Protein AF-A0A2D3UX60-F1 (afdb_monomer)

Secondary structure (DSSP, 8-state):
---HHHHHHHHHHHIIIIIHHHHHHTSTTT-TTTTT-TTS-SS---HHHHHHHHHHHHHHTTS------TTS-----TT-HHHHHHHHHHHHHHHHHHGGGGGG-GGGTTTSS-HHHHHHHHHHHHHHHHHHHHTS-SHHHHHHHHHHHTSPPBTT--HHHHHSS--HHHHHHHHHHHHHHHHHTTT----BTTB--GGGSS----SPPPHHHHHHHHHHHHHHHHHHHHHHHHH-PPPSSS-STTGGGSHHHHHHHHHHHHHHHHHHHHHHHT----HHHHHHHHHHHHHHHHHHHHHHHHHHHHHHTT--HHHHHHHHHHHHHHHHHHIIIIIHHHHHHHHTGGGS-HHHHHHHHHHHHHHHHHHHHHHHHHHHH-GGGSGGGHHHHHHHHHHHHHHHHHHHH-EEEEEESSSS---TT------EEEEEEGGGG-S-HHHHHHHHHHHHHHHHHHHHTTSS-HHHHHHHHHHHHHHHHHS-TTBHHHHHHHHHHHHHTS--

pLDDT: mean 85.51, std 15.4, range [36.62, 98.06]

Structure (mmCIF, N/CA/C/O backbone):
data_AF-A0A2D3UX60-F1
#
_entry.id   AF-A0A2D3UX60-F1
#
loop_
_atom_site.group_PDB
_atom_site.id
_atom_site.type_symbol
_atom_site.label_atom_id
_atom_site.label_alt_id
_atom_site.label_comp_id
_atom_site.label_asym_id
_atom_site.label_entity_id
_atom_site.label_seq_id
_atom_site.pdbx_PDB_ins_code
_atom_site.Cartn_x
_atom_site.Cartn_y
_atom_site.Cartn_z
_atom_site.occupancy
_atom_site.B_iso_or_equiv
_atom_site.auth_seq_id
_atom_site.auth_comp_id
_atom_site.auth_asym_id
_atom_site.auth_atom_id
_atom_site.pdbx_PDB_model_num
ATOM 1 N N . MET A 1 1 ? 5.850 -11.997 -27.609 1.00 66.81 1 MET A N 1
ATOM 2 C CA . MET A 1 1 ? 6.401 -11.022 -26.655 1.00 66.81 1 MET A CA 1
ATOM 3 C C . MET A 1 1 ? 5.581 -9.761 -26.814 1.00 66.81 1 MET A C 1
ATOM 5 O O . MET A 1 1 ? 5.092 -9.578 -27.929 1.00 66.81 1 MET A O 1
ATOM 9 N N . PRO A 1 2 ? 5.374 -8.954 -25.761 1.00 77.69 2 PRO A N 1
ATOM 10 C CA . PRO A 1 2 ? 4.812 -7.622 -25.954 1.00 77.69 2 PRO A CA 1
ATOM 11 C C . PRO A 1 2 ? 5.646 -6.841 -26.978 1.00 77.69 2 PRO A C 1
ATOM 13 O O . PRO A 1 2 ? 6.850 -7.080 -27.123 1.00 77.69 2 PRO A O 1
ATOM 16 N N . THR A 1 3 ? 5.002 -5.950 -27.726 1.00 83.44 3 THR A N 1
ATOM 17 C CA . THR A 1 3 ? 5.705 -5.051 -28.647 1.00 83.44 3 THR A CA 1
ATOM 18 C C . THR A 1 3 ? 6.556 -4.054 -27.858 1.00 83.44 3 THR A C 1
ATOM 20 O O . THR A 1 3 ? 6.342 -3.826 -26.666 1.00 83.44 3 THR A O 1
ATOM 23 N N . LYS A 1 4 ? 7.535 -3.420 -28.513 1.00 84.38 4 LYS A N 1
ATOM 24 C CA . LYS A 1 4 ? 8.361 -2.383 -27.873 1.00 84.38 4 LYS A CA 1
ATOM 25 C C . LYS A 1 4 ? 7.509 -1.222 -27.336 1.00 84.38 4 LYS A C 1
ATOM 27 O O . LYS A 1 4 ? 7.803 -0.695 -26.266 1.00 84.38 4 LYS A O 1
ATOM 32 N N . GLU A 1 5 ? 6.448 -0.866 -28.054 1.00 83.69 5 GLU A N 1
ATOM 33 C CA . GLU A 1 5 ? 5.461 0.140 -27.644 1.00 83.69 5 GLU A CA 1
ATOM 34 C C . GLU A 1 5 ? 4.711 -0.288 -26.379 1.00 83.69 5 GLU A C 1
ATOM 36 O O . GLU A 1 5 ? 4.630 0.488 -25.429 1.00 83.69 5 GLU A O 1
ATOM 41 N N . GLN A 1 6 ? 4.262 -1.546 -26.310 1.00 86.94 6 GLN A N 1
ATOM 42 C CA . GLN A 1 6 ? 3.623 -2.099 -25.113 1.00 86.94 6 GLN A CA 1
ATOM 43 C C . GLN A 1 6 ? 4.582 -2.106 -23.914 1.00 86.94 6 GLN A C 1
ATOM 45 O O . GLN A 1 6 ? 4.200 -1.690 -22.825 1.00 86.94 6 GLN A O 1
ATOM 50 N N . CYS A 1 7 ? 5.846 -2.503 -24.096 1.00 89.75 7 CYS A N 1
ATOM 51 C CA . CYS A 1 7 ? 6.863 -2.421 -23.039 1.00 89.75 7 CYS A CA 1
ATOM 52 C C . CYS A 1 7 ? 7.075 -0.983 -22.537 1.00 89.75 7 CYS A C 1
ATOM 54 O O . CYS A 1 7 ? 7.228 -0.766 -21.334 1.00 89.75 7 CYS A O 1
ATOM 56 N N . SER A 1 8 ? 7.077 -0.003 -23.447 1.00 90.19 8 SER A N 1
ATOM 57 C CA . SER A 1 8 ? 7.195 1.416 -23.101 1.00 90.19 8 SER A CA 1
ATOM 58 C C . SER A 1 8 ? 5.981 1.904 -22.306 1.00 90.19 8 SER A C 1
ATOM 60 O O . SER A 1 8 ? 6.151 2.531 -21.260 1.00 90.19 8 SER A O 1
ATOM 62 N N . LEU A 1 9 ? 4.766 1.557 -22.746 1.00 91.31 9 LEU A N 1
ATOM 63 C CA . LEU A 1 9 ? 3.526 1.866 -22.032 1.00 91.31 9 LEU A CA 1
ATOM 64 C C . LEU A 1 9 ? 3.526 1.264 -20.623 1.00 91.31 9 LEU A C 1
ATOM 66 O O . LEU A 1 9 ? 3.291 1.978 -19.657 1.00 91.31 9 LEU A O 1
ATOM 70 N N . LEU A 1 10 ? 3.849 -0.023 -20.475 1.00 94.25 10 LEU A N 1
ATOM 71 C CA . LEU A 1 10 ? 3.888 -0.688 -19.168 1.00 94.25 10 LEU A CA 1
ATOM 72 C C . LEU A 1 10 ? 4.867 -0.008 -18.201 1.00 94.25 10 LEU A C 1
ATOM 74 O O . LEU A 1 10 ? 4.572 0.133 -17.015 1.00 94.25 10 LEU A O 1
ATOM 78 N N . HIS A 1 11 ? 6.009 0.460 -18.707 1.00 93.94 11 HIS A N 1
ATOM 79 C CA . HIS A 1 11 ? 6.961 1.221 -17.905 1.00 93.94 11 HIS A CA 1
ATOM 80 C C . HIS A 1 11 ? 6.405 2.599 -17.505 1.00 93.94 11 HIS A C 1
ATOM 82 O O . HIS A 1 11 ? 6.517 2.990 -16.346 1.00 93.94 11 HIS A O 1
ATOM 88 N N . GLN A 1 12 ? 5.752 3.322 -18.421 1.00 92.81 12 GLN A N 1
ATOM 89 C CA . GLN A 1 12 ? 5.082 4.593 -18.108 1.00 92.81 12 GLN A CA 1
ATOM 90 C C . GLN A 1 12 ? 3.968 4.414 -17.064 1.00 92.81 12 GLN A C 1
ATOM 92 O O . GLN A 1 12 ? 3.874 5.199 -16.119 1.00 92.81 12 GLN A O 1
ATOM 97 N N . LEU A 1 13 ? 3.163 3.355 -17.189 1.00 94.19 13 LEU A N 1
ATOM 98 C CA . LEU A 1 13 ? 2.117 3.014 -16.225 1.00 94.19 13 LEU A CA 1
ATOM 99 C C . LEU A 1 13 ? 2.712 2.761 -14.844 1.00 94.19 13 LEU A C 1
ATOM 101 O O . LEU A 1 13 ? 2.272 3.381 -13.883 1.00 94.19 13 LEU A O 1
ATOM 105 N N . TYR A 1 14 ? 3.768 1.953 -14.749 1.00 95.25 14 TYR A N 1
ATOM 106 C CA . TYR A 1 14 ? 4.497 1.729 -13.499 1.00 95.25 14 TYR A CA 1
ATOM 107 C C . TYR A 1 14 ? 4.992 3.031 -12.844 1.00 95.25 14 TYR A C 1
ATOM 109 O O . TYR A 1 14 ? 4.815 3.220 -11.639 1.00 95.25 14 TYR A O 1
ATOM 117 N N . LEU A 1 15 ? 5.567 3.948 -13.632 1.00 93.38 15 LEU A N 1
ATOM 118 C CA . LEU A 1 15 ? 6.066 5.231 -13.127 1.00 93.38 15 LEU A CA 1
ATOM 119 C C . LEU A 1 15 ? 4.933 6.150 -12.628 1.00 93.38 15 LEU A C 1
ATOM 121 O O . LEU A 1 15 ? 5.019 6.728 -11.543 1.00 93.38 15 LEU A O 1
ATOM 125 N N . SER A 1 16 ? 3.860 6.269 -13.413 1.00 91.88 16 SER A N 1
ATOM 126 C CA . SER A 1 16 ? 2.715 7.152 -13.123 1.00 91.88 16 SER A CA 1
ATOM 127 C C . SER A 1 16 ? 1.810 6.662 -11.987 1.00 91.88 16 SER A C 1
ATOM 129 O O . SER A 1 16 ? 1.058 7.445 -11.419 1.00 91.88 16 SER A O 1
ATOM 131 N N . THR A 1 17 ? 1.901 5.384 -11.616 1.00 93.38 17 THR A N 1
ATOM 132 C CA . THR A 1 17 ? 1.059 4.777 -10.576 1.00 93.38 17 THR A CA 1
ATOM 133 C C . THR A 1 17 ? 1.899 4.382 -9.360 1.00 93.38 17 THR A C 1
ATOM 135 O O . THR A 1 17 ? 1.990 5.132 -8.386 1.00 93.38 17 THR A O 1
ATOM 138 N N . TRP A 1 18 ? 2.579 3.237 -9.416 1.00 94.69 18 TRP A N 1
ATOM 139 C CA . TRP A 1 18 ? 3.276 2.651 -8.278 1.00 94.69 18 TRP A CA 1
ATOM 140 C C . TRP A 1 18 ? 4.451 3.503 -7.789 1.00 94.69 18 TRP A C 1
ATOM 142 O O . TRP A 1 18 ? 4.498 3.806 -6.600 1.00 94.69 18 TRP A O 1
ATOM 152 N N . GLU A 1 19 ? 5.363 3.958 -8.661 1.00 92.75 19 GLU A N 1
ATOM 153 C CA . GLU A 1 19 ? 6.477 4.838 -8.232 1.00 92.75 19 GLU A CA 1
ATOM 154 C C . GLU A 1 19 ? 5.965 6.204 -7.743 1.00 92.75 19 GLU A C 1
ATOM 156 O O . GLU A 1 19 ? 6.559 6.805 -6.851 1.00 92.75 19 GLU A O 1
ATOM 161 N N . THR A 1 20 ? 4.830 6.688 -8.262 1.00 92.56 20 THR A N 1
ATOM 162 C CA . THR A 1 20 ? 4.220 7.949 -7.807 1.00 92.56 20 THR A CA 1
ATOM 163 C C . THR A 1 20 ? 3.800 7.886 -6.338 1.00 92.56 20 THR A C 1
ATOM 165 O O . THR A 1 20 ? 4.027 8.852 -5.598 1.00 92.56 20 THR A O 1
ATOM 168 N N . VAL A 1 21 ? 3.219 6.762 -5.907 1.00 94.50 21 VAL A N 1
ATOM 169 C CA . VAL A 1 21 ? 2.823 6.519 -4.510 1.00 94.50 21 VAL A CA 1
ATOM 170 C C . VAL A 1 21 ? 4.032 6.097 -3.677 1.00 94.50 21 VAL A C 1
ATOM 172 O O . VAL A 1 21 ? 4.382 6.761 -2.702 1.00 94.50 21 VAL A O 1
ATOM 175 N N . PHE A 1 22 ? 4.720 5.032 -4.089 1.00 94.75 22 PHE A N 1
ATOM 176 C CA . PHE A 1 22 ? 5.814 4.440 -3.325 1.00 94.75 22 PHE A CA 1
ATOM 177 C C . PHE A 1 22 ? 7.002 5.394 -3.175 1.00 94.75 22 PHE A C 1
ATOM 179 O O . PHE A 1 22 ? 7.577 5.517 -2.094 1.00 94.75 22 PHE A O 1
ATOM 186 N N . GLY A 1 23 ? 7.334 6.146 -4.224 1.00 93.75 23 GLY A N 1
ATOM 187 C CA . GLY A 1 23 ? 8.403 7.134 -4.179 1.00 93.75 23 GLY A CA 1
ATOM 188 C C . GLY A 1 23 ? 8.123 8.281 -3.209 1.00 93.75 23 GLY A C 1
ATOM 189 O O . GLY A 1 23 ? 9.063 8.829 -2.634 1.00 93.75 23 GLY A O 1
ATOM 190 N N . ASN A 1 24 ? 6.853 8.626 -2.964 1.00 94.25 24 ASN A N 1
ATOM 191 C CA . ASN A 1 24 ? 6.479 9.609 -1.944 1.00 94.25 24 ASN A CA 1
ATOM 192 C C . ASN A 1 24 ? 6.671 9.075 -0.522 1.00 94.25 24 ASN A C 1
ATOM 194 O O . ASN A 1 24 ? 7.121 9.820 0.344 1.00 94.25 24 ASN A O 1
ATOM 198 N N . TRP A 1 25 ? 6.430 7.783 -0.286 1.00 94.81 25 TRP A N 1
ATOM 199 C CA . TRP A 1 25 ? 6.742 7.150 1.001 1.00 94.81 25 TRP A CA 1
ATOM 200 C C . TRP A 1 25 ? 8.248 7.150 1.294 1.00 94.81 25 TRP A C 1
ATOM 202 O O . TRP A 1 25 ? 8.657 7.088 2.448 1.00 94.81 25 TRP A O 1
ATOM 212 N N . MET A 1 26 ? 9.075 7.215 0.250 1.00 94.62 26 MET A N 1
ATOM 213 C CA . MET A 1 26 ? 10.537 7.263 0.338 1.00 94.62 26 MET A CA 1
ATOM 214 C C . MET A 1 26 ? 11.105 8.691 0.301 1.00 94.62 26 MET A C 1
ATOM 216 O O . MET A 1 26 ? 12.324 8.862 0.307 1.00 94.62 26 MET A O 1
ATOM 220 N N . SER A 1 27 ? 10.246 9.713 0.246 1.00 92.56 27 SER A N 1
ATOM 221 C CA . SER A 1 27 ? 10.652 11.119 0.180 1.00 92.56 27 SER A CA 1
ATOM 222 C C . SER A 1 27 ? 11.232 11.624 1.504 1.00 92.56 27 SER A C 1
ATOM 224 O O . SER A 1 27 ? 11.194 10.934 2.527 1.00 92.56 27 SER A O 1
ATOM 226 N N . ARG A 1 28 ? 11.719 12.871 1.507 1.00 91.56 28 ARG A N 1
ATOM 227 C CA . ARG A 1 28 ? 12.225 13.560 2.705 1.00 91.56 28 ARG A CA 1
ATOM 228 C C . ARG A 1 28 ? 11.269 13.484 3.901 1.00 91.56 28 ARG A C 1
ATOM 230 O O . ARG A 1 28 ? 11.723 13.302 5.023 1.00 91.56 28 ARG A O 1
ATOM 237 N N . TYR A 1 29 ? 9.963 13.617 3.670 1.00 92.88 29 TYR A N 1
ATOM 238 C CA . TYR A 1 29 ? 8.957 13.573 4.737 1.00 92.88 29 TYR A CA 1
ATOM 239 C C . TYR A 1 29 ? 8.391 12.167 4.976 1.00 92.88 29 TYR A C 1
ATOM 241 O O . TYR A 1 29 ? 7.852 11.916 6.049 1.00 92.88 29 TYR A O 1
ATOM 249 N N . GLY A 1 30 ? 8.517 11.251 4.008 1.00 94.19 30 GLY A N 1
ATOM 250 C CA . GLY A 1 30 ? 8.030 9.872 4.123 1.00 94.19 30 GLY A CA 1
ATOM 251 C C . GLY A 1 30 ? 9.029 8.898 4.754 1.00 94.19 30 GLY A C 1
ATOM 252 O O . GLY A 1 30 ? 8.628 7.889 5.332 1.00 94.19 30 GLY A O 1
ATOM 253 N N . CYS A 1 31 ? 10.328 9.200 4.679 1.00 95.19 31 CYS A N 1
ATOM 254 C CA . CYS A 1 31 ? 11.393 8.389 5.256 1.00 95.19 31 CYS A CA 1
ATOM 255 C C . CYS A 1 31 ? 11.922 9.027 6.556 1.00 95.19 31 CYS A C 1
ATOM 257 O O . CYS A 1 31 ? 12.569 10.076 6.495 1.00 95.19 31 CYS A O 1
ATOM 259 N N . PRO A 1 32 ? 11.743 8.396 7.734 1.00 94.50 32 PRO A N 1
ATOM 260 C CA . PRO A 1 32 ? 12.143 8.979 9.019 1.00 94.50 32 PRO A CA 1
ATOM 261 C C . PRO A 1 32 ? 13.663 9.160 9.156 1.00 94.50 32 PRO A C 1
ATOM 263 O O . PRO A 1 32 ? 14.119 9.990 9.934 1.00 94.50 32 PRO A O 1
ATOM 266 N N . PHE A 1 33 ? 14.465 8.425 8.379 1.00 92.38 33 PHE A N 1
ATOM 267 C CA . PHE A 1 33 ? 15.921 8.603 8.342 1.00 92.38 33 PHE A CA 1
ATOM 268 C C . PHE A 1 33 ? 16.357 9.879 7.616 1.00 92.38 33 PHE A C 1
ATOM 270 O O . PHE A 1 33 ? 17.493 10.313 7.795 1.00 92.38 33 PHE A O 1
ATOM 277 N N . MET A 1 34 ? 15.478 10.444 6.784 1.00 90.19 34 MET A N 1
ATOM 278 C CA . MET A 1 34 ? 15.765 11.603 5.939 1.00 90.19 34 MET A CA 1
ATOM 279 C C . MET A 1 34 ? 14.982 12.851 6.335 1.00 90.19 34 MET A C 1
ATOM 281 O O . MET A 1 34 ? 15.126 13.891 5.689 1.00 90.19 34 MET A O 1
ATOM 285 N N . PHE A 1 35 ? 14.175 12.767 7.393 1.00 84.75 35 PHE A N 1
ATOM 286 C CA . PHE A 1 35 ? 13.361 13.880 7.848 1.00 84.75 35 PHE A CA 1
ATOM 287 C C . PHE A 1 35 ? 14.246 15.090 8.161 1.00 84.75 35 PHE A C 1
ATOM 289 O O . PHE A 1 35 ? 15.138 15.032 9.005 1.00 84.75 35 PHE A O 1
ATOM 296 N N . GLY A 1 36 ? 14.018 16.190 7.444 1.00 71.25 36 GLY A N 1
ATOM 297 C CA . GLY A 1 36 ? 14.807 17.412 7.590 1.00 71.25 36 GLY A CA 1
ATOM 298 C C . GLY A 1 36 ? 16.120 17.467 6.794 1.00 71.25 36 GLY A C 1
ATOM 299 O O . GLY A 1 36 ? 16.724 18.534 6.773 1.00 71.25 36 GLY A O 1
ATOM 300 N N . ASP A 1 37 ? 16.535 16.439 6.041 1.00 80.56 37 ASP A N 1
ATOM 301 C CA . ASP A 1 37 ? 17.731 16.537 5.175 1.00 80.56 37 ASP A CA 1
ATOM 302 C C . ASP A 1 37 ? 17.396 17.234 3.843 1.00 80.56 37 ASP A C 1
ATOM 304 O O . ASP A 1 37 ? 16.634 16.713 3.029 1.00 80.56 37 ASP A O 1
ATOM 308 N N . GLU A 1 38 ? 17.951 18.428 3.616 1.00 78.38 38 GLU A N 1
ATOM 309 C CA . GLU A 1 38 ? 17.745 19.223 2.390 1.00 78.38 38 GLU A CA 1
ATOM 310 C C . GLU A 1 38 ? 18.345 18.575 1.136 1.00 78.38 38 GLU A C 1
ATOM 312 O O . GLU A 1 38 ? 17.996 18.944 0.017 1.00 78.38 38 GLU A O 1
ATOM 317 N N . ASN A 1 39 ? 19.213 17.575 1.305 1.00 73.38 39 ASN A N 1
ATOM 318 C CA . ASN A 1 39 ? 19.801 16.818 0.207 1.00 73.38 39 ASN A CA 1
ATOM 319 C C . ASN A 1 39 ? 18.914 15.655 -0.256 1.00 73.38 39 ASN A C 1
ATOM 321 O O . ASN A 1 39 ? 19.394 14.789 -0.975 1.00 73.38 39 ASN A O 1
ATOM 325 N N . VAL A 1 40 ? 17.655 15.552 0.166 1.00 74.56 40 VAL A N 1
ATOM 326 C CA . VAL A 1 40 ? 16.739 14.516 -0.332 1.00 74.56 40 VAL A CA 1
ATOM 327 C C . VAL A 1 40 ? 15.556 15.182 -1.021 1.00 74.56 40 VAL A C 1
ATOM 329 O O . VAL A 1 40 ? 15.008 16.142 -0.473 1.00 74.56 40 VAL A O 1
ATOM 332 N N . PRO A 1 41 ? 15.134 14.689 -2.205 1.00 76.06 41 PRO A N 1
ATOM 333 C CA . PRO A 1 41 ? 13.959 15.211 -2.883 1.00 76.06 41 PRO A CA 1
ATOM 334 C C . PRO A 1 41 ? 12.744 15.263 -1.958 1.00 76.06 41 PRO A C 1
ATOM 336 O O . PRO A 1 41 ? 12.403 14.297 -1.270 1.00 76.06 41 PRO A O 1
ATOM 339 N N . GLU A 1 42 ? 12.074 16.408 -1.978 1.00 75.25 42 GLU A N 1
ATOM 340 C CA . GLU A 1 42 ? 10.960 16.686 -1.082 1.00 75.25 42 GLU A CA 1
ATOM 341 C C . GLU A 1 42 ? 9.722 15.838 -1.400 1.00 75.25 42 GLU A C 1
ATOM 343 O O . GLU A 1 42 ? 9.039 15.364 -0.497 1.00 75.25 42 GLU A O 1
ATOM 348 N N . LEU A 1 43 ? 9.452 15.621 -2.692 1.00 77.12 43 LEU A N 1
ATOM 349 C CA . LEU A 1 43 ? 8.175 15.081 -3.165 1.00 77.12 43 LEU A CA 1
ATOM 350 C C . LEU A 1 43 ? 8.201 13.571 -3.430 1.00 77.12 43 LEU A C 1
ATOM 352 O O . LEU A 1 43 ? 7.227 12.882 -3.116 1.00 77.12 43 LEU A O 1
ATOM 356 N N . SER A 1 44 ? 9.279 13.051 -4.024 1.00 85.31 44 SER A N 1
ATOM 357 C CA . SER A 1 44 ? 9.383 11.633 -4.393 1.00 85.31 44 SER A CA 1
ATOM 358 C C . SER A 1 44 ? 10.813 11.192 -4.702 1.00 85.31 44 SER A C 1
ATOM 360 O O . SER A 1 44 ? 11.577 11.945 -5.307 1.00 85.31 44 SER A O 1
ATOM 362 N N . VAL A 1 45 ? 11.133 9.939 -4.380 1.00 88.19 45 VAL A N 1
ATOM 363 C CA . VAL A 1 45 ? 12.384 9.255 -4.742 1.00 88.19 45 VAL A CA 1
ATOM 364 C C . VAL A 1 45 ? 12.071 8.077 -5.665 1.00 88.19 45 VAL A C 1
ATOM 366 O O . VAL A 1 45 ? 11.230 7.256 -5.323 1.00 88.19 45 VAL A O 1
ATOM 369 N N . SER A 1 46 ? 12.764 7.958 -6.803 1.00 91.25 46 SER A N 1
ATOM 370 C CA . SER A 1 46 ? 12.647 6.766 -7.658 1.00 91.25 46 SER A CA 1
ATOM 371 C C . SER A 1 46 ? 13.440 5.610 -7.056 1.00 91.25 46 SER A C 1
ATOM 373 O O . SER A 1 46 ? 14.676 5.636 -7.038 1.00 91.25 46 SER A O 1
ATOM 375 N N . ILE A 1 47 ? 12.740 4.584 -6.568 1.00 91.75 47 ILE A N 1
ATOM 376 C CA . ILE A 1 47 ? 13.396 3.438 -5.924 1.00 91.75 47 ILE A CA 1
ATOM 377 C C . ILE A 1 47 ? 14.158 2.587 -6.944 1.00 91.75 47 ILE A C 1
ATOM 379 O O . ILE A 1 47 ? 15.227 2.055 -6.635 1.00 91.75 47 ILE A O 1
ATOM 383 N N . SER A 1 48 ? 13.652 2.498 -8.177 1.00 90.88 48 SER A N 1
ATOM 384 C CA . SER A 1 48 ? 14.316 1.793 -9.275 1.00 90.88 48 SER A CA 1
ATOM 385 C C . SER A 1 48 ? 15.662 2.435 -9.628 1.00 90.88 48 SER A C 1
ATOM 387 O O . SER A 1 48 ? 16.681 1.738 -9.668 1.00 90.88 48 SER A O 1
ATOM 389 N N . ALA A 1 49 ? 15.705 3.763 -9.781 1.00 90.94 49 ALA A N 1
ATOM 390 C CA . ALA A 1 49 ? 16.946 4.503 -10.007 1.00 90.94 49 ALA A CA 1
ATOM 391 C C . ALA A 1 49 ? 17.915 4.388 -8.816 1.00 90.94 49 ALA A C 1
ATOM 393 O O . ALA A 1 49 ? 19.118 4.193 -9.014 1.00 90.94 49 ALA A O 1
ATOM 394 N N . LEU A 1 50 ? 17.395 4.436 -7.585 1.00 91.69 50 LEU A N 1
ATOM 395 C CA . LEU A 1 50 ? 18.197 4.292 -6.370 1.00 91.69 50 LEU A CA 1
ATOM 396 C C . LEU A 1 50 ? 18.869 2.914 -6.282 1.00 91.69 50 LEU A C 1
ATOM 398 O O . LEU A 1 50 ? 20.049 2.816 -5.947 1.00 91.69 50 LEU A O 1
ATOM 402 N N . CYS A 1 51 ? 18.150 1.845 -6.635 1.00 93.50 51 CYS A N 1
ATOM 403 C CA . CYS A 1 51 ? 18.696 0.488 -6.654 1.00 93.50 51 CYS A CA 1
ATOM 404 C C . CYS A 1 51 ? 19.813 0.328 -7.698 1.00 93.50 51 CYS A C 1
ATOM 406 O O . CYS A 1 51 ? 20.834 -0.294 -7.405 1.00 93.50 51 CYS A O 1
ATOM 408 N N . VAL A 1 52 ? 19.654 0.914 -8.894 1.00 91.12 52 VAL A N 1
ATOM 409 C CA . VAL A 1 52 ? 20.714 0.957 -9.924 1.00 91.12 52 VAL A CA 1
ATOM 410 C C . VAL A 1 52 ? 21.958 1.653 -9.373 1.00 91.12 52 VAL A C 1
ATOM 412 O O . VAL A 1 52 ? 23.077 1.162 -9.533 1.00 91.12 52 VAL A O 1
ATOM 415 N N . GLN A 1 53 ? 21.769 2.789 -8.703 1.00 89.06 53 GLN A N 1
ATOM 416 C CA . GLN A 1 53 ? 22.866 3.575 -8.161 1.00 89.06 53 GLN A CA 1
ATOM 417 C C . GLN A 1 53 ? 23.609 2.848 -7.039 1.00 89.06 53 GLN A C 1
ATOM 419 O O . GLN A 1 53 ? 24.837 2.788 -7.074 1.00 89.06 53 GLN A O 1
ATOM 424 N N . LEU A 1 54 ? 22.892 2.250 -6.087 1.00 89.44 54 LEU A N 1
ATOM 425 C CA . LEU A 1 54 ? 23.495 1.465 -5.011 1.00 89.44 54 LEU A CA 1
ATOM 426 C C . LEU A 1 54 ? 24.285 0.268 -5.549 1.00 89.44 54 LEU A C 1
ATOM 428 O O . LEU A 1 54 ? 25.412 0.032 -5.112 1.00 89.44 54 LEU A O 1
ATOM 432 N N . ASP A 1 55 ? 23.737 -0.447 -6.535 1.00 88.88 55 ASP A N 1
ATOM 433 C CA . ASP A 1 55 ? 24.459 -1.526 -7.212 1.00 88.88 55 ASP A CA 1
ATOM 434 C C . ASP A 1 55 ? 25.731 -1.002 -7.892 1.00 88.88 55 ASP A C 1
ATOM 436 O O . ASP A 1 55 ? 26.791 -1.617 -7.765 1.00 88.88 55 ASP A O 1
ATOM 440 N N . SER A 1 56 ? 25.662 0.165 -8.541 1.00 85.75 56 SER A N 1
ATOM 441 C CA . SER A 1 56 ? 26.832 0.799 -9.154 1.00 85.75 56 SER A CA 1
ATOM 442 C C . SER A 1 56 ? 27.895 1.184 -8.123 1.00 85.75 56 SER A C 1
ATOM 444 O O . SER A 1 56 ? 29.070 0.909 -8.344 1.00 85.75 56 SER A O 1
ATOM 446 N N . TRP A 1 57 ? 27.505 1.732 -6.966 1.00 84.31 57 TRP A N 1
ATOM 447 C CA . TRP A 1 57 ? 28.439 2.082 -5.897 1.00 84.31 57 TRP A CA 1
ATOM 448 C C . TRP A 1 57 ? 29.104 0.853 -5.287 1.00 84.31 57 TRP A C 1
ATOM 450 O O . TRP A 1 57 ? 30.295 0.897 -4.997 1.00 84.31 57 TRP A O 1
ATOM 460 N N . MET A 1 58 ? 28.383 -0.261 -5.151 1.00 79.88 58 MET A N 1
ATOM 461 C CA . MET A 1 58 ? 28.974 -1.523 -4.694 1.00 79.88 58 MET A CA 1
ATOM 462 C C . MET A 1 58 ? 29.985 -2.115 -5.690 1.00 79.88 58 MET A C 1
ATOM 464 O O . MET A 1 58 ? 30.845 -2.897 -5.284 1.00 79.88 58 MET A O 1
ATOM 468 N N . ILE A 1 59 ? 29.890 -1.764 -6.978 1.00 78.06 59 ILE A N 1
ATOM 469 C CA . ILE A 1 59 ? 30.867 -2.133 -8.013 1.00 78.06 59 ILE A CA 1
ATOM 470 C C . ILE A 1 59 ? 32.030 -1.129 -8.035 1.00 78.06 59 ILE A C 1
ATOM 472 O O . ILE A 1 59 ? 33.187 -1.524 -8.096 1.00 78.06 59 ILE A O 1
ATOM 476 N N . THR A 1 60 ? 31.768 0.175 -7.935 1.00 66.19 60 THR A N 1
ATOM 477 C CA . THR A 1 60 ? 32.834 1.188 -7.984 1.00 66.19 60 THR A CA 1
ATOM 478 C C . THR A 1 60 ? 33.602 1.315 -6.677 1.00 66.19 60 THR A C 1
ATOM 480 O O . THR A 1 60 ? 34.745 1.725 -6.706 1.00 66.19 60 THR A O 1
ATOM 483 N N . ALA A 1 61 ? 33.047 0.949 -5.521 1.00 55.94 61 ALA A N 1
ATOM 484 C CA . ALA A 1 61 ? 33.805 0.919 -4.266 1.00 55.94 61 ALA A CA 1
ATOM 485 C C . ALA A 1 61 ? 34.932 -0.134 -4.274 1.00 55.94 61 ALA A C 1
ATOM 487 O O . ALA A 1 61 ? 35.821 -0.085 -3.428 1.00 55.94 61 ALA A O 1
ATOM 488 N N . THR A 1 62 ? 34.923 -1.059 -5.243 1.00 50.12 62 THR A N 1
ATOM 489 C CA . THR A 1 62 ? 36.067 -1.935 -5.537 1.00 50.12 62 THR A CA 1
ATOM 490 C C . THR A 1 62 ? 37.119 -1.310 -6.461 1.00 50.12 62 THR A C 1
ATOM 492 O O . THR A 1 62 ? 38.202 -1.871 -6.596 1.00 50.12 62 THR A O 1
ATOM 495 N N . GLU A 1 63 ? 36.853 -0.138 -7.043 1.00 46.62 63 GLU A N 1
ATOM 496 C CA . GLU A 1 63 ? 37.750 0.597 -7.938 1.00 46.62 63 GLU A CA 1
ATOM 497 C C . GLU A 1 63 ? 37.994 2.010 -7.387 1.00 46.62 63 GLU A C 1
ATOM 499 O O . GLU A 1 63 ? 37.112 2.866 -7.414 1.00 46.62 63 GLU A O 1
ATOM 504 N N . THR A 1 64 ? 39.204 2.271 -6.883 1.00 42.81 64 THR A N 1
ATOM 505 C CA . THR A 1 64 ? 39.669 3.580 -6.382 1.00 42.81 64 THR A CA 1
ATOM 506 C C . THR A 1 64 ? 39.237 4.738 -7.288 1.00 42.81 64 THR A C 1
ATOM 508 O O . THR A 1 64 ? 39.905 5.060 -8.269 1.00 42.81 64 THR A O 1
ATOM 511 N N . SER A 1 65 ? 38.114 5.379 -6.969 1.00 45.94 65 SER A N 1
ATOM 512 C CA . SER A 1 65 ? 37.611 6.546 -7.687 1.00 45.94 65 SER A CA 1
ATOM 513 C C . SER A 1 65 ? 36.830 7.466 -6.751 1.00 45.94 65 SER A C 1
ATOM 515 O O . SER A 1 65 ? 36.290 7.046 -5.728 1.00 45.94 65 SER A O 1
ATOM 517 N N . SER A 1 66 ? 36.866 8.757 -7.080 1.00 46.03 66 SER A N 1
ATOM 518 C CA . SER A 1 66 ? 36.375 9.875 -6.274 1.00 46.03 66 SER A CA 1
ATOM 519 C C . SER A 1 66 ? 34.866 9.809 -5.965 1.00 46.03 66 SER A C 1
ATOM 521 O O . SER A 1 66 ? 34.105 9.220 -6.740 1.00 46.03 66 SER A O 1
ATOM 523 N N . PRO A 1 67 ? 34.411 10.440 -4.857 1.00 46.28 67 PRO A N 1
ATOM 524 C CA . PRO A 1 67 ? 33.005 10.434 -4.457 1.00 46.28 67 PRO A CA 1
ATOM 525 C C . PRO A 1 67 ? 32.106 11.032 -5.548 1.00 46.28 67 PRO A C 1
ATOM 527 O O . PRO A 1 67 ? 32.409 12.089 -6.108 1.00 46.28 67 PRO A O 1
ATOM 530 N N . LYS A 1 68 ? 30.993 10.354 -5.857 1.00 51.72 68 LYS A N 1
ATOM 531 C CA . LYS A 1 68 ? 30.010 10.778 -6.869 1.00 51.72 68 LYS A CA 1
ATOM 532 C C . LYS A 1 68 ? 28.682 11.139 -6.185 1.00 51.72 68 LYS A C 1
ATOM 534 O O . LYS A 1 68 ? 28.221 10.359 -5.358 1.00 51.72 68 LYS A O 1
ATOM 539 N N . PRO A 1 69 ? 28.035 12.261 -6.553 1.00 48.66 69 PRO A N 1
ATOM 540 C CA . PRO A 1 69 ? 26.789 12.712 -5.929 1.00 48.66 69 PRO A CA 1
ATOM 541 C C . PRO A 1 69 ? 25.603 11.769 -6.197 1.00 48.66 69 PRO A C 1
ATOM 543 O O . PRO A 1 69 ? 25.504 11.175 -7.276 1.00 48.66 69 PRO A O 1
ATOM 546 N N . TYR A 1 70 ? 24.670 11.692 -5.237 1.00 47.38 70 TYR A N 1
ATOM 547 C CA . TYR A 1 70 ? 23.484 10.819 -5.276 1.00 47.38 70 TYR A CA 1
ATOM 548 C C . TYR A 1 70 ? 22.479 11.158 -6.401 1.00 47.38 70 TYR A C 1
ATOM 550 O O . TYR A 1 70 ? 21.689 10.312 -6.795 1.00 47.38 70 TYR A O 1
ATOM 558 N N . THR A 1 71 ? 22.513 12.357 -6.985 1.00 43.28 71 THR A N 1
ATOM 559 C CA . THR A 1 71 ? 21.558 12.786 -8.030 1.00 43.28 71 THR A CA 1
ATOM 560 C C . THR A 1 71 ? 21.929 12.368 -9.454 1.00 43.28 71 THR A C 1
ATOM 562 O O . THR A 1 71 ? 21.155 12.587 -10.386 1.00 43.28 71 THR A O 1
ATOM 565 N N . ARG A 1 72 ? 23.123 11.806 -9.681 1.00 45.66 72 ARG A N 1
ATOM 566 C CA . ARG A 1 72 ? 23.627 11.574 -11.041 1.00 45.66 72 ARG A CA 1
ATOM 567 C C . ARG A 1 72 ? 23.207 10.207 -11.582 1.00 45.66 72 ARG A C 1
ATOM 569 O O . ARG A 1 72 ? 23.542 9.178 -11.006 1.00 45.66 72 ARG A O 1
ATOM 576 N N . VAL A 1 73 ? 22.588 10.203 -12.765 1.00 46.25 73 VAL A N 1
ATOM 577 C CA . VAL A 1 73 ? 22.345 8.992 -13.566 1.00 46.25 73 VAL A CA 1
ATOM 578 C C . VAL A 1 73 ? 23.689 8.351 -13.925 1.00 46.25 73 VAL A C 1
ATOM 580 O O . VAL A 1 73 ? 24.470 8.902 -14.707 1.00 46.25 73 VAL A O 1
ATOM 583 N N . VAL A 1 74 ? 23.983 7.194 -13.333 1.00 48.44 74 VAL A N 1
ATOM 584 C CA . VAL A 1 74 ? 25.178 6.409 -13.657 1.00 48.44 74 VAL A CA 1
ATOM 585 C C . VAL A 1 74 ? 24.877 5.567 -14.896 1.00 48.44 74 VAL A C 1
ATOM 587 O O . VAL A 1 74 ? 24.013 4.695 -14.865 1.00 48.44 74 VAL A O 1
ATOM 590 N N . LYS A 1 75 ? 25.592 5.813 -16.001 1.00 44.72 75 LYS A N 1
ATOM 591 C CA . LYS A 1 75 ? 25.631 4.869 -17.127 1.00 44.72 75 LYS A CA 1
ATOM 592 C C . LYS A 1 75 ? 26.541 3.708 -16.731 1.00 44.72 75 LYS A C 1
ATOM 594 O O . LYS A 1 75 ? 27.755 3.884 -16.663 1.00 44.72 75 LYS A O 1
ATOM 599 N N . LEU A 1 76 ? 25.948 2.556 -16.433 1.00 51.97 76 LEU A N 1
ATOM 600 C CA . LEU A 1 76 ? 26.679 1.297 -16.288 1.00 51.97 76 LEU A CA 1
ATOM 601 C C . LEU A 1 76 ? 27.250 0.897 -17.659 1.00 51.97 76 LEU A C 1
ATOM 603 O O . LEU A 1 76 ? 26.619 1.154 -18.688 1.00 51.97 76 LEU A O 1
ATOM 607 N N . ALA A 1 77 ? 28.462 0.335 -17.684 1.00 49.47 77 ALA A N 1
ATOM 608 C CA . ALA A 1 77 ? 29.075 -0.149 -18.919 1.00 49.47 77 ALA A CA 1
ATOM 609 C C . ALA A 1 77 ? 28.180 -1.240 -19.532 1.00 49.47 77 ALA A C 1
ATOM 611 O O . ALA A 1 77 ? 27.816 -2.198 -18.855 1.00 49.47 77 ALA A O 1
ATOM 612 N N . SER A 1 78 ? 27.793 -1.067 -20.796 1.00 47.41 78 SER A N 1
ATOM 613 C CA . SER A 1 78 ? 26.779 -1.880 -21.482 1.00 47.41 78 SER A CA 1
ATOM 614 C C . SER A 1 78 ? 27.204 -3.315 -21.812 1.00 47.41 78 SER A C 1
ATOM 616 O O . SER A 1 78 ? 26.371 -4.074 -22.295 1.00 47.41 78 SER A O 1
ATOM 618 N N . ASP A 1 79 ? 28.463 -3.683 -21.559 1.00 51.25 79 ASP A N 1
ATOM 619 C CA . ASP A 1 79 ? 29.067 -4.936 -22.040 1.00 51.25 79 ASP A CA 1
ATOM 620 C C . ASP A 1 79 ? 29.128 -6.065 -20.993 1.00 51.25 79 ASP A C 1
ATOM 622 O O . ASP A 1 79 ? 29.630 -7.146 -21.295 1.00 51.25 79 ASP A O 1
ATOM 626 N N . ASP A 1 80 ? 28.604 -5.876 -19.774 1.00 73.69 80 ASP A N 1
ATOM 627 C CA . ASP A 1 80 ? 28.510 -6.976 -18.803 1.00 73.69 80 ASP A CA 1
ATOM 628 C C . ASP A 1 80 ? 27.205 -7.774 -18.998 1.00 73.69 80 ASP A C 1
ATOM 630 O O . ASP A 1 80 ? 26.096 -7.311 -18.717 1.00 73.69 80 ASP A O 1
ATOM 634 N N . GLU A 1 81 ? 27.328 -9.024 -19.450 1.00 80.19 81 GLU A N 1
ATOM 635 C CA . GLU A 1 81 ? 26.214 -9.970 -19.602 1.00 80.19 81 GLU A CA 1
ATOM 636 C C . GLU A 1 81 ? 25.410 -10.133 -18.294 1.00 80.19 81 GLU A C 1
ATOM 638 O O . GLU A 1 81 ? 24.191 -10.345 -18.310 1.00 80.19 81 GLU A O 1
ATOM 643 N N . ARG A 1 82 ? 26.068 -10.013 -17.132 1.00 81.00 82 ARG A N 1
ATOM 644 C CA . ARG A 1 82 ? 25.406 -10.070 -15.823 1.00 81.00 82 ARG A CA 1
ATOM 645 C C . ARG A 1 82 ? 24.499 -8.865 -15.601 1.00 81.00 82 ARG A C 1
ATOM 647 O O . ARG A 1 82 ? 23.373 -9.045 -15.132 1.00 81.00 82 ARG A O 1
ATOM 654 N N . GLU A 1 83 ? 24.990 -7.677 -15.926 1.00 85.19 83 GLU A N 1
ATOM 655 C CA . GLU A 1 83 ? 24.272 -6.408 -15.822 1.00 85.19 83 GLU A CA 1
ATOM 656 C C . GLU A 1 83 ? 23.027 -6.416 -16.717 1.00 85.19 83 GLU A C 1
ATOM 658 O O . GLU A 1 83 ? 21.919 -6.147 -16.245 1.00 85.19 83 GLU A O 1
ATOM 663 N N . SER A 1 84 ? 23.182 -6.858 -17.971 1.00 87.19 84 SER A N 1
ATOM 664 C CA . SER A 1 84 ? 22.063 -7.018 -18.906 1.00 87.19 84 SER A CA 1
ATOM 665 C C . SER A 1 84 ? 20.986 -7.963 -18.362 1.00 87.19 84 SER A C 1
ATOM 667 O O . SER A 1 84 ? 19.798 -7.663 -18.463 1.00 87.19 84 SER A O 1
ATOM 669 N N . LYS A 1 85 ? 21.378 -9.091 -17.752 1.00 90.69 85 LYS A N 1
ATOM 670 C CA . LYS A 1 85 ? 20.427 -10.057 -17.174 1.00 90.69 85 LYS A CA 1
ATOM 671 C C . LYS A 1 85 ? 19.684 -9.499 -15.955 1.00 90.69 85 LYS A C 1
ATOM 673 O O . LYS A 1 85 ? 18.491 -9.743 -15.828 1.00 90.69 85 LYS A O 1
ATOM 678 N N . ILE A 1 86 ? 20.359 -8.764 -15.064 1.00 92.38 86 ILE A N 1
ATOM 679 C CA . ILE A 1 86 ? 19.711 -8.135 -13.892 1.00 92.38 86 ILE A CA 1
ATOM 680 C C . ILE A 1 86 ? 18.677 -7.108 -14.351 1.00 92.38 86 ILE A C 1
ATOM 682 O O . ILE A 1 86 ? 17.551 -7.101 -13.856 1.00 92.38 86 ILE A O 1
ATOM 686 N N . ARG A 1 87 ? 19.049 -6.268 -15.322 1.00 93.38 87 ARG A N 1
ATOM 687 C CA . ARG A 1 87 ? 18.139 -5.287 -15.909 1.00 93.38 87 ARG A CA 1
ATOM 688 C C . ARG A 1 87 ? 16.928 -5.958 -16.554 1.00 93.38 87 ARG A C 1
ATOM 690 O O . ARG A 1 87 ? 15.808 -5.562 -16.266 1.00 93.38 87 ARG A O 1
ATOM 697 N N . GLN A 1 88 ? 17.149 -6.994 -17.361 1.00 94.75 88 GLN A N 1
ATOM 698 C CA . GLN A 1 88 ? 16.072 -7.727 -18.025 1.00 94.75 88 GLN A CA 1
ATOM 699 C C . GLN A 1 88 ? 15.077 -8.335 -17.026 1.00 94.75 88 GLN A C 1
ATOM 701 O O . GLN A 1 88 ? 13.872 -8.213 -17.229 1.00 94.75 88 GLN A O 1
ATOM 706 N N . SER A 1 89 ? 15.556 -8.960 -15.943 1.00 96.81 89 SER A N 1
ATOM 707 C CA . SER A 1 89 ? 14.666 -9.521 -14.919 1.00 96.81 89 SER A CA 1
ATOM 708 C C . SER A 1 89 ? 13.855 -8.429 -14.201 1.00 96.81 89 SER A C 1
ATOM 710 O O . SER A 1 89 ? 12.672 -8.641 -13.938 1.00 96.81 89 SER A O 1
ATOM 712 N N . LEU A 1 90 ? 14.448 -7.256 -13.926 1.00 97.00 90 LEU A N 1
ATOM 713 C CA . LEU A 1 90 ? 13.725 -6.117 -13.344 1.00 97.00 90 LEU A CA 1
ATOM 714 C C . LEU A 1 90 ? 12.668 -5.558 -14.307 1.00 97.00 90 LEU A C 1
ATOM 716 O O . LEU A 1 90 ? 11.530 -5.345 -13.896 1.00 97.00 90 LEU A O 1
ATOM 720 N N . ASP A 1 91 ? 13.021 -5.368 -15.580 1.00 96.25 91 ASP A N 1
ATOM 721 C CA . ASP A 1 91 ? 12.099 -4.889 -16.614 1.00 96.25 91 ASP A CA 1
ATOM 722 C C . ASP A 1 91 ? 10.904 -5.849 -16.769 1.00 96.25 91 ASP A C 1
ATOM 724 O O . ASP A 1 91 ? 9.756 -5.409 -16.765 1.00 96.25 91 ASP A O 1
ATOM 728 N N . LEU A 1 92 ? 11.146 -7.168 -16.795 1.00 96.62 92 LEU A N 1
ATOM 729 C CA . LEU A 1 92 ? 10.086 -8.184 -16.826 1.00 96.62 92 LEU A CA 1
ATOM 730 C C . LEU A 1 92 ? 9.174 -8.125 -15.594 1.00 96.62 92 LEU A C 1
ATOM 732 O O . LEU A 1 92 ? 7.956 -8.235 -15.739 1.00 96.62 92 LEU A O 1
ATOM 736 N N . ALA A 1 93 ? 9.727 -7.936 -14.392 1.00 97.62 93 ALA A N 1
ATOM 737 C CA . ALA A 1 93 ? 8.926 -7.797 -13.176 1.00 97.62 93 ALA A CA 1
ATOM 738 C C . ALA A 1 93 ? 8.073 -6.519 -13.193 1.00 97.62 93 ALA A C 1
ATOM 740 O O . ALA A 1 93 ? 6.897 -6.575 -12.837 1.00 97.62 93 ALA A O 1
ATOM 741 N N . ILE A 1 94 ? 8.625 -5.395 -13.667 1.00 97.25 94 ILE A N 1
ATOM 742 C CA . ILE A 1 94 ? 7.887 -4.137 -13.857 1.00 97.25 94 ILE A CA 1
ATOM 743 C C . ILE A 1 94 ? 6.741 -4.332 -14.855 1.00 97.25 94 ILE A C 1
ATOM 745 O O . ILE A 1 94 ? 5.602 -3.971 -14.562 1.00 97.25 94 ILE A O 1
ATOM 749 N N . TRP A 1 95 ? 7.016 -4.930 -16.017 1.00 96.69 95 TRP A N 1
ATOM 750 C CA . TRP A 1 95 ? 6.003 -5.165 -17.046 1.00 96.69 95 TRP A CA 1
ATOM 751 C C . TRP A 1 95 ? 4.907 -6.109 -16.566 1.00 96.69 95 TRP A C 1
ATOM 753 O O . TRP A 1 95 ? 3.730 -5.818 -16.753 1.00 96.69 95 TRP A O 1
ATOM 763 N N . SER A 1 96 ? 5.284 -7.210 -15.915 1.00 96.44 96 SER A N 1
ATOM 764 C CA . SER A 1 96 ? 4.349 -8.164 -15.317 1.00 96.44 96 SER A CA 1
ATOM 765 C C . SER A 1 96 ? 3.449 -7.492 -14.280 1.00 96.44 96 SER A C 1
ATOM 767 O O . SER A 1 96 ? 2.226 -7.624 -14.332 1.00 96.44 96 SER A O 1
ATOM 769 N N . TYR A 1 97 ? 4.037 -6.689 -13.389 1.00 96.12 97 TYR A N 1
ATOM 770 C CA . TYR A 1 97 ? 3.299 -5.943 -12.379 1.00 96.12 97 TYR A CA 1
ATOM 771 C C . TYR A 1 97 ? 2.313 -4.948 -13.014 1.00 96.12 97 TYR A C 1
ATOM 773 O O . TYR A 1 97 ? 1.143 -4.926 -12.624 1.00 96.12 97 TYR A O 1
ATOM 781 N N . ALA A 1 98 ? 2.758 -4.165 -14.002 1.00 95.81 98 ALA A N 1
ATOM 782 C CA . ALA A 1 98 ? 1.967 -3.116 -14.648 1.00 95.81 98 ALA A CA 1
ATOM 783 C C . ALA A 1 98 ? 0.929 -3.635 -15.660 1.00 95.81 98 ALA A C 1
ATOM 785 O O . ALA A 1 98 ? -0.003 -2.907 -16.003 1.00 95.81 98 ALA A O 1
ATOM 786 N N . ALA A 1 99 ? 1.040 -4.890 -16.117 1.00 94.62 99 ALA A N 1
ATOM 787 C CA . ALA A 1 99 ? 0.145 -5.474 -17.123 1.00 94.62 99 ALA A CA 1
ATOM 788 C C . ALA A 1 99 ? -1.337 -5.449 -16.722 1.00 94.62 99 ALA A C 1
ATOM 790 O O . ALA A 1 99 ? -2.206 -5.451 -17.591 1.00 94.62 99 ALA A O 1
ATOM 791 N N . ARG A 1 100 ? -1.632 -5.349 -15.420 1.00 92.19 100 ARG A N 1
ATOM 792 C CA . ARG A 1 100 ? -2.996 -5.208 -14.888 1.00 92.19 100 ARG A CA 1
ATOM 793 C C . ARG A 1 100 ? -3.745 -3.972 -15.396 1.00 92.19 100 ARG A C 1
ATOM 795 O O . ARG A 1 100 ? -4.969 -3.973 -15.407 1.00 92.19 100 ARG A O 1
ATOM 802 N N . TRP A 1 101 ? -3.019 -2.933 -15.810 1.00 93.19 101 TRP A N 1
ATOM 803 C CA . TRP A 1 101 ? -3.586 -1.677 -16.308 1.00 93.19 101 TRP A CA 1
ATOM 804 C C . TRP A 1 101 ? -3.620 -1.597 -17.834 1.00 93.19 101 TRP A C 1
ATOM 806 O O . TRP A 1 101 ? -4.161 -0.643 -18.383 1.00 93.19 101 TRP A O 1
ATOM 816 N N . LEU A 1 102 ? -3.088 -2.602 -18.536 1.00 91.06 102 LEU A N 1
ATOM 817 C CA . LEU A 1 102 ? -3.139 -2.659 -19.995 1.00 91.06 102 LEU A CA 1
ATOM 818 C C . LEU A 1 102 ? -4.574 -2.635 -20.565 1.00 91.06 102 LEU A C 1
ATOM 820 O O . LEU A 1 102 ? -4.766 -1.964 -21.577 1.00 91.06 102 LEU A O 1
ATOM 824 N N . PRO A 1 103 ? -5.597 -3.265 -19.938 1.00 90.38 103 PRO A N 1
ATOM 825 C CA . PRO A 1 103 ? -6.982 -3.165 -20.410 1.00 90.38 103 PRO A CA 1
ATOM 826 C C . PRO A 1 103 ? -7.541 -1.736 -20.466 1.00 90.38 103 PRO A C 1
ATOM 828 O O . PRO A 1 103 ? -8.515 -1.503 -21.175 1.00 90.38 103 PRO A O 1
ATOM 831 N N . LEU A 1 104 ? -6.934 -0.777 -19.752 1.00 90.38 104 LEU A N 1
ATOM 832 C CA . LEU A 1 104 ? -7.335 0.632 -19.806 1.00 90.38 104 LEU A CA 1
ATOM 833 C C . LEU A 1 104 ? -7.000 1.289 -21.155 1.00 90.38 104 LEU A C 1
ATOM 835 O O . LEU A 1 104 ? -7.536 2.352 -21.445 1.00 90.38 104 LEU A O 1
ATOM 839 N N . PHE A 1 105 ? -6.153 0.658 -21.978 1.00 88.94 105 PHE A N 1
ATOM 840 C CA . PHE A 1 105 ? -5.731 1.132 -23.299 1.00 88.94 105 PHE A CA 1
ATOM 841 C C . PHE A 1 105 ? -6.104 0.109 -24.381 1.00 88.94 105 PHE A C 1
ATOM 843 O O . PHE A 1 105 ? -5.244 -0.649 -24.840 1.00 88.94 105 PHE A O 1
ATOM 850 N N . PRO A 1 106 ? -7.375 0.059 -24.822 1.00 79.62 106 PRO A N 1
ATOM 851 C CA . PRO A 1 106 ? -7.810 -0.882 -25.854 1.00 79.62 106 PRO A CA 1
ATOM 852 C C . PRO A 1 106 ? -7.052 -0.712 -27.176 1.00 79.62 106 PRO A C 1
ATOM 854 O O . PRO A 1 106 ? -6.854 -1.683 -27.904 1.00 79.62 106 PRO A O 1
ATOM 857 N N . SER A 1 107 ? -6.583 0.504 -27.486 1.00 77.50 107 SER A N 1
ATOM 858 C CA . SER A 1 107 ? -5.789 0.763 -28.693 1.00 77.50 107 SER A CA 1
ATOM 859 C C . SER A 1 107 ? -4.461 -0.013 -28.689 1.00 77.50 107 SER A C 1
ATOM 861 O O . SER A 1 107 ? -4.054 -0.555 -29.718 1.00 77.50 107 SER A O 1
ATOM 863 N N . ALA A 1 108 ? -3.841 -0.173 -27.512 1.00 72.19 108 ALA A N 1
ATOM 864 C CA . ALA A 1 108 ? -2.570 -0.869 -27.334 1.00 72.19 108 ALA A CA 1
ATOM 865 C C . ALA A 1 108 ? -2.682 -2.391 -27.537 1.00 72.19 108 ALA A C 1
ATOM 867 O O . ALA A 1 108 ? -1.664 -3.078 -27.677 1.00 72.19 108 ALA A O 1
ATOM 868 N N . THR A 1 109 ? -3.904 -2.933 -27.556 1.00 69.25 109 THR A N 1
ATOM 869 C CA . THR A 1 109 ? -4.195 -4.356 -27.787 1.00 69.25 109 THR A CA 1
ATOM 870 C C . THR A 1 109 ? -5.032 -4.614 -29.043 1.00 69.25 109 THR A C 1
ATOM 872 O O . THR A 1 109 ? -5.190 -5.772 -29.420 1.00 69.25 109 THR A O 1
ATOM 875 N N . ALA A 1 110 ? -5.482 -3.571 -29.753 1.00 68.62 110 ALA A N 1
ATOM 876 C CA . ALA A 1 110 ? -6.404 -3.667 -30.892 1.00 68.62 110 ALA A CA 1
ATOM 877 C C . ALA A 1 110 ? -5.925 -4.585 -32.034 1.00 68.62 110 ALA A C 1
ATOM 879 O O . ALA A 1 110 ? -6.734 -5.260 -32.664 1.00 68.62 110 ALA A O 1
ATOM 880 N N . ASN A 1 111 ? -4.611 -4.642 -32.277 1.00 63.75 111 ASN A N 1
ATOM 881 C CA . ASN A 1 111 ? -3.991 -5.470 -33.323 1.00 63.75 111 ASN A CA 1
ATOM 882 C C . ASN A 1 111 ? -3.150 -6.632 -32.755 1.00 63.75 111 ASN A C 1
ATOM 884 O O . ASN A 1 111 ? -2.354 -7.236 -33.476 1.00 63.75 111 ASN A O 1
ATOM 888 N N . GLY A 1 112 ? -3.263 -6.912 -31.454 1.00 63.31 112 GLY A N 1
ATOM 889 C CA . GLY A 1 112 ? -2.378 -7.816 -30.721 1.00 63.31 112 GLY A CA 1
ATOM 890 C C . GLY A 1 112 ? -3.116 -8.861 -29.881 1.00 63.31 112 GLY A C 1
ATOM 891 O O . GLY A 1 112 ? -4.338 -8.972 -29.936 1.00 63.31 112 GLY A O 1
ATOM 892 N N . PRO A 1 113 ? -2.374 -9.675 -29.107 1.00 67.50 113 PRO A N 1
ATOM 893 C CA . PRO A 1 113 ? -2.983 -10.562 -28.126 1.00 67.50 113 PRO A CA 1
ATOM 894 C C . PRO A 1 113 ? -3.756 -9.754 -27.077 1.00 67.50 113 PRO A C 1
ATOM 896 O O . PRO A 1 113 ? -3.325 -8.673 -26.676 1.00 67.50 113 PRO A O 1
ATOM 899 N N . ASP A 1 114 ? -4.867 -10.325 -26.611 1.00 85.50 114 ASP A N 1
ATOM 900 C CA . ASP A 1 114 ? -5.685 -9.775 -25.529 1.00 85.50 114 ASP A CA 1
ATOM 901 C C . ASP A 1 114 ? -4.829 -9.401 -24.299 1.00 85.50 114 ASP A C 1
ATOM 903 O O . ASP A 1 114 ? -3.850 -10.083 -23.969 1.00 85.50 114 ASP A O 1
ATOM 907 N N . ALA A 1 115 ? -5.209 -8.331 -23.595 1.00 87.00 115 ALA A N 1
ATOM 908 C CA . ALA A 1 115 ? -4.492 -7.817 -22.431 1.00 87.00 115 ALA A CA 1
ATOM 909 C C . ALA A 1 115 ? -4.287 -8.902 -21.358 1.00 87.00 115 ALA A C 1
ATOM 911 O O . ALA A 1 115 ? -3.207 -8.997 -20.770 1.00 87.00 115 ALA A O 1
ATOM 912 N N . GLN A 1 116 ? -5.273 -9.788 -21.166 1.00 88.31 116 GLN A N 1
ATOM 913 C CA . GLN A 1 116 ? -5.167 -10.916 -20.233 1.00 88.31 116 GLN A CA 1
ATOM 914 C C . GLN A 1 116 ? -4.161 -11.976 -20.693 1.00 88.31 116 GLN A C 1
ATOM 916 O O . GLN A 1 116 ? -3.472 -12.603 -19.883 1.00 88.31 116 GLN A O 1
ATOM 921 N N . ALA A 1 117 ? -4.042 -12.201 -22.003 1.00 90.69 117 ALA A N 1
ATOM 922 C CA . ALA A 1 117 ? -3.028 -13.095 -22.552 1.00 90.69 117 ALA A CA 1
ATOM 923 C C . ALA A 1 117 ? -1.616 -12.515 -22.365 1.00 90.69 117 ALA A C 1
ATOM 925 O O . ALA A 1 117 ? -0.691 -13.257 -22.020 1.00 90.69 117 ALA A O 1
ATOM 926 N N . ILE A 1 118 ? -1.456 -11.197 -22.529 1.00 91.81 118 ILE A N 1
ATOM 927 C CA . ILE A 1 118 ? -0.194 -10.490 -22.268 1.00 91.81 118 ILE A CA 1
ATOM 928 C C . ILE A 1 118 ? 0.174 -10.574 -20.782 1.00 91.81 118 ILE A C 1
ATOM 930 O O . ILE A 1 118 ? 1.299 -10.964 -20.469 1.00 91.81 118 ILE A O 1
ATOM 934 N N . ALA A 1 119 ? -0.768 -10.291 -19.877 1.00 93.31 119 ALA A N 1
ATOM 935 C CA . ALA A 1 119 ? -0.548 -10.362 -18.432 1.00 93.31 119 ALA A CA 1
ATOM 936 C C . ALA A 1 119 ? -0.105 -11.765 -17.982 1.00 93.31 119 ALA A C 1
ATOM 938 O O . ALA A 1 119 ? 0.931 -11.905 -17.331 1.00 93.31 119 ALA A O 1
ATOM 939 N N . ARG A 1 120 ? -0.814 -12.823 -18.409 1.00 94.50 120 ARG A N 1
ATOM 940 C CA . ARG A 1 120 ? -0.428 -14.222 -18.133 1.00 94.50 120 ARG A CA 1
ATOM 941 C C . ARG A 1 120 ? 0.966 -14.558 -18.647 1.00 94.50 120 ARG A C 1
ATOM 943 O O . ARG A 1 120 ? 1.743 -15.216 -17.959 1.00 94.50 120 ARG A O 1
ATOM 950 N N . LYS A 1 121 ? 1.291 -14.121 -19.865 1.00 94.62 121 LYS A N 1
ATOM 951 C CA . LYS A 1 121 ? 2.597 -14.383 -20.472 1.00 94.62 121 LYS A CA 1
ATOM 952 C C . LYS A 1 121 ? 3.731 -13.699 -19.707 1.00 94.62 121 LYS A C 1
ATOM 954 O O . LYS A 1 121 ? 4.701 -14.367 -19.365 1.00 94.62 121 LYS A O 1
ATOM 959 N N . LEU A 1 122 ? 3.592 -12.406 -19.416 1.00 95.69 122 LEU A N 1
ATOM 960 C CA . LEU A 1 122 ? 4.585 -11.641 -18.659 1.00 95.69 122 LEU A CA 1
ATOM 961 C C . LEU A 1 122 ? 4.788 -12.205 -17.252 1.00 95.69 122 LEU A C 1
ATOM 963 O O . LEU A 1 122 ? 5.926 -12.321 -16.802 1.00 95.69 122 LEU A O 1
ATOM 967 N N . TRP A 1 123 ? 3.706 -12.624 -16.591 1.00 96.12 123 TRP A N 1
ATOM 968 C CA . TRP A 1 123 ? 3.783 -13.268 -15.283 1.00 96.12 123 TRP A CA 1
ATOM 969 C C . TRP A 1 123 ? 4.593 -14.565 -15.322 1.00 96.12 123 TRP A C 1
ATOM 971 O O . TRP A 1 123 ? 5.510 -14.733 -14.518 1.00 96.12 123 TRP A O 1
ATOM 981 N N . ARG A 1 124 ? 4.330 -15.448 -16.297 1.00 95.56 124 ARG A N 1
ATOM 982 C CA . ARG A 1 124 ? 5.094 -16.694 -16.492 1.00 95.56 124 ARG A CA 1
ATOM 983 C C . ARG A 1 124 ? 6.573 -16.423 -16.748 1.00 95.56 124 ARG A C 1
ATOM 985 O O . ARG A 1 124 ? 7.430 -17.048 -16.130 1.00 95.56 124 ARG A O 1
ATOM 992 N N . GLU A 1 125 ? 6.875 -15.481 -17.638 1.00 95.06 125 GLU A N 1
ATOM 993 C CA . GLU A 1 125 ? 8.254 -15.134 -17.995 1.00 95.06 125 GLU A CA 1
ATOM 994 C C . GLU A 1 125 ? 9.023 -14.541 -16.812 1.00 95.06 125 GLU A C 1
ATOM 996 O O . GLU A 1 125 ? 10.136 -14.982 -16.525 1.00 95.06 125 GLU A O 1
ATOM 1001 N N . ALA A 1 126 ? 8.416 -13.611 -16.070 1.00 96.06 126 ALA A N 1
ATOM 1002 C CA . ALA A 1 126 ? 9.011 -13.080 -14.850 1.00 96.06 126 ALA A CA 1
ATOM 1003 C C . ALA A 1 126 ? 9.234 -14.196 -13.813 1.00 96.06 126 ALA A C 1
ATOM 1005 O O . ALA A 1 126 ? 10.306 -14.285 -13.215 1.00 96.06 126 ALA A O 1
ATOM 1006 N N . ARG A 1 127 ? 8.266 -15.104 -13.636 1.00 95.81 127 ARG A N 1
ATOM 1007 C CA . ARG A 1 127 ? 8.351 -16.193 -12.653 1.00 95.81 127 ARG A CA 1
ATOM 1008 C C . ARG A 1 127 ? 9.521 -17.143 -12.909 1.00 95.81 127 ARG A C 1
ATOM 1010 O O . ARG A 1 127 ? 10.217 -17.517 -11.964 1.00 95.81 127 ARG A O 1
ATOM 1017 N N . VAL A 1 128 ? 9.776 -17.490 -14.171 1.00 94.44 128 VAL A N 1
ATOM 1018 C CA . VAL A 1 128 ? 10.895 -18.361 -14.586 1.00 94.44 128 VAL A CA 1
ATOM 1019 C C . VAL A 1 128 ? 12.261 -17.783 -14.181 1.00 94.44 128 VAL A C 1
ATOM 1021 O O . VAL A 1 128 ? 13.218 -18.527 -13.936 1.00 94.44 128 VAL A O 1
ATOM 1024 N N . ASP A 1 129 ? 12.365 -16.461 -14.058 1.00 94.75 129 ASP A N 1
ATOM 1025 C CA . ASP A 1 129 ? 13.590 -15.777 -13.653 1.00 94.75 129 ASP A CA 1
ATOM 1026 C C . ASP A 1 129 ? 13.810 -15.754 -12.131 1.00 94.75 129 ASP A C 1
ATOM 1028 O O . ASP A 1 129 ? 14.956 -15.633 -11.689 1.00 94.75 129 ASP A O 1
ATOM 1032 N N . MET A 1 130 ? 12.765 -15.918 -11.309 1.00 96.50 130 MET A N 1
ATOM 1033 C CA . MET A 1 130 ? 12.829 -15.632 -9.867 1.00 96.50 130 MET A CA 1
ATOM 1034 C C . MET A 1 130 ? 13.882 -16.454 -9.123 1.00 96.50 130 MET A C 1
ATOM 1036 O O . MET A 1 130 ? 14.618 -15.906 -8.304 1.00 96.50 130 MET A O 1
ATOM 1040 N N . LEU A 1 131 ? 14.056 -17.738 -9.451 1.00 93.94 131 LEU A N 1
ATOM 1041 C CA . LEU A 1 131 ? 15.109 -18.553 -8.832 1.00 93.94 131 LEU A CA 1
ATOM 1042 C C . LEU A 1 131 ? 16.517 -18.021 -9.157 1.00 93.94 131 LEU A C 1
ATOM 1044 O O . LEU A 1 131 ? 17.414 -18.045 -8.309 1.00 93.94 131 LEU A O 1
ATOM 1048 N N . ARG A 1 132 ? 16.729 -17.504 -10.372 1.00 93.50 132 ARG A N 1
ATOM 1049 C CA . ARG A 1 132 ? 18.002 -16.877 -10.760 1.00 93.50 132 ARG A CA 1
ATOM 1050 C C . ARG A 1 132 ? 18.210 -15.554 -10.026 1.00 93.50 132 ARG A C 1
ATOM 1052 O O . ARG A 1 132 ? 19.331 -15.293 -9.592 1.00 93.50 132 ARG A O 1
ATOM 1059 N N . VAL A 1 133 ? 17.152 -14.764 -9.846 1.00 95.94 133 VAL A N 1
ATOM 1060 C CA . VAL A 1 133 ? 17.183 -13.493 -9.104 1.00 95.94 133 VAL A CA 1
ATOM 1061 C C . VAL A 1 133 ? 17.493 -13.719 -7.617 1.00 95.94 133 VAL A C 1
ATOM 1063 O O . VAL A 1 133 ? 18.365 -13.044 -7.065 1.00 95.94 133 VAL A O 1
ATOM 1066 N N . ILE A 1 134 ? 16.884 -14.729 -6.979 1.00 94.25 134 ILE A N 1
ATOM 1067 C CA . ILE A 1 134 ? 17.181 -15.135 -5.588 1.00 94.25 134 ILE A CA 1
ATOM 1068 C C . ILE A 1 134 ? 18.677 -15.423 -5.410 1.00 94.25 134 ILE A C 1
ATOM 1070 O O . ILE A 1 134 ? 19.297 -14.980 -4.441 1.00 94.25 134 ILE A O 1
ATOM 1074 N N . ASN A 1 135 ? 19.277 -16.118 -6.378 1.00 89.88 135 ASN A N 1
ATOM 1075 C CA . ASN A 1 135 ? 20.686 -16.506 -6.354 1.00 89.88 135 ASN A CA 1
ATOM 1076 C C . ASN A 1 135 ? 21.665 -15.382 -6.749 1.00 89.88 135 ASN A C 1
ATOM 1078 O O . ASN A 1 135 ? 22.878 -15.607 -6.745 1.00 89.88 135 ASN A O 1
ATOM 1082 N N . ARG A 1 136 ? 21.186 -14.169 -7.060 1.00 89.12 136 ARG A N 1
ATOM 1083 C CA . ARG A 1 136 ? 22.021 -13.011 -7.426 1.00 89.12 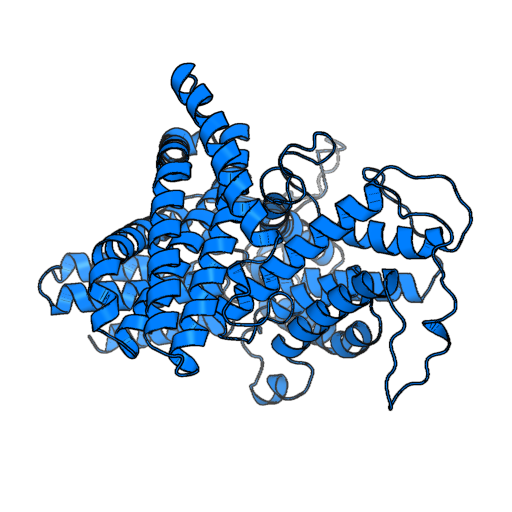136 ARG A CA 1
ATOM 1084 C C . ARG A 1 136 ? 21.732 -11.797 -6.532 1.00 89.12 136 ARG A C 1
ATOM 1086 O O . ARG A 1 136 ? 21.175 -10.821 -7.025 1.00 89.12 136 ARG A O 1
ATOM 1093 N N . PRO A 1 137 ? 22.134 -11.803 -5.248 1.00 89.88 137 PRO A N 1
ATOM 1094 C CA . PRO A 1 137 ? 21.842 -10.696 -4.339 1.00 89.88 137 PRO A CA 1
ATOM 1095 C C . PRO A 1 137 ? 22.433 -9.362 -4.811 1.00 89.88 137 PRO A C 1
ATOM 1097 O O . PRO A 1 137 ? 23.656 -9.227 -4.912 1.00 89.88 137 PRO A O 1
ATOM 1100 N N . CYS A 1 138 ? 21.558 -8.395 -5.077 1.00 91.25 138 CYS A N 1
ATOM 1101 C CA . CYS A 1 138 ? 21.844 -6.981 -5.327 1.00 91.25 138 CYS A CA 1
ATOM 1102 C C . CYS A 1 138 ? 20.551 -6.174 -5.094 1.00 91.25 138 CYS A C 1
ATOM 1104 O O . CYS A 1 138 ? 19.479 -6.768 -4.946 1.00 91.25 138 CYS A O 1
ATOM 1106 N N . TYR A 1 139 ? 20.613 -4.845 -5.038 1.00 94.62 139 TYR A N 1
ATOM 1107 C CA . TYR A 1 139 ? 19.432 -4.033 -4.735 1.00 94.62 139 TYR A CA 1
ATOM 1108 C C . TYR A 1 139 ? 18.368 -4.132 -5.834 1.00 94.62 139 TYR A C 1
ATOM 1110 O O . TYR A 1 139 ? 17.179 -4.207 -5.532 1.00 94.62 139 TYR A O 1
ATOM 1118 N N . ARG A 1 140 ? 18.768 -4.243 -7.107 1.00 95.56 140 ARG A N 1
ATOM 1119 C CA . ARG A 1 140 ? 17.810 -4.495 -8.197 1.00 95.56 140 ARG A CA 1
ATOM 1120 C C . ARG A 1 140 ? 17.181 -5.880 -8.145 1.00 95.56 140 ARG A C 1
ATOM 1122 O O . ARG A 1 140 ? 15.998 -5.998 -8.449 1.00 95.56 140 ARG A O 1
ATOM 1129 N N . SER A 1 141 ? 17.919 -6.910 -7.729 1.00 96.69 141 SER A N 1
ATOM 1130 C CA . SER A 1 141 ? 17.345 -8.241 -7.498 1.00 96.69 141 SER A CA 1
ATOM 1131 C C . SER A 1 141 ? 16.320 -8.214 -6.370 1.00 96.69 141 SER A C 1
ATOM 1133 O O . SER A 1 141 ? 15.252 -8.799 -6.515 1.00 96.69 141 SER A O 1
ATOM 1135 N N . MET A 1 142 ? 16.590 -7.473 -5.290 1.00 95.94 142 MET A N 1
ATOM 1136 C CA . MET A 1 142 ? 15.601 -7.249 -4.236 1.00 95.94 142 MET A CA 1
ATOM 1137 C C . MET A 1 142 ? 14.334 -6.585 -4.789 1.00 95.94 142 MET A C 1
ATOM 1139 O O . MET A 1 142 ? 13.242 -7.113 -4.582 1.00 95.94 142 MET A O 1
ATOM 1143 N N . LEU A 1 143 ? 14.464 -5.477 -5.527 1.00 96.56 143 LEU A N 1
ATOM 1144 C CA . LEU A 1 143 ? 13.304 -4.772 -6.080 1.00 96.56 143 LEU A CA 1
ATOM 1145 C C . LEU A 1 143 ? 12.515 -5.665 -7.047 1.00 96.56 143 LEU A C 1
ATOM 1147 O O . LEU A 1 143 ? 11.290 -5.704 -6.991 1.00 96.56 143 LEU A O 1
ATOM 1151 N N . THR A 1 144 ? 13.220 -6.434 -7.878 1.00 98.06 144 THR A N 1
ATOM 1152 C CA . THR A 1 144 ? 12.631 -7.413 -8.803 1.00 98.06 144 THR A CA 1
ATOM 1153 C C . THR A 1 144 ? 11.773 -8.437 -8.053 1.00 98.06 144 THR A C 1
ATOM 1155 O O . THR A 1 144 ? 10.630 -8.683 -8.434 1.00 98.06 144 THR A O 1
ATOM 1158 N N . LEU A 1 145 ? 12.300 -9.009 -6.964 1.00 97.50 145 LEU A N 1
ATOM 1159 C CA . LEU A 1 145 ? 11.589 -9.995 -6.149 1.00 97.50 145 LEU A CA 1
ATOM 1160 C C . LEU A 1 145 ? 10.361 -9.395 -5.454 1.00 97.50 145 LEU A C 1
ATOM 1162 O O . LEU A 1 145 ? 9.323 -10.051 -5.409 1.00 97.50 145 LEU A O 1
ATOM 1166 N N . TYR A 1 146 ? 10.447 -8.160 -4.950 1.00 94.06 146 TYR A N 1
ATOM 1167 C CA . TYR A 1 146 ? 9.289 -7.482 -4.358 1.00 94.06 146 TYR A CA 1
ATOM 1168 C C . TYR A 1 146 ? 8.205 -7.171 -5.381 1.00 94.06 146 TYR A C 1
ATOM 1170 O O . TYR A 1 146 ? 7.044 -7.486 -5.140 1.00 94.06 146 TYR A O 1
ATOM 1178 N N . LEU A 1 147 ? 8.564 -6.588 -6.528 1.00 95.69 147 LEU A N 1
ATOM 1179 C CA . LEU A 1 147 ? 7.594 -6.263 -7.574 1.00 95.69 147 LEU A CA 1
ATOM 1180 C C . LEU A 1 147 ? 6.882 -7.518 -8.079 1.00 95.69 147 LEU A C 1
ATOM 1182 O O . LEU A 1 147 ? 5.658 -7.517 -8.212 1.00 95.69 147 LEU A O 1
ATOM 1186 N N . PHE A 1 148 ? 7.619 -8.614 -8.280 1.00 96.44 148 PHE A N 1
ATOM 1187 C CA . PHE A 1 148 ? 7.001 -9.895 -8.607 1.00 96.44 148 PHE A CA 1
ATOM 1188 C C . PHE A 1 148 ? 6.108 -10.404 -7.465 1.00 96.44 148 PHE A C 1
ATOM 1190 O O . PHE A 1 148 ? 4.975 -10.804 -7.715 1.00 96.44 148 PHE A O 1
ATOM 1197 N N . GLY A 1 149 ? 6.562 -10.318 -6.211 1.00 93.56 149 GLY A N 1
ATOM 1198 C CA . GLY A 1 149 ? 5.771 -10.688 -5.033 1.00 93.56 149 GLY A CA 1
ATOM 1199 C C . GLY A 1 149 ? 4.459 -9.905 -4.882 1.00 93.56 149 GLY A C 1
ATOM 1200 O O . GLY A 1 149 ? 3.478 -10.453 -4.390 1.00 93.56 149 GLY A O 1
ATOM 1201 N N . PHE A 1 150 ? 4.408 -8.655 -5.351 1.00 90.81 150 PHE A N 1
ATOM 1202 C CA . PHE A 1 150 ? 3.192 -7.830 -5.388 1.00 90.81 150 PHE A CA 1
ATOM 1203 C C . PHE A 1 150 ? 2.408 -7.924 -6.694 1.00 90.81 150 PHE A C 1
ATOM 1205 O O . PHE A 1 150 ? 1.405 -7.224 -6.857 1.00 90.81 150 PHE A O 1
ATOM 1212 N N . THR A 1 151 ? 2.855 -8.735 -7.649 1.00 94.25 151 THR A N 1
ATOM 1213 C CA . THR A 1 151 ? 2.113 -8.955 -8.886 1.00 94.25 151 THR A CA 1
ATOM 1214 C C . THR A 1 151 ? 0.984 -9.949 -8.609 1.00 94.25 151 THR A C 1
ATOM 1216 O O . THR A 1 151 ? 1.274 -11.100 -8.278 1.00 94.25 151 THR A O 1
ATOM 1219 N N . PRO A 1 152 ? -0.299 -9.549 -8.730 1.00 90.00 152 PRO A N 1
ATOM 1220 C CA . PRO A 1 152 ? -1.409 -10.471 -8.601 1.00 90.00 152 PRO A CA 1
ATOM 1221 C C . PRO A 1 152 ? -1.277 -11.591 -9.618 1.00 90.00 152 PRO A C 1
ATOM 1223 O O . PRO A 1 152 ? -0.873 -11.360 -10.759 1.00 90.00 152 PRO A O 1
ATOM 1226 N N . ILE A 1 153 ? -1.660 -12.791 -9.204 1.00 93.12 153 ILE A N 1
ATOM 1227 C CA . ILE A 1 153 ? -1.730 -13.923 -10.116 1.00 93.12 153 ILE A CA 1
ATOM 1228 C C . ILE A 1 153 ? -2.818 -13.615 -11.153 1.00 93.12 153 ILE A C 1
ATOM 1230 O O . ILE A 1 153 ? -3.948 -13.294 -10.756 1.00 93.12 153 ILE A O 1
ATOM 1234 N N . PRO A 1 154 ? -2.494 -13.663 -12.457 1.00 93.00 154 PRO A N 1
ATOM 1235 C CA . PRO A 1 154 ? -3.477 -13.394 -13.489 1.00 93.00 154 PRO A CA 1
ATOM 1236 C C . PRO A 1 154 ? -4.638 -14.397 -13.467 1.00 93.00 154 PRO A C 1
ATOM 1238 O O . PRO A 1 154 ? -4.435 -15.578 -13.179 1.00 93.00 154 PRO A O 1
ATOM 1241 N N . ASP A 1 155 ? -5.844 -13.957 -13.821 1.00 89.25 155 ASP A N 1
ATOM 1242 C CA . ASP A 1 155 ? -6.970 -14.871 -14.016 1.00 89.25 155 ASP A CA 1
ATOM 1243 C C . ASP A 1 155 ? -6.667 -15.897 -15.125 1.00 89.25 155 ASP A C 1
ATOM 1245 O O . ASP A 1 155 ? -5.997 -15.611 -16.123 1.00 89.25 155 ASP A O 1
ATOM 1249 N N . GLY A 1 156 ? -7.132 -17.131 -14.932 1.00 89.38 156 GLY A N 1
ATOM 1250 C CA . GLY A 1 156 ? -6.852 -18.251 -15.833 1.00 89.38 156 GLY A CA 1
ATOM 1251 C C . GLY A 1 156 ? -5.483 -18.922 -15.652 1.00 89.38 156 GLY A C 1
ATOM 1252 O O . GLY A 1 156 ? -5.098 -19.708 -16.521 1.00 89.38 156 GLY A O 1
ATOM 1253 N N . ILE A 1 157 ? -4.751 -18.629 -14.571 1.00 92.56 157 ILE A N 1
ATOM 1254 C CA . ILE A 1 157 ? -3.678 -19.494 -14.055 1.00 92.56 157 ILE A CA 1
ATOM 1255 C C . ILE A 1 157 ? -4.305 -20.568 -13.148 1.00 92.56 157 ILE A C 1
ATOM 1257 O O . ILE A 1 157 ? -5.113 -20.263 -12.263 1.00 92.56 157 ILE A O 1
ATOM 1261 N N . THR A 1 158 ? -3.965 -21.831 -13.410 1.00 91.75 158 THR A N 1
ATOM 1262 C CA . THR A 1 158 ? -4.474 -22.995 -12.656 1.00 91.75 158 THR A CA 1
ATOM 1263 C C . THR A 1 158 ? -3.757 -23.151 -11.319 1.00 91.75 158 THR A C 1
ATOM 1265 O O . THR A 1 158 ? -2.606 -22.736 -11.192 1.00 91.75 158 THR A O 1
ATOM 1268 N N . ASP A 1 159 ? -4.407 -23.769 -10.334 1.00 90.12 159 ASP A N 1
ATOM 1269 C CA . ASP A 1 159 ? -3.803 -23.990 -9.015 1.00 90.12 159 ASP A CA 1
ATOM 1270 C C . ASP A 1 159 ? -2.563 -24.901 -9.117 1.00 90.12 159 ASP A C 1
ATOM 1272 O O . ASP A 1 159 ? -1.566 -24.672 -8.436 1.00 90.12 159 ASP A O 1
ATOM 1276 N N . GLU A 1 160 ? -2.561 -25.878 -10.030 1.00 91.69 160 GLU A N 1
ATOM 1277 C CA . GLU A 1 160 ? -1.397 -26.725 -10.312 1.00 91.69 160 GLU A CA 1
ATOM 1278 C C . GLU A 1 160 ? -0.218 -25.918 -10.869 1.00 91.69 160 GLU A C 1
ATOM 1280 O O . GLU A 1 160 ? 0.921 -26.110 -10.444 1.00 91.69 160 GLU A O 1
ATOM 1285 N N . GLU A 1 161 ? -0.484 -24.987 -11.791 1.00 92.56 161 GLU A N 1
ATOM 1286 C CA . GLU A 1 161 ? 0.543 -24.081 -12.307 1.00 92.56 161 GLU A CA 1
ATOM 1287 C C . GLU A 1 161 ? 1.091 -23.188 -11.184 1.00 92.56 161 GLU A C 1
ATOM 1289 O O . GLU A 1 161 ? 2.298 -22.971 -11.110 1.00 92.56 161 GLU A O 1
ATOM 1294 N N . GLU A 1 162 ? 0.247 -22.703 -10.269 1.00 88.81 162 GLU A N 1
ATOM 1295 C CA . GLU A 1 162 ? 0.693 -21.923 -9.106 1.00 88.81 162 GLU A CA 1
ATOM 1296 C C . GLU A 1 162 ? 1.593 -22.726 -8.162 1.00 88.81 162 GLU A C 1
ATOM 1298 O O . GLU A 1 162 ? 2.556 -22.173 -7.626 1.00 88.81 162 GLU A O 1
ATOM 1303 N N . LEU A 1 163 ? 1.338 -24.023 -7.993 1.00 87.81 163 LEU A N 1
ATOM 1304 C CA . LEU A 1 163 ? 2.187 -24.910 -7.193 1.00 87.81 163 LEU A CA 1
ATOM 1305 C C . LEU A 1 163 ? 3.539 -25.202 -7.870 1.00 87.81 163 LEU A C 1
ATOM 1307 O O . LEU A 1 163 ? 4.533 -25.424 -7.176 1.00 87.81 163 LEU A O 1
ATOM 1311 N N . ASP A 1 164 ? 3.608 -25.148 -9.203 1.00 86.94 164 ASP A N 1
ATOM 1312 C CA . ASP A 1 164 ? 4.828 -25.398 -9.979 1.00 86.94 164 ASP A CA 1
ATOM 1313 C C . ASP A 1 164 ? 5.689 -24.132 -10.150 1.00 86.94 164 ASP A C 1
ATOM 1315 O O . ASP A 1 164 ? 5.634 -23.422 -11.157 1.00 86.94 164 ASP A O 1
ATOM 1319 N N . GLY A 1 165 ? 6.481 -23.800 -9.124 1.00 85.81 165 GLY A N 1
ATOM 1320 C CA . GLY A 1 165 ? 7.500 -22.747 -9.190 1.00 85.81 165 GLY A CA 1
ATOM 1321 C C . GLY A 1 165 ? 7.661 -21.934 -7.906 1.00 85.81 165 GLY A C 1
ATOM 1322 O O . GLY A 1 165 ? 7.191 -22.298 -6.833 1.00 85.81 165 GLY A O 1
ATOM 1323 N N . VAL A 1 166 ? 8.349 -20.793 -8.004 1.00 90.75 166 VAL A N 1
ATOM 1324 C CA . VAL A 1 166 ? 8.570 -19.905 -6.849 1.00 90.75 166 VAL A CA 1
ATOM 1325 C C . VAL A 1 166 ? 7.287 -19.131 -6.538 1.00 90.75 166 VAL A C 1
ATOM 1327 O O . VAL A 1 166 ? 6.672 -18.563 -7.445 1.00 90.75 166 VAL A O 1
ATOM 1330 N N . THR A 1 167 ? 6.884 -19.111 -5.265 1.00 90.75 167 THR A N 1
ATOM 1331 C CA . THR A 1 167 ? 5.708 -18.365 -4.792 1.00 90.75 167 THR A CA 1
ATOM 1332 C C . THR A 1 167 ? 6.056 -16.909 -4.478 1.00 90.75 167 THR A C 1
ATOM 1334 O O . THR A 1 167 ? 7.198 -16.580 -4.145 1.00 90.75 167 THR A O 1
ATOM 1337 N N . ALA A 1 168 ? 5.051 -16.030 -4.516 1.00 89.88 168 ALA A N 1
ATOM 1338 C CA . ALA A 1 168 ? 5.203 -14.619 -4.156 1.00 89.88 168 ALA A CA 1
ATOM 1339 C C . ALA A 1 168 ? 5.793 -14.428 -2.744 1.00 89.88 168 ALA A C 1
ATOM 1341 O O . ALA A 1 168 ? 6.681 -13.599 -2.548 1.00 89.88 168 ALA A O 1
ATOM 1342 N N . GLN A 1 169 ? 5.362 -15.240 -1.772 1.00 89.12 169 GLN A N 1
ATOM 1343 C CA . GLN A 1 169 ? 5.863 -15.174 -0.397 1.00 89.12 169 GLN A CA 1
ATOM 1344 C C . GLN A 1 169 ? 7.357 -15.513 -0.309 1.00 89.12 169 GLN A C 1
ATOM 1346 O O . GLN A 1 169 ? 8.100 -14.818 0.384 1.00 89.12 169 GLN A O 1
ATOM 1351 N N . VAL A 1 170 ? 7.821 -16.528 -1.047 1.00 91.62 170 VAL A N 1
ATOM 1352 C CA . VAL A 1 170 ? 9.251 -16.875 -1.109 1.00 91.62 170 VAL A CA 1
ATOM 1353 C C . VAL A 1 170 ? 10.056 -15.741 -1.743 1.00 91.62 170 VAL A C 1
ATOM 1355 O O . VAL A 1 170 ? 11.134 -15.416 -1.247 1.00 91.62 170 VAL A O 1
ATOM 1358 N N . CYS A 1 171 ? 9.535 -15.094 -2.791 1.00 94.69 171 CYS A N 1
ATOM 1359 C CA . CYS A 1 171 ? 10.171 -13.916 -3.383 1.00 94.69 171 CYS A CA 1
ATOM 1360 C C . CYS A 1 171 ? 10.320 -12.777 -2.364 1.00 94.69 171 CYS A C 1
ATOM 1362 O O . CYS A 1 171 ? 11.423 -12.259 -2.203 1.00 94.69 171 CYS A O 1
ATOM 1364 N N . ILE A 1 172 ? 9.257 -12.440 -1.626 1.00 92.38 172 ILE A N 1
ATOM 1365 C CA . ILE A 1 172 ? 9.275 -11.399 -0.582 1.00 92.38 172 ILE A CA 1
ATOM 1366 C C . ILE A 1 172 ? 10.305 -11.733 0.509 1.00 92.38 172 ILE A C 1
ATOM 1368 O O . ILE A 1 172 ? 11.133 -10.891 0.857 1.00 92.38 172 ILE A O 1
ATOM 1372 N N . GLN A 1 173 ? 10.316 -12.968 1.015 1.00 91.38 173 GLN A N 1
ATOM 1373 C CA . GLN A 1 173 ? 11.273 -13.401 2.042 1.00 91.38 173 GLN A CA 1
ATOM 1374 C C . GLN A 1 173 ? 12.721 -13.377 1.542 1.00 91.38 173 GLN A C 1
ATOM 1376 O O . GLN A 1 173 ? 13.625 -12.928 2.251 1.00 91.38 173 GLN A O 1
ATOM 1381 N N . ALA A 1 174 ? 12.959 -13.822 0.308 1.00 93.62 174 ALA A N 1
ATOM 1382 C CA . ALA A 1 174 ? 14.279 -13.754 -0.302 1.00 93.62 174 ALA A CA 1
ATOM 1383 C C . ALA A 1 174 ? 14.734 -12.300 -0.496 1.00 93.62 174 ALA A C 1
ATOM 1385 O O . ALA A 1 174 ? 15.895 -11.994 -0.234 1.00 93.62 174 ALA A O 1
ATOM 1386 N N . ALA A 1 175 ? 13.834 -11.395 -0.888 1.00 94.25 175 ALA A N 1
ATOM 1387 C CA . ALA A 1 175 ? 14.112 -9.969 -1.027 1.00 94.25 175 ALA A CA 1
ATOM 1388 C C . ALA A 1 175 ? 14.526 -9.330 0.314 1.00 94.25 175 ALA A C 1
ATOM 1390 O O . ALA A 1 175 ? 15.560 -8.657 0.387 1.00 94.25 175 ALA A O 1
ATOM 1391 N N . LEU A 1 176 ? 13.781 -9.631 1.389 1.00 92.19 176 LEU A N 1
ATOM 1392 C CA . LEU A 1 176 ? 14.085 -9.219 2.767 1.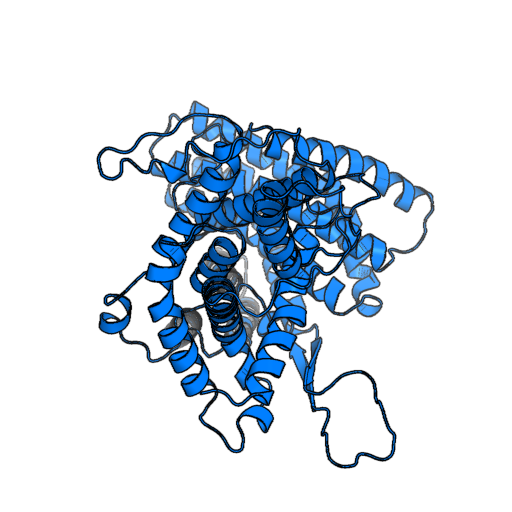00 92.19 176 LEU A CA 1
ATOM 1393 C C . LEU A 1 176 ? 15.484 -9.691 3.192 1.00 92.19 176 LEU A C 1
ATOM 1395 O O . LEU A 1 176 ? 16.305 -8.905 3.675 1.00 92.19 176 LEU A O 1
ATOM 1399 N N . GLN A 1 177 ? 15.786 -10.970 2.951 1.00 89.94 177 GLN A N 1
ATOM 1400 C CA . GLN A 1 177 ? 17.089 -11.564 3.255 1.00 89.94 177 GLN A CA 1
ATOM 1401 C C . GLN A 1 177 ? 18.228 -10.968 2.429 1.00 89.94 177 GLN A C 1
ATOM 1403 O O . GLN A 1 177 ? 19.335 -10.794 2.948 1.00 89.94 177 GLN A O 1
ATOM 1408 N N . GLN A 1 178 ? 17.986 -10.630 1.159 1.00 90.62 178 GLN A N 1
ATOM 1409 C CA . GLN A 1 178 ? 18.984 -9.973 0.319 1.00 90.62 178 GLN A CA 1
ATOM 1410 C C . GLN A 1 178 ? 19.355 -8.602 0.885 1.00 90.62 178 GLN A C 1
ATOM 1412 O O . GLN A 1 178 ? 20.545 -8.341 1.040 1.00 90.62 178 GLN A O 1
ATOM 1417 N N . VAL A 1 179 ? 18.389 -7.759 1.269 1.00 89.50 179 VAL A N 1
ATOM 1418 C CA . VAL A 1 179 ? 18.691 -6.449 1.880 1.00 89.50 179 VAL A CA 1
ATOM 1419 C C . VAL A 1 179 ? 19.410 -6.613 3.205 1.00 89.50 179 VAL A C 1
ATOM 1421 O O . VAL A 1 179 ? 20.442 -5.976 3.406 1.00 89.50 179 VAL A O 1
ATOM 1424 N N . TYR A 1 180 ? 18.925 -7.494 4.082 1.00 85.44 180 TYR A N 1
ATOM 1425 C CA . TYR A 1 180 ? 19.608 -7.775 5.342 1.00 85.44 180 TYR A CA 1
ATOM 1426 C C . TYR A 1 180 ? 21.075 -8.164 5.100 1.00 85.44 180 TYR A C 1
ATOM 1428 O O . TYR A 1 180 ? 21.987 -7.567 5.669 1.00 85.44 180 TYR A O 1
ATOM 1436 N N . SER A 1 181 ? 21.318 -9.091 4.170 1.00 84.00 181 SER A N 1
ATOM 1437 C CA . SER A 1 181 ? 22.665 -9.543 3.809 1.00 84.00 181 SER A CA 1
ATOM 1438 C C . SER A 1 181 ? 23.523 -8.430 3.205 1.00 84.00 181 SER A C 1
ATOM 1440 O O . SER A 1 181 ? 24.695 -8.311 3.555 1.00 84.00 181 SER A O 1
ATOM 1442 N N . LEU A 1 182 ? 22.970 -7.607 2.308 1.00 85.38 182 LEU A N 1
ATOM 1443 C CA . LEU A 1 182 ? 23.683 -6.489 1.678 1.00 85.38 182 LEU A CA 1
ATOM 1444 C C . LEU A 1 182 ? 24.140 -5.457 2.717 1.00 85.38 182 LEU A C 1
ATOM 1446 O O . LEU A 1 182 ? 25.268 -4.980 2.630 1.00 85.38 182 LEU A O 1
ATOM 1450 N N . ARG A 1 183 ? 23.322 -5.200 3.744 1.00 81.94 183 ARG A N 1
ATOM 1451 C CA . ARG A 1 183 ? 23.651 -4.268 4.833 1.00 81.94 183 ARG A CA 1
ATOM 1452 C C . ARG A 1 183 ? 24.612 -4.859 5.865 1.00 81.94 183 ARG A C 1
ATOM 1454 O O . ARG A 1 183 ? 25.545 -4.188 6.300 1.00 81.94 183 ARG A O 1
ATOM 1461 N N . VAL A 1 184 ? 24.428 -6.123 6.263 1.00 72.12 184 VAL A N 1
ATOM 1462 C CA . VAL A 1 184 ? 25.296 -6.779 7.266 1.00 72.12 184 VAL A CA 1
ATOM 1463 C C . VAL A 1 184 ? 26.696 -7.061 6.727 1.00 72.12 184 VAL A C 1
ATOM 1465 O O . VAL A 1 184 ? 27.649 -7.044 7.503 1.00 72.12 184 VAL A O 1
ATOM 1468 N N . ARG A 1 185 ? 26.863 -7.234 5.408 1.00 60.31 185 ARG A N 1
ATOM 1469 C CA . ARG A 1 185 ? 28.186 -7.352 4.759 1.00 60.31 185 ARG A CA 1
ATOM 1470 C C . ARG A 1 185 ? 29.144 -6.200 5.082 1.00 60.31 185 ARG A C 1
ATOM 1472 O O . ARG A 1 185 ? 30.344 -6.364 4.910 1.00 60.31 185 ARG A O 1
ATOM 1479 N N . GLN A 1 186 ? 28.649 -5.072 5.586 1.00 54.88 186 GLN A N 1
ATOM 1480 C CA . GLN A 1 186 ? 29.487 -3.974 6.066 1.00 54.88 186 GLN A CA 1
ATOM 1481 C C . GLN A 1 186 ? 30.035 -4.169 7.493 1.00 54.88 186 GLN A C 1
ATOM 1483 O O . GLN A 1 186 ? 30.822 -3.338 7.938 1.00 54.88 186 GLN A O 1
ATOM 1488 N N . LYS A 1 187 ? 29.602 -5.192 8.252 1.00 53.16 187 LYS A N 1
ATOM 1489 C CA . LYS A 1 187 ? 29.746 -5.204 9.723 1.00 53.16 187 LYS A CA 1
ATOM 1490 C C . LYS A 1 187 ? 30.269 -6.499 10.369 1.00 53.16 187 LYS A C 1
ATOM 1492 O O . LYS A 1 187 ? 30.727 -6.405 11.504 1.00 53.16 187 LYS A O 1
ATOM 1497 N N . SER A 1 188 ? 30.247 -7.681 9.731 1.00 51.56 188 SER A N 1
ATOM 1498 C CA . SER A 1 188 ? 30.771 -8.919 10.363 1.00 51.56 188 SER A CA 1
ATOM 1499 C C . SER A 1 188 ? 31.028 -10.108 9.413 1.00 51.56 188 SER A C 1
ATOM 1501 O O . SER A 1 188 ? 30.524 -10.156 8.292 1.00 51.56 188 SER A O 1
ATOM 1503 N N . ILE A 1 189 ? 31.815 -11.093 9.880 1.00 54.34 189 ILE A N 1
ATOM 1504 C CA . ILE A 1 189 ? 32.074 -12.380 9.200 1.00 54.34 189 ILE A CA 1
ATOM 1505 C C . ILE A 1 189 ? 30.826 -13.274 9.292 1.00 54.34 189 ILE A C 1
ATOM 1507 O O . ILE A 1 189 ? 30.281 -13.466 10.377 1.00 54.34 189 ILE A O 1
ATOM 1511 N N . GLN A 1 190 ? 30.400 -13.860 8.168 1.00 57.22 190 GLN A N 1
ATOM 1512 C CA . GLN A 1 190 ? 29.272 -14.798 8.086 1.00 57.22 190 GLN A CA 1
ATOM 1513 C C . GLN A 1 190 ? 29.744 -16.182 7.613 1.00 57.22 190 GLN A C 1
ATOM 1515 O O . GLN A 1 190 ? 30.589 -16.276 6.724 1.00 57.22 190 GLN A O 1
ATOM 1520 N N . PHE A 1 191 ? 29.177 -17.257 8.171 1.00 52.88 191 PHE A N 1
ATOM 1521 C CA . PHE A 1 191 ? 29.509 -18.647 7.834 1.00 52.88 191 PHE A CA 1
ATOM 1522 C C . PHE A 1 191 ? 28.246 -19.461 7.513 1.00 52.88 191 PHE A C 1
ATOM 1524 O O . PHE A 1 191 ? 27.214 -19.280 8.155 1.00 52.88 191 PHE A O 1
ATOM 1531 N N . SER A 1 192 ? 28.321 -20.376 6.540 1.00 53.66 192 SER A N 1
ATOM 1532 C CA . SER A 1 192 ? 27.244 -21.321 6.213 1.00 53.66 192 SER A CA 1
ATOM 1533 C C . SER A 1 192 ? 27.810 -22.715 5.946 1.00 53.66 192 SER A C 1
ATOM 1535 O O . SER A 1 192 ? 28.749 -22.863 5.167 1.00 53.66 192 SER A O 1
ATOM 1537 N N . GLY A 1 193 ? 27.197 -23.752 6.528 1.00 53.25 193 GLY A N 1
ATOM 1538 C CA . GLY A 1 193 ? 27.631 -25.147 6.364 1.00 53.25 193 GLY A CA 1
ATOM 1539 C C . GLY A 1 193 ? 27.487 -25.712 4.942 1.00 53.25 193 GLY A C 1
ATOM 1540 O O . GLY A 1 193 ? 28.116 -26.713 4.625 1.00 53.25 193 GLY A O 1
ATOM 1541 N N . SER A 1 194 ? 26.698 -25.068 4.072 1.00 56.56 194 SER A N 1
ATOM 1542 C CA . SER A 1 194 ? 26.491 -25.493 2.673 1.00 56.56 194 SER A CA 1
ATOM 1543 C C . SER A 1 194 ? 27.359 -24.738 1.660 1.00 56.56 194 SER A C 1
ATOM 1545 O O . SER A 1 194 ? 27.423 -25.119 0.491 1.00 56.56 194 SER A O 1
ATOM 1547 N N . LYS A 1 195 ? 28.020 -23.654 2.087 1.00 47.16 195 LYS A N 1
ATOM 1548 C CA . LYS A 1 195 ? 28.862 -22.799 1.244 1.00 47.16 195 LYS A CA 1
ATOM 1549 C C . LYS A 1 195 ? 30.010 -22.223 2.077 1.00 47.16 195 LYS A C 1
ATOM 1551 O O . LYS A 1 195 ? 29.826 -21.231 2.778 1.00 47.16 195 LYS A O 1
ATOM 1556 N N . PHE A 1 196 ? 31.221 -22.752 1.904 1.00 42.09 196 PHE A N 1
ATOM 1557 C CA . PHE A 1 196 ? 32.418 -21.920 2.039 1.00 42.09 196 PHE A CA 1
ATOM 1558 C C . PHE A 1 196 ? 32.441 -21.027 0.799 1.00 42.09 196 PHE A C 1
ATOM 1560 O O . PHE A 1 196 ? 32.775 -21.492 -0.286 1.00 42.09 196 PHE A O 1
ATOM 1567 N N . SER A 1 197 ? 32.013 -19.772 0.915 1.00 36.81 197 SER A N 1
ATOM 1568 C CA . SER A 1 197 ? 32.246 -18.792 -0.145 1.00 36.81 197 SER A CA 1
ATOM 1569 C C . SER A 1 197 ? 33.437 -17.932 0.267 1.00 36.81 197 SER A C 1
ATOM 1571 O O . SER A 1 197 ? 33.264 -17.025 1.085 1.00 36.81 197 SER A O 1
ATOM 1573 N N . PRO A 1 198 ? 34.643 -18.158 -0.294 1.00 36.62 198 PRO A N 1
ATOM 1574 C CA . PRO A 1 198 ? 35.775 -17.258 -0.091 1.00 36.62 198 PRO A CA 1
ATOM 1575 C C . PRO A 1 198 ? 35.482 -15.846 -0.626 1.00 36.62 198 PRO A C 1
ATOM 1577 O O . PRO A 1 198 ? 36.210 -14.908 -0.330 1.00 36.62 198 PRO A O 1
ATOM 1580 N N . THR A 1 199 ? 34.398 -15.662 -1.389 1.00 38.25 199 THR A N 1
ATOM 1581 C CA . THR A 1 199 ? 34.034 -14.387 -2.017 1.00 38.25 199 THR A CA 1
ATOM 1582 C C . THR A 1 199 ? 33.395 -13.382 -1.052 1.00 38.25 199 THR A C 1
ATOM 1584 O O . THR A 1 199 ? 33.248 -12.217 -1.410 1.00 38.25 199 THR A O 1
ATOM 1587 N N . VAL A 1 200 ? 33.033 -13.784 0.174 1.00 42.34 200 VAL A N 1
ATOM 1588 C CA . VAL A 1 200 ? 32.584 -12.836 1.218 1.00 42.34 200 VAL A CA 1
ATOM 1589 C C . VAL A 1 200 ? 33.776 -12.237 1.988 1.00 42.34 200 VAL A C 1
ATOM 1591 O O . VAL A 1 200 ? 33.620 -11.213 2.642 1.00 42.34 200 VAL A O 1
ATOM 1594 N N . MET A 1 201 ? 34.989 -12.792 1.850 1.00 37.38 201 MET A N 1
ATOM 1595 C CA . MET A 1 201 ? 36.195 -12.317 2.553 1.00 37.38 201 MET A CA 1
ATOM 1596 C C . MET A 1 201 ? 37.157 -11.455 1.713 1.00 37.38 201 MET A C 1
ATOM 1598 O O . MET A 1 201 ? 38.281 -11.226 2.142 1.00 37.38 201 MET A O 1
ATOM 1602 N N . THR A 1 202 ? 36.771 -10.925 0.546 1.00 39.09 202 THR A N 1
ATOM 1603 C CA . THR A 1 202 ? 37.710 -10.117 -0.278 1.00 39.09 202 THR A CA 1
ATOM 1604 C C . THR A 1 202 ? 37.125 -8.829 -0.852 1.00 39.09 202 THR A C 1
ATOM 1606 O O . THR A 1 202 ? 37.514 -8.382 -1.925 1.00 39.09 202 THR A O 1
ATOM 1609 N N . ARG A 1 203 ? 36.181 -8.200 -0.148 1.00 44.19 203 ARG A N 1
ATOM 1610 C CA . ARG A 1 203 ? 35.781 -6.812 -0.431 1.00 44.19 203 ARG A CA 1
ATOM 1611 C C . ARG A 1 203 ? 35.681 -6.033 0.870 1.00 44.19 203 ARG A C 1
ATOM 1613 O O . ARG A 1 203 ? 34.613 -5.581 1.264 1.00 44.19 203 ARG A O 1
ATOM 1620 N N . THR A 1 204 ? 36.803 -5.929 1.574 1.00 42.25 204 THR A N 1
ATOM 1621 C CA . THR A 1 204 ? 36.980 -4.900 2.595 1.00 42.25 204 THR A CA 1
ATOM 1622 C C . THR A 1 204 ? 36.771 -3.552 1.910 1.00 42.25 204 THR A C 1
ATOM 1624 O O . THR A 1 204 ? 37.583 -3.150 1.082 1.00 42.25 204 THR A O 1
ATOM 1627 N N . PHE A 1 205 ? 35.664 -2.871 2.213 1.00 47.06 205 PHE A N 1
ATOM 1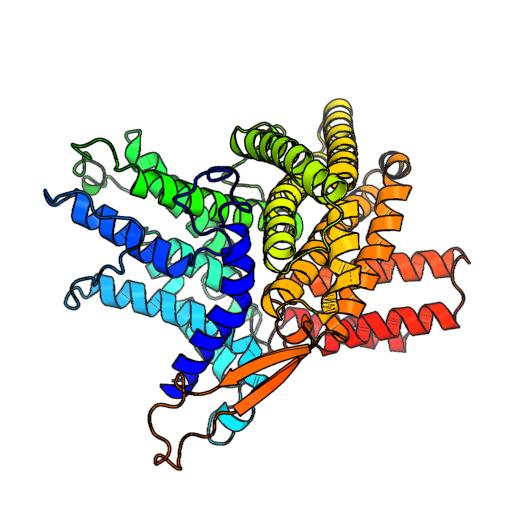628 C CA . PHE A 1 205 ? 35.540 -1.444 1.931 1.00 47.06 205 PHE A CA 1
ATOM 1629 C C . PHE A 1 205 ? 36.674 -0.762 2.705 1.00 47.06 205 PHE A C 1
ATOM 1631 O O . PHE A 1 205 ? 36.639 -0.683 3.929 1.00 47.06 205 PHE A O 1
ATOM 1638 N N . THR A 1 206 ? 37.744 -0.380 2.009 1.00 45.94 206 THR A N 1
ATOM 1639 C CA . THR A 1 206 ? 38.933 0.238 2.616 1.00 45.94 206 THR A CA 1
ATOM 1640 C C . THR A 1 206 ? 38.699 1.706 2.980 1.00 45.94 206 THR A C 1
ATOM 1642 O O . THR A 1 206 ? 39.515 2.299 3.682 1.00 45.94 206 THR A O 1
ATOM 1645 N N . SER A 1 207 ? 37.571 2.283 2.559 1.00 52.31 207 SER A N 1
ATOM 1646 C CA . SER A 1 207 ? 37.108 3.619 2.919 1.00 52.31 207 SER A CA 1
ATOM 1647 C C . SER A 1 207 ? 35.769 3.557 3.656 1.00 52.31 207 SER A C 1
ATOM 1649 O O . SER A 1 207 ? 34.918 2.712 3.374 1.00 52.31 207 SER A O 1
ATOM 1651 N N . SER A 1 208 ? 35.571 4.476 4.606 1.00 57.97 208 SER A N 1
ATOM 1652 C CA . SER A 1 208 ? 34.253 4.730 5.192 1.00 57.97 208 SER A CA 1
ATOM 1653 C C . SER A 1 208 ? 33.236 4.988 4.070 1.00 57.97 208 SER A C 1
ATOM 1655 O O . SER A 1 208 ? 33.554 5.775 3.171 1.00 57.97 208 SER A O 1
ATOM 1657 N N . PRO A 1 209 ? 32.044 4.364 4.096 1.00 63.97 209 PRO A N 1
ATOM 1658 C CA . PRO A 1 209 ? 31.048 4.554 3.048 1.00 63.97 209 PRO A CA 1
ATOM 1659 C C . PRO A 1 209 ? 30.690 6.039 2.902 1.00 63.97 209 PRO A C 1
ATOM 1661 O O . PRO A 1 209 ? 30.550 6.750 3.898 1.00 63.97 209 PRO A O 1
ATOM 1664 N N . ASP A 1 210 ? 30.560 6.506 1.656 1.00 76.44 210 ASP 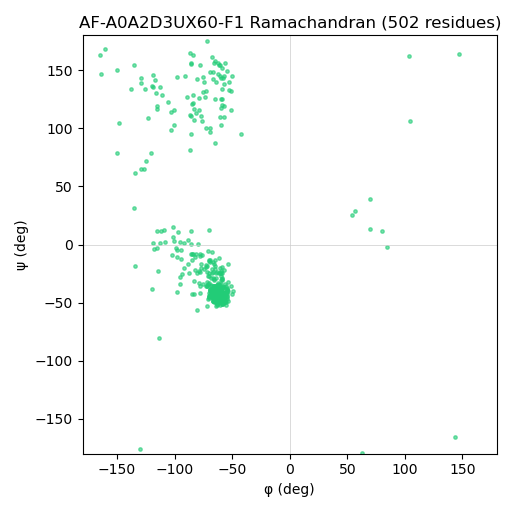A N 1
ATOM 1665 C CA . ASP A 1 210 ? 30.144 7.879 1.351 1.00 76.44 210 ASP A CA 1
ATOM 1666 C C . ASP A 1 210 ? 28.779 8.182 1.998 1.00 76.44 210 ASP A C 1
ATOM 1668 O O . ASP A 1 210 ? 27.895 7.321 2.049 1.00 76.44 210 ASP A O 1
ATOM 1672 N N . ARG A 1 211 ? 28.570 9.421 2.458 1.00 81.31 211 ARG A N 1
ATOM 1673 C CA . ARG A 1 211 ? 27.295 9.871 3.040 1.00 81.31 211 ARG A CA 1
ATOM 1674 C C . ARG A 1 211 ? 26.131 9.615 2.079 1.00 81.31 211 ARG A C 1
ATOM 1676 O O . ARG A 1 211 ? 25.071 9.176 2.517 1.00 81.31 211 ARG A O 1
ATOM 1683 N N . SER A 1 212 ? 26.350 9.826 0.780 1.00 82.50 212 SER A N 1
ATOM 1684 C CA . SER A 1 212 ? 25.376 9.547 -0.285 1.00 82.50 212 SER A CA 1
ATOM 1685 C C . SER A 1 212 ? 24.925 8.084 -0.295 1.00 82.50 212 SER A C 1
ATOM 1687 O O . SER A 1 212 ? 23.736 7.796 -0.430 1.00 82.50 212 SER A O 1
ATOM 1689 N N . PHE A 1 213 ? 25.873 7.160 -0.107 1.00 85.38 213 PHE A N 1
ATOM 1690 C CA . PHE A 1 213 ? 25.597 5.729 -0.051 1.00 85.38 213 PHE A CA 1
ATOM 1691 C C . PHE A 1 213 ? 24.759 5.381 1.182 1.00 85.38 213 PHE A C 1
ATOM 1693 O O . PHE A 1 213 ? 23.767 4.667 1.066 1.00 85.38 213 PHE A O 1
ATOM 1700 N N . ILE A 1 214 ? 25.120 5.916 2.353 1.00 85.94 214 ILE A N 1
ATOM 1701 C CA . ILE A 1 214 ? 24.402 5.655 3.611 1.00 85.94 214 ILE A CA 1
ATOM 1702 C C . ILE A 1 214 ? 22.954 6.153 3.529 1.00 85.94 214 ILE A C 1
ATOM 1704 O O . ILE A 1 214 ? 22.037 5.443 3.935 1.00 85.94 214 ILE A O 1
ATOM 1708 N N . ILE A 1 215 ? 22.740 7.349 2.971 1.00 87.81 215 ILE A N 1
ATOM 1709 C CA . ILE A 1 215 ? 21.401 7.914 2.749 1.00 87.81 215 ILE A CA 1
ATOM 1710 C C . ILE A 1 215 ? 20.569 6.987 1.858 1.00 87.81 215 ILE A C 1
ATOM 1712 O O . ILE A 1 215 ? 19.467 6.588 2.234 1.00 87.81 215 ILE A O 1
ATOM 1716 N N . ALA A 1 216 ? 21.111 6.590 0.707 1.00 89.31 216 ALA A N 1
ATOM 1717 C CA . ALA A 1 216 ? 20.427 5.695 -0.219 1.00 89.31 216 ALA A CA 1
ATOM 1718 C C . ALA A 1 216 ? 20.121 4.325 0.405 1.00 89.31 216 ALA A C 1
ATOM 1720 O O . ALA A 1 216 ? 19.022 3.795 0.244 1.00 89.31 216 ALA A O 1
ATOM 1721 N N . GLU A 1 217 ? 21.065 3.761 1.160 1.00 90.31 217 GLU A N 1
ATOM 1722 C CA . GLU A 1 217 ? 20.870 2.485 1.844 1.00 90.31 217 GLU A CA 1
ATOM 1723 C C . GLU A 1 217 ? 19.801 2.586 2.943 1.00 90.31 217 GLU A C 1
ATOM 1725 O O . GLU A 1 217 ? 19.003 1.663 3.108 1.00 90.31 217 GLU A O 1
ATOM 1730 N N . ASN A 1 218 ? 19.730 3.708 3.666 1.00 91.75 218 ASN A N 1
ATOM 1731 C CA . ASN A 1 218 ? 18.681 3.956 4.656 1.00 91.75 218 ASN A CA 1
ATOM 1732 C C . ASN A 1 218 ? 17.297 4.096 4.009 1.00 91.75 218 ASN A C 1
ATOM 1734 O O . ASN A 1 218 ? 16.330 3.552 4.542 1.00 91.75 218 ASN A O 1
ATOM 1738 N N . ILE A 1 219 ? 17.193 4.750 2.847 1.00 93.56 219 ILE A N 1
ATOM 1739 C CA . ILE A 1 219 ? 15.941 4.810 2.077 1.00 93.56 219 ILE A CA 1
ATOM 1740 C C . ILE A 1 219 ? 15.518 3.400 1.648 1.00 93.56 219 ILE A C 1
ATOM 1742 O O . ILE A 1 219 ? 14.375 3.005 1.870 1.00 93.56 219 ILE A O 1
ATOM 1746 N N . VAL A 1 220 ? 16.440 2.595 1.110 1.00 93.50 220 VAL A N 1
ATOM 1747 C CA . VAL A 1 220 ? 16.135 1.198 0.764 1.00 93.50 220 VAL A CA 1
ATOM 1748 C C . VAL A 1 220 ? 15.754 0.384 1.998 1.00 93.50 220 VAL A C 1
ATOM 1750 O O . VAL A 1 220 ? 14.834 -0.428 1.940 1.00 93.50 220 VAL A O 1
ATOM 1753 N N . HIS A 1 221 ? 16.411 0.591 3.135 1.00 92.62 221 HIS A N 1
ATOM 1754 C CA . HIS A 1 221 ? 16.020 -0.074 4.370 1.00 92.62 221 HIS A CA 1
ATOM 1755 C C . HIS A 1 221 ? 14.592 0.274 4.786 1.00 92.62 221 HIS A C 1
ATOM 1757 O O . HIS A 1 221 ? 13.842 -0.628 5.156 1.00 92.62 221 HIS A O 1
ATOM 1763 N N . TRP A 1 222 ? 14.208 1.547 4.691 1.00 95.31 222 TRP A N 1
ATOM 1764 C CA . TRP A 1 222 ? 12.849 1.994 4.972 1.00 95.31 222 TRP A CA 1
ATOM 1765 C C . TRP A 1 222 ? 11.822 1.395 4.003 1.00 95.31 222 TRP A C 1
ATOM 1767 O O . TRP A 1 222 ? 10.794 0.876 4.444 1.00 95.31 222 TRP A O 1
ATOM 1777 N N . ALA A 1 223 ? 12.136 1.346 2.704 1.00 94.62 223 ALA A N 1
ATOM 1778 C CA . ALA A 1 223 ? 11.344 0.622 1.705 1.00 94.62 223 ALA A CA 1
ATOM 1779 C C . ALA A 1 223 ? 11.145 -0.847 2.111 1.00 94.62 223 ALA A C 1
ATOM 1781 O O . ALA A 1 223 ? 10.041 -1.384 2.085 1.00 94.62 223 ALA A O 1
ATOM 1782 N N . THR A 1 224 ? 12.217 -1.483 2.572 1.00 93.31 224 THR A N 1
ATOM 1783 C CA . THR A 1 224 ? 12.212 -2.892 2.965 1.00 93.31 224 THR A CA 1
ATOM 1784 C C . THR A 1 224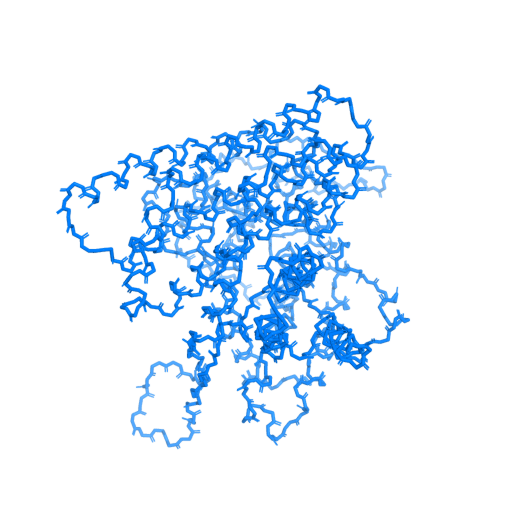 ? 11.389 -3.129 4.244 1.00 93.31 224 THR A C 1
ATOM 1786 O O . THR A 1 224 ? 10.621 -4.087 4.307 1.00 93.31 224 THR A O 1
ATOM 1789 N N . LEU A 1 225 ? 11.474 -2.233 5.238 1.00 94.50 225 LEU A N 1
ATOM 1790 C CA . LEU A 1 225 ? 10.607 -2.241 6.427 1.00 94.50 225 LEU A CA 1
ATOM 1791 C C . LEU A 1 225 ? 9.133 -2.028 6.067 1.00 94.50 225 LEU A C 1
ATOM 1793 O O . LEU A 1 225 ? 8.259 -2.629 6.695 1.00 94.50 225 LEU A O 1
ATOM 1797 N N . THR A 1 226 ? 8.862 -1.211 5.045 1.00 94.50 226 THR A N 1
ATOM 1798 C CA . THR A 1 226 ? 7.509 -0.990 4.522 1.00 94.50 226 THR A CA 1
ATOM 1799 C C . THR A 1 226 ? 6.908 -2.295 4.012 1.00 94.50 226 THR A C 1
ATOM 1801 O O . THR A 1 226 ? 5.800 -2.662 4.403 1.00 94.50 226 THR A O 1
ATOM 1804 N N . PHE A 1 227 ? 7.667 -3.042 3.209 1.00 91.00 227 PHE A N 1
ATOM 1805 C CA . PHE A 1 227 ? 7.225 -4.330 2.681 1.00 91.00 227 PHE A CA 1
ATOM 1806 C C . PHE A 1 227 ? 7.082 -5.407 3.765 1.00 91.00 227 PHE A C 1
ATOM 1808 O O . PHE A 1 227 ? 6.069 -6.104 3.790 1.00 91.00 227 PHE A O 1
ATOM 1815 N N . ASP A 1 228 ? 8.050 -5.519 4.684 1.00 92.50 228 ASP A N 1
ATOM 1816 C CA . ASP A 1 228 ? 8.010 -6.482 5.799 1.00 92.50 228 ASP A CA 1
ATOM 1817 C C . ASP A 1 228 ? 6.773 -6.266 6.684 1.00 92.50 228 ASP A C 1
ATOM 1819 O O . ASP A 1 228 ? 6.039 -7.197 7.020 1.00 92.50 228 ASP A O 1
ATOM 1823 N N . THR A 1 229 ? 6.497 -5.002 7.013 1.00 94.31 229 THR A N 1
ATOM 1824 C CA . THR A 1 229 ? 5.361 -4.612 7.854 1.00 94.31 229 THR A CA 1
ATOM 1825 C C . THR A 1 229 ? 4.031 -4.817 7.135 1.00 94.31 229 THR A C 1
ATOM 1827 O O . THR A 1 229 ? 3.093 -5.332 7.741 1.00 94.31 229 THR A O 1
ATOM 1830 N N . SER A 1 230 ? 3.948 -4.468 5.846 1.00 91.50 230 SER A N 1
ATOM 1831 C CA . SER A 1 230 ? 2.758 -4.717 5.027 1.00 91.50 230 SER A CA 1
ATOM 1832 C C . SER A 1 230 ? 2.413 -6.206 4.994 1.00 91.50 230 SER A C 1
ATOM 1834 O O . SER A 1 230 ? 1.298 -6.564 5.362 1.00 91.50 230 SER A O 1
ATOM 1836 N N . ALA A 1 231 ? 3.376 -7.078 4.672 1.00 89.25 231 ALA A N 1
ATOM 1837 C CA . ALA A 1 231 ? 3.159 -8.526 4.656 1.00 89.25 231 ALA A CA 1
ATOM 1838 C C . ALA A 1 231 ? 2.800 -9.083 6.045 1.00 89.25 231 ALA A C 1
ATOM 1840 O O . ALA A 1 231 ? 1.965 -9.982 6.164 1.00 89.25 231 ALA A O 1
ATOM 1841 N N . SER A 1 232 ? 3.395 -8.538 7.109 1.00 90.19 232 SER A N 1
ATOM 1842 C CA . SER A 1 232 ? 3.071 -8.943 8.481 1.00 90.19 232 SER A CA 1
ATOM 1843 C C . SER A 1 232 ? 1.632 -8.597 8.854 1.00 90.19 232 SER A C 1
ATOM 1845 O O . SER A 1 232 ? 0.935 -9.414 9.450 1.00 90.19 232 SER A O 1
ATOM 1847 N N . LEU A 1 233 ? 1.152 -7.414 8.460 1.00 91.44 233 LEU A N 1
ATOM 1848 C CA . LEU A 1 233 ? -0.224 -7.005 8.710 1.00 91.44 233 LEU A CA 1
ATOM 1849 C C . LEU A 1 233 ? -1.210 -7.779 7.827 1.00 91.44 233 LEU A C 1
ATOM 1851 O O . LEU A 1 233 ? -2.162 -8.362 8.334 1.00 91.44 233 LEU A O 1
ATOM 1855 N N . THR A 1 234 ? -1.023 -7.801 6.511 1.00 88.12 234 THR A N 1
ATOM 1856 C CA . THR A 1 234 ? -2.059 -8.294 5.586 1.00 88.12 234 THR A CA 1
ATOM 1857 C C . THR A 1 234 ? -2.053 -9.810 5.431 1.00 88.12 234 THR A C 1
ATOM 1859 O O . THR A 1 234 ? -3.115 -10.406 5.278 1.00 88.12 234 THR A O 1
ATOM 1862 N N . LEU A 1 235 ? -0.887 -10.450 5.546 1.00 83.38 235 LEU A N 1
ATOM 1863 C CA . LEU A 1 235 ? -0.725 -11.900 5.387 1.00 83.38 235 LEU A CA 1
ATOM 1864 C C . LEU A 1 235 ? -0.435 -12.615 6.710 1.00 83.38 235 LEU A C 1
ATOM 1866 O O . LEU A 1 235 ? -0.194 -13.819 6.707 1.00 83.38 235 LEU A O 1
ATOM 1870 N N . SER A 1 236 ? -0.402 -11.892 7.840 1.00 81.75 236 SER A N 1
ATOM 1871 C CA . SER A 1 236 ? -0.019 -12.451 9.149 1.00 81.75 236 SER A CA 1
ATOM 1872 C C . SER A 1 236 ? 1.347 -13.155 9.132 1.00 81.75 236 SER A C 1
ATOM 1874 O O . SER A 1 236 ? 1.610 -14.045 9.944 1.00 81.75 236 SER A O 1
ATOM 1876 N N . SER A 1 237 ? 2.224 -12.763 8.202 1.00 83.50 237 SER A N 1
ATOM 1877 C CA . SER A 1 237 ? 3.584 -13.291 8.110 1.00 83.50 237 SER A CA 1
ATOM 1878 C C . SER A 1 237 ? 4.418 -12.813 9.294 1.00 83.50 237 SER A C 1
ATOM 1880 O O . SER A 1 237 ? 4.215 -11.717 9.808 1.00 83.50 237 SER A O 1
ATOM 1882 N N . ARG A 1 238 ? 5.378 -13.627 9.739 1.00 83.44 238 ARG A N 1
ATOM 1883 C CA . ARG A 1 238 ? 6.302 -13.187 10.783 1.00 83.44 238 ARG A CA 1
ATOM 1884 C C . ARG A 1 238 ? 7.299 -12.178 10.192 1.00 83.44 238 ARG A C 1
ATOM 1886 O O . ARG A 1 238 ? 7.939 -12.529 9.196 1.00 83.44 238 ARG A O 1
ATOM 1893 N N . PRO A 1 239 ? 7.463 -10.981 10.783 1.00 84.56 239 PRO A N 1
ATOM 1894 C CA . PRO A 1 239 ? 8.398 -9.987 10.268 1.00 84.56 239 PRO A CA 1
ATOM 1895 C C . PRO A 1 239 ? 9.839 -10.492 10.353 1.00 84.56 239 PRO A C 1
ATOM 1897 O O . PRO A 1 239 ? 10.236 -11.099 11.352 1.00 84.56 239 PRO A O 1
ATOM 1900 N N . MET A 1 240 ? 10.631 -10.219 9.316 1.00 84.38 240 MET A N 1
ATOM 1901 C CA . MET A 1 240 ? 12.025 -10.666 9.225 1.00 84.38 240 MET A CA 1
ATOM 1902 C C . MET A 1 240 ? 13.029 -9.613 9.697 1.00 84.38 240 MET A C 1
ATOM 1904 O O . MET A 1 240 ? 14.074 -9.970 10.236 1.00 84.38 240 MET A O 1
ATOM 1908 N N . LEU A 1 241 ? 12.745 -8.326 9.482 1.00 82.31 241 LEU A N 1
ATOM 1909 C CA . LEU A 1 241 ? 13.667 -7.227 9.790 1.00 82.31 241 LEU A CA 1
ATOM 1910 C C . LEU A 1 241 ? 13.416 -6.587 11.150 1.00 82.31 241 LEU A C 1
ATOM 1912 O O . LEU A 1 241 ? 14.338 -6.043 11.748 1.00 82.31 241 LEU A O 1
ATOM 1916 N N . SER A 1 242 ? 12.175 -6.641 11.621 1.00 77.31 242 SER A N 1
ATOM 1917 C CA . SER A 1 242 ? 11.760 -6.121 12.925 1.00 77.31 242 SER A CA 1
ATOM 1918 C C . SER A 1 242 ? 10.984 -7.233 13.633 1.00 77.31 242 SER A C 1
ATOM 1920 O O . SER A 1 242 ? 9.768 -7.171 13.797 1.00 77.31 242 SER A O 1
ATOM 1922 N N . SER A 1 243 ? 11.677 -8.331 13.946 1.00 71.88 243 SER A N 1
ATOM 1923 C CA . SER A 1 243 ? 11.081 -9.532 14.537 1.00 71.88 243 SER A CA 1
ATOM 1924 C C . SER A 1 243 ? 10.874 -9.392 16.043 1.00 71.88 243 SER A C 1
ATOM 1926 O O . SER A 1 243 ? 11.751 -8.887 16.743 1.00 71.88 243 SER A O 1
ATOM 1928 N N . GLY A 1 244 ? 9.770 -9.934 16.555 1.00 76.62 244 GLY A N 1
ATOM 1929 C CA . GLY A 1 244 ? 9.520 -10.065 17.988 1.00 76.62 244 GLY A CA 1
ATOM 1930 C C . GLY A 1 244 ? 8.532 -9.047 18.546 1.00 76.62 244 GLY A C 1
ATOM 1931 O O . GLY A 1 244 ? 8.255 -8.002 17.957 1.00 76.62 244 GLY A O 1
ATOM 1932 N N . ILE A 1 245 ? 8.009 -9.359 19.728 1.00 76.81 245 ILE A N 1
ATOM 1933 C CA . ILE A 1 245 ? 6.858 -8.666 20.313 1.00 76.81 245 ILE A CA 1
ATOM 1934 C C . ILE A 1 245 ? 7.141 -7.206 20.706 1.00 76.81 245 ILE A C 1
ATOM 1936 O O . ILE A 1 245 ? 6.237 -6.384 20.725 1.00 76.81 245 ILE A O 1
ATOM 1940 N N . LEU A 1 246 ? 8.404 -6.854 20.975 1.00 81.25 246 LEU A N 1
ATOM 1941 C CA . LEU A 1 246 ? 8.831 -5.487 21.315 1.00 81.25 246 LEU A CA 1
ATOM 1942 C C . LEU A 1 246 ? 9.475 -4.745 20.141 1.00 81.25 246 LEU A C 1
ATOM 1944 O O . LEU A 1 246 ? 9.970 -3.636 20.314 1.00 81.25 246 LEU A O 1
ATOM 1948 N N . SER A 1 247 ? 9.459 -5.325 18.944 1.00 79.75 247 SER A N 1
ATOM 1949 C CA . SER A 1 247 ? 10.120 -4.771 17.756 1.00 79.75 247 SER A CA 1
ATOM 1950 C C . SER A 1 247 ? 9.604 -3.387 17.343 1.00 79.75 247 SER A C 1
ATOM 1952 O O . SER A 1 247 ? 10.309 -2.616 16.709 1.00 79.75 247 SER A O 1
ATOM 1954 N N . TYR A 1 248 ? 8.404 -2.994 17.778 1.00 81.00 248 TYR A N 1
ATOM 1955 C CA . TYR A 1 248 ? 7.877 -1.634 17.606 1.00 81.00 248 TYR A CA 1
ATOM 1956 C C . TYR A 1 248 ? 8.637 -0.556 18.411 1.00 81.00 248 TYR A C 1
ATOM 1958 O O . TYR A 1 248 ? 8.339 0.631 18.285 1.00 81.00 248 TYR A O 1
ATOM 1966 N N . THR A 1 249 ? 9.590 -0.954 19.260 1.00 83.12 249 THR A N 1
ATOM 1967 C CA . THR A 1 249 ? 10.471 -0.053 20.024 1.00 83.12 249 THR A CA 1
ATOM 1968 C C . THR A 1 249 ? 11.813 0.203 19.335 1.00 83.12 249 THR A C 1
ATOM 1970 O O . THR A 1 249 ? 12.580 1.042 19.806 1.00 83.12 249 THR A O 1
ATOM 1973 N N . ASP A 1 250 ? 12.087 -0.463 18.205 1.00 87.50 250 ASP A N 1
ATOM 1974 C CA . ASP A 1 250 ? 13.325 -0.280 17.444 1.00 87.50 250 ASP A CA 1
ATOM 1975 C C . ASP A 1 250 ? 13.535 1.196 17.044 1.00 87.50 250 ASP A C 1
ATOM 1977 O O . ASP A 1 250 ? 12.587 1.982 16.911 1.00 87.50 250 ASP A O 1
ATOM 1981 N N . LEU A 1 251 ? 14.797 1.575 16.798 1.00 87.31 251 LEU A N 1
ATOM 1982 C CA . LEU A 1 251 ? 15.191 2.949 16.455 1.00 87.31 251 LEU A CA 1
ATOM 1983 C C . LEU A 1 251 ? 14.344 3.538 15.318 1.00 87.31 251 LEU A C 1
ATOM 1985 O O . LEU A 1 251 ? 13.910 4.681 15.415 1.00 87.31 251 LEU A O 1
ATOM 1989 N N . SER A 1 252 ? 14.069 2.755 14.271 1.00 92.00 252 SER A N 1
ATOM 1990 C CA . SER A 1 252 ? 13.274 3.184 13.114 1.00 92.00 252 SER A CA 1
ATOM 1991 C C . SER A 1 252 ? 11.896 3.712 13.520 1.00 92.00 252 SER A C 1
ATOM 1993 O O . SER A 1 252 ? 11.457 4.743 13.023 1.00 92.00 252 SER A O 1
ATOM 1995 N N . TRP A 1 253 ? 11.231 3.043 14.462 1.00 94.38 253 TRP A N 1
ATOM 1996 C CA . TRP A 1 253 ? 9.893 3.401 14.935 1.00 94.38 253 TRP A CA 1
ATOM 1997 C C . TRP A 1 253 ? 9.919 4.567 15.918 1.00 94.38 253 TRP A C 1
ATOM 1999 O O . TRP A 1 253 ? 9.018 5.406 15.911 1.00 94.38 253 TRP A O 1
ATOM 2009 N N . SER A 1 254 ? 10.978 4.657 16.722 1.00 93.12 254 SER A N 1
ATOM 2010 C CA . SER A 1 254 ? 11.218 5.821 17.578 1.00 93.12 254 SER A CA 1
ATOM 2011 C C . SER A 1 254 ? 11.434 7.084 16.739 1.00 93.12 254 SER A C 1
ATOM 2013 O O . SER A 1 254 ? 10.841 8.119 17.033 1.00 93.12 254 SER A O 1
ATOM 2015 N N . LEU A 1 255 ? 12.185 6.982 15.634 1.00 95.06 255 LEU A N 1
ATOM 2016 C CA . LEU A 1 255 ? 12.362 8.081 14.683 1.00 95.06 255 LEU A CA 1
ATOM 2017 C C . LEU A 1 255 ? 11.033 8.522 14.059 1.00 95.06 255 LEU A C 1
ATOM 2019 O O . LEU A 1 255 ? 10.803 9.722 13.964 1.00 95.06 255 LEU A O 1
ATOM 2023 N N . VAL A 1 256 ? 10.135 7.597 13.690 1.00 96.94 256 VAL A N 1
ATOM 2024 C CA . VAL A 1 256 ? 8.796 7.956 13.173 1.00 96.94 256 VAL A CA 1
ATOM 2025 C C . VAL A 1 256 ? 8.028 8.823 14.173 1.00 96.94 256 VAL A C 1
ATOM 2027 O O . VAL A 1 256 ? 7.462 9.843 13.783 1.00 96.94 256 VAL A O 1
ATOM 2030 N N . LYS A 1 257 ? 8.041 8.461 15.463 1.00 95.25 257 LYS A N 1
ATOM 2031 C CA . LYS A 1 257 ? 7.368 9.238 16.516 1.00 95.25 257 LYS A CA 1
ATOM 2032 C C . LYS A 1 257 ? 7.962 10.641 16.650 1.00 95.25 257 LYS A C 1
ATOM 2034 O O . LYS A 1 257 ? 7.212 11.613 16.625 1.00 95.25 257 LYS A O 1
ATOM 2039 N N . SER A 1 258 ? 9.290 10.757 16.705 1.00 95.31 258 SER A N 1
ATOM 2040 C CA . SER A 1 258 ? 9.969 12.060 16.770 1.00 95.31 258 SER A CA 1
ATOM 2041 C C . SER A 1 258 ? 9.710 12.916 15.525 1.00 95.31 258 SER A C 1
ATOM 2043 O O . SER A 1 258 ? 9.462 14.113 15.637 1.00 95.31 258 SER A O 1
ATOM 2045 N N . CYS A 1 259 ? 9.707 12.315 14.332 1.00 95.81 259 CYS A N 1
ATOM 2046 C CA . CYS A 1 259 ? 9.378 13.021 13.092 1.00 95.81 259 CYS A CA 1
ATOM 2047 C C . CYS A 1 259 ? 7.935 13.540 13.103 1.00 95.81 259 CYS A C 1
ATOM 2049 O O . CYS A 1 259 ? 7.689 14.650 12.645 1.00 95.81 259 CYS A O 1
ATOM 2051 N N . ALA A 1 260 ? 6.987 12.780 13.659 1.00 96.06 260 ALA A N 1
ATOM 2052 C CA . ALA A 1 260 ? 5.599 13.216 13.787 1.00 96.06 260 ALA A CA 1
ATOM 2053 C C . ALA A 1 260 ? 5.433 14.389 14.765 1.00 96.06 260 ALA A C 1
ATOM 2055 O O . ALA A 1 260 ? 4.620 15.276 14.515 1.00 96.06 260 ALA A O 1
ATOM 2056 N N . GLU A 1 261 ? 6.213 14.437 15.848 1.00 95.31 261 GLU A N 1
ATOM 2057 C CA . GLU A 1 261 ? 6.244 15.579 16.773 1.00 95.31 261 GLU A CA 1
ATOM 2058 C C . GLU A 1 261 ? 6.816 16.836 16.105 1.00 95.31 261 GLU A C 1
ATOM 2060 O O . GLU A 1 261 ? 6.215 17.909 16.184 1.00 95.31 261 GLU A O 1
ATOM 2065 N N . LEU A 1 262 ? 7.932 16.696 15.380 1.00 94.38 262 LEU A N 1
ATOM 2066 C CA . LEU A 1 262 ? 8.515 17.790 14.597 1.00 94.38 262 LEU A CA 1
ATOM 2067 C C . LEU A 1 262 ? 7.554 18.277 13.508 1.00 94.38 262 LEU A C 1
ATOM 2069 O O . LEU A 1 262 ? 7.384 19.480 13.313 1.00 94.38 262 LEU A O 1
ATOM 2073 N N . PHE A 1 263 ? 6.890 17.348 12.818 1.00 94.56 263 PHE A N 1
ATOM 2074 C CA . PHE A 1 263 ? 5.886 17.668 11.813 1.00 94.56 263 PHE A CA 1
ATOM 2075 C C . PHE A 1 263 ? 4.694 18.405 12.432 1.00 94.56 263 PHE A C 1
ATOM 2077 O O . PHE A 1 263 ? 4.248 19.407 11.880 1.00 94.56 263 PHE A O 1
ATOM 2084 N N . HIS A 1 264 ? 4.215 17.967 13.600 1.00 94.25 264 HIS A N 1
ATOM 2085 C CA . HIS A 1 264 ? 3.139 18.650 14.314 1.00 94.25 264 HIS A CA 1
ATOM 2086 C C . HIS A 1 264 ? 3.500 20.114 14.595 1.00 94.25 264 HIS A C 1
ATOM 2088 O O . HIS A 1 264 ? 2.730 21.002 14.230 1.00 94.25 264 HIS A O 1
ATOM 2094 N N . ALA A 1 265 ? 4.690 20.373 15.147 1.00 91.75 265 ALA A N 1
ATOM 2095 C CA . ALA A 1 265 ? 5.174 21.731 15.401 1.00 91.75 265 ALA A CA 1
ATOM 2096 C C . ALA A 1 265 ? 5.228 22.577 14.114 1.00 91.75 265 ALA A C 1
ATOM 2098 O O . ALA A 1 265 ? 4.722 23.696 14.092 1.00 91.75 265 ALA A O 1
ATOM 2099 N N . MET A 1 266 ? 5.740 22.011 13.017 1.00 89.69 266 MET A N 1
ATOM 2100 C CA . MET A 1 266 ? 5.786 22.683 11.712 1.00 89.69 266 MET A CA 1
ATOM 2101 C C . MET A 1 266 ? 4.385 23.055 11.193 1.00 89.69 266 MET A C 1
ATOM 2103 O O . MET A 1 266 ? 4.177 24.152 10.679 1.00 89.69 266 MET A O 1
ATOM 2107 N N . THR A 1 267 ? 3.395 22.168 11.334 1.00 89.19 267 THR A N 1
ATOM 2108 C CA . THR A 1 267 ? 2.030 22.431 10.840 1.00 89.19 267 THR A CA 1
ATOM 2109 C C . THR A 1 267 ? 1.262 23.473 11.653 1.00 89.19 267 THR A C 1
ATOM 2111 O O . THR A 1 267 ? 0.359 24.118 11.115 1.00 89.19 267 THR A O 1
ATOM 2114 N N . GLN A 1 268 ? 1.617 23.694 12.923 1.00 85.56 268 GLN A N 1
ATOM 2115 C CA . GLN A 1 268 ? 1.000 24.748 13.737 1.00 85.56 268 GLN A CA 1
ATOM 2116 C C . GLN A 1 268 ? 1.273 26.142 13.154 1.00 85.56 268 GLN A C 1
ATOM 2118 O O . GLN A 1 268 ? 0.383 26.995 13.151 1.00 85.56 268 GLN A O 1
ATOM 2123 N N . GLU A 1 269 ? 2.459 26.358 12.579 1.00 81.12 269 GLU A N 1
ATOM 2124 C CA . GLU A 1 269 ? 2.803 27.613 11.904 1.00 81.12 269 GLU A CA 1
ATOM 2125 C C . GLU A 1 269 ? 1.927 27.855 10.669 1.00 81.12 269 GLU A C 1
ATOM 2127 O O . GLU A 1 269 ? 1.486 28.979 10.432 1.00 81.12 269 GLU A O 1
ATOM 2132 N N . TRP A 1 270 ? 1.592 26.807 9.908 1.00 83.12 270 TRP A N 1
ATOM 2133 C CA . TRP A 1 270 ? 0.727 26.938 8.727 1.00 83.12 270 TRP A CA 1
ATOM 2134 C C . TRP A 1 270 ? -0.658 27.469 9.098 1.00 83.12 270 TRP A C 1
ATOM 2136 O O . TRP A 1 270 ? -1.206 28.327 8.404 1.00 83.12 270 TRP A O 1
ATOM 2146 N N . HIS A 1 271 ? -1.200 26.992 10.221 1.00 72.25 271 HIS A N 1
ATOM 2147 C CA . HIS A 1 271 ? -2.467 27.473 10.759 1.00 72.25 271 HIS A CA 1
ATOM 2148 C C . HIS A 1 271 ? -2.375 28.918 11.255 1.00 72.25 271 HIS A C 1
ATOM 2150 O O . HIS A 1 271 ? -3.301 29.691 11.016 1.00 72.25 271 HIS A O 1
ATOM 2156 N N . ALA A 1 272 ? -1.264 29.300 11.890 1.00 75.31 272 ALA A N 1
ATOM 2157 C CA . ALA A 1 272 ? -1.052 30.661 12.379 1.00 75.31 272 ALA A CA 1
ATOM 2158 C C . ALA A 1 272 ? -0.965 31.695 11.243 1.00 75.31 272 ALA A C 1
ATOM 2160 O O . ALA A 1 272 ? -1.470 32.807 11.381 1.00 75.31 272 ALA A O 1
ATOM 2161 N N . ILE A 1 273 ? -0.359 31.327 10.109 1.00 73.12 273 ILE A N 1
ATOM 2162 C CA . ILE A 1 273 ? -0.201 32.215 8.946 1.00 73.12 273 ILE A CA 1
ATOM 2163 C C . ILE A 1 273 ? -1.522 32.343 8.154 1.00 73.12 273 ILE A C 1
ATOM 2165 O O . ILE A 1 273 ? -1.720 33.309 7.419 1.00 73.12 273 ILE A O 1
ATOM 2169 N N . GLY A 1 274 ? -2.455 31.395 8.307 1.00 71.69 274 GLY A N 1
ATOM 2170 C CA . GLY A 1 274 ? -3.781 31.446 7.676 1.00 71.69 274 GLY A CA 1
ATOM 2171 C C . GLY A 1 274 ? -3.771 31.260 6.153 1.00 71.69 274 GLY A C 1
ATOM 2172 O O . GLY A 1 274 ? -4.776 31.528 5.492 1.00 71.69 274 GLY A O 1
ATOM 2173 N N . LEU A 1 275 ? -2.652 30.808 5.578 1.00 74.00 275 LEU A N 1
ATOM 2174 C CA . LEU A 1 275 ? -2.548 30.535 4.145 1.00 74.00 275 LEU A CA 1
ATOM 2175 C C . LEU A 1 275 ? -3.272 29.232 3.776 1.00 74.00 275 LEU A C 1
ATOM 2177 O O . LEU A 1 275 ? -3.253 28.262 4.538 1.00 74.00 275 LEU A O 1
ATOM 2181 N N . PRO A 1 276 ? -3.901 29.171 2.591 1.00 82.88 276 PRO A N 1
ATOM 2182 C CA . PRO A 1 276 ? -4.640 27.989 2.181 1.00 82.88 276 PRO A CA 1
ATOM 2183 C C . PRO A 1 276 ? -3.678 26.850 1.783 1.00 82.88 276 PRO A C 1
ATOM 2185 O O . PRO A 1 276 ? -2.697 27.079 1.077 1.00 82.88 276 PRO A O 1
ATOM 2188 N N . MET A 1 277 ? -4.007 25.607 2.164 1.00 91.19 277 MET A N 1
ATOM 2189 C CA . MET A 1 277 ? -3.191 24.392 1.947 1.00 91.19 277 MET A CA 1
ATOM 2190 C C . MET A 1 277 ? -2.737 24.225 0.488 1.00 91.19 277 MET A C 1
ATOM 2192 O O . MET A 1 277 ? -3.580 24.072 -0.394 1.00 91.19 277 MET A O 1
ATOM 2196 N N . THR A 1 278 ? -1.438 24.272 0.211 1.00 92.81 278 THR A N 1
ATOM 2197 C CA . THR A 1 278 ? -0.879 24.113 -1.147 1.00 92.81 278 THR A CA 1
ATOM 2198 C C . THR A 1 278 ? -0.704 22.641 -1.534 1.00 92.81 278 THR A C 1
ATOM 2200 O O . THR A 1 278 ? -0.685 21.769 -0.670 1.00 92.81 278 THR A O 1
ATOM 2203 N N . ASP A 1 279 ? -0.538 22.355 -2.831 1.00 93.19 279 ASP A N 1
ATOM 2204 C CA . ASP A 1 279 ? -0.281 20.988 -3.324 1.00 93.19 279 ASP A CA 1
ATOM 2205 C C . ASP A 1 279 ? 1.027 20.402 -2.755 1.00 93.19 279 ASP A C 1
ATOM 2207 O O . ASP A 1 279 ? 1.076 19.238 -2.362 1.00 93.19 279 ASP A O 1
ATOM 2211 N N . ALA A 1 280 ? 2.069 21.234 -2.619 1.00 91.81 280 ALA A N 1
ATOM 2212 C CA . ALA A 1 280 ? 3.329 20.842 -1.990 1.00 91.81 280 ALA A CA 1
ATOM 2213 C C . ALA A 1 280 ? 3.128 20.472 -0.511 1.00 91.81 280 ALA A C 1
ATOM 2215 O O . ALA A 1 280 ? 3.529 19.388 -0.096 1.00 91.81 280 ALA A O 1
ATOM 2216 N N . GLN A 1 281 ? 2.432 21.312 0.265 1.00 93.06 281 GLN A N 1
ATOM 2217 C CA . GLN A 1 281 ? 2.108 21.002 1.664 1.00 93.06 281 GLN A CA 1
ATOM 2218 C C . GLN A 1 281 ? 1.248 19.738 1.786 1.00 93.06 281 GLN A C 1
ATOM 2220 O O . GLN A 1 281 ? 1.515 18.905 2.647 1.00 93.06 281 GLN A O 1
ATOM 2225 N N . ALA A 1 282 ? 0.270 19.535 0.899 1.00 94.69 282 ALA A N 1
ATOM 2226 C CA . ALA A 1 282 ? -0.523 18.308 0.867 1.00 94.69 282 ALA A CA 1
ATOM 2227 C C . ALA A 1 282 ? 0.345 17.066 0.580 1.00 94.69 282 ALA A C 1
ATOM 2229 O O . ALA A 1 282 ? 0.182 16.026 1.223 1.00 94.69 282 ALA A O 1
ATOM 2230 N N . SER A 1 283 ? 1.333 17.180 -0.313 1.00 93.38 283 SER A N 1
ATOM 2231 C CA . SER A 1 283 ? 2.340 16.134 -0.537 1.00 93.38 283 SER A CA 1
ATOM 2232 C C . SER A 1 283 ? 3.221 15.869 0.697 1.00 93.38 283 SER A C 1
ATOM 2234 O O . SER A 1 283 ? 3.564 14.716 0.956 1.00 93.38 283 SER A O 1
ATOM 2236 N N . GLN A 1 284 ? 3.556 16.890 1.495 1.00 94.06 284 GLN A N 1
ATOM 2237 C CA . GLN A 1 284 ? 4.292 16.710 2.757 1.00 94.06 284 GLN A CA 1
ATOM 2238 C C . GLN A 1 284 ? 3.436 16.021 3.831 1.00 94.06 284 GLN A C 1
ATOM 2240 O O . GLN A 1 284 ? 3.909 15.102 4.502 1.00 94.06 284 GLN A O 1
ATOM 2245 N N . VAL A 1 285 ? 2.169 16.436 3.976 1.00 95.62 285 VAL A N 1
ATOM 2246 C CA . VAL A 1 285 ? 1.196 15.829 4.903 1.00 95.62 285 VAL A CA 1
ATOM 2247 C C . VAL A 1 285 ? 0.997 14.358 4.573 1.00 95.62 285 VAL A C 1
ATOM 2249 O O . VAL A 1 285 ? 1.084 13.517 5.463 1.00 95.62 285 VAL A O 1
ATOM 2252 N N . THR A 1 286 ? 0.779 14.036 3.298 1.00 96.00 286 THR A N 1
ATOM 2253 C CA . THR A 1 286 ? 0.588 12.648 2.859 1.00 96.00 286 THR A CA 1
ATOM 2254 C C . THR A 1 286 ? 1.851 11.806 3.040 1.00 96.00 286 THR A C 1
ATOM 2256 O O . THR A 1 286 ? 1.748 10.673 3.505 1.00 96.00 286 THR A O 1
ATOM 2259 N N . ALA A 1 287 ? 3.043 12.343 2.771 1.00 95.81 287 ALA A N 1
ATOM 2260 C CA . ALA A 1 287 ? 4.303 11.633 2.998 1.00 95.81 287 ALA A CA 1
ATOM 2261 C C . ALA A 1 287 ? 4.546 11.336 4.490 1.00 95.81 287 ALA A C 1
ATOM 2263 O O . ALA A 1 287 ? 4.731 10.179 4.870 1.00 95.81 287 ALA A O 1
ATOM 2264 N N . SER A 1 288 ? 4.473 12.361 5.346 1.00 96.50 288 SER A N 1
ATOM 2265 C CA . SER A 1 288 ? 4.651 12.225 6.801 1.00 96.50 288 SER A CA 1
ATOM 2266 C C . SER A 1 288 ? 3.582 11.318 7.420 1.00 96.50 288 SER A C 1
ATOM 2268 O O . SER A 1 288 ? 3.891 10.413 8.198 1.00 96.50 288 SER A O 1
ATOM 2270 N N . GLY A 1 289 ? 2.325 11.480 6.996 1.00 97.38 289 GLY A N 1
ATOM 2271 C CA . GLY A 1 289 ? 1.222 10.613 7.396 1.00 97.38 289 GLY A CA 1
ATOM 2272 C C . GLY A 1 289 ? 1.436 9.155 6.983 1.00 97.38 289 GLY A C 1
ATOM 2273 O O . GLY A 1 289 ? 1.123 8.257 7.759 1.00 97.38 289 GLY A O 1
ATOM 2274 N N . ASN A 1 290 ? 2.036 8.890 5.816 1.00 96.25 290 ASN A N 1
ATOM 2275 C CA . ASN A 1 290 ? 2.379 7.532 5.384 1.00 96.25 290 ASN A CA 1
ATOM 2276 C C . ASN A 1 290 ? 3.450 6.878 6.267 1.00 96.25 290 ASN A C 1
ATOM 2278 O O . ASN A 1 290 ? 3.333 5.688 6.575 1.00 96.25 290 ASN A O 1
ATOM 2282 N N . ALA A 1 291 ? 4.451 7.642 6.715 1.00 97.06 291 ALA A N 1
ATOM 2283 C CA . ALA A 1 291 ? 5.458 7.145 7.649 1.00 97.06 291 ALA A CA 1
ATOM 2284 C C . ALA A 1 291 ? 4.821 6.719 8.981 1.00 97.06 291 ALA A C 1
ATOM 2286 O O . ALA A 1 291 ? 5.090 5.630 9.493 1.00 97.06 291 ALA A O 1
ATOM 2287 N N . PHE A 1 292 ? 3.912 7.546 9.507 1.00 97.94 292 PHE A N 1
ATOM 2288 C CA . PHE A 1 292 ? 3.176 7.236 10.731 1.00 97.94 292 PHE A CA 1
ATOM 2289 C C . PHE A 1 292 ? 2.177 6.087 10.547 1.00 97.94 292 PHE A C 1
ATOM 2291 O O . PHE A 1 292 ? 2.071 5.210 11.404 1.00 97.94 292 PHE A O 1
ATOM 2298 N N . LYS A 1 293 ? 1.488 6.025 9.402 1.00 96.69 293 LYS A N 1
ATOM 2299 C CA . LYS A 1 293 ? 0.634 4.889 9.031 1.00 96.69 293 LYS A CA 1
ATOM 2300 C C . LYS A 1 293 ? 1.410 3.579 9.101 1.00 96.69 293 LYS A C 1
ATOM 2302 O O . LYS A 1 293 ? 0.876 2.592 9.598 1.00 96.69 293 LYS A O 1
ATOM 2307 N N . LEU A 1 294 ? 2.673 3.562 8.672 1.00 96.88 294 LEU A N 1
ATOM 2308 C CA . LEU A 1 294 ? 3.490 2.356 8.759 1.00 96.88 294 LEU A CA 1
ATOM 2309 C C . LEU A 1 294 ? 3.782 1.938 10.209 1.00 96.88 294 LEU A C 1
ATOM 2311 O O . LEU A 1 294 ? 3.760 0.745 10.511 1.00 96.88 294 LEU A O 1
ATOM 2315 N N . LEU A 1 295 ? 3.993 2.893 11.121 1.00 97.00 295 LEU A N 1
ATOM 2316 C CA . LEU A 1 295 ? 4.085 2.607 12.558 1.00 97.00 295 LEU A CA 1
ATOM 2317 C C . LEU A 1 295 ? 2.782 1.989 13.086 1.00 97.00 295 LEU A C 1
ATOM 2319 O O . LEU A 1 295 ? 2.833 0.986 13.798 1.00 97.00 295 LEU A O 1
ATOM 2323 N N . LEU A 1 296 ? 1.620 2.536 12.716 1.00 97.06 296 LEU A N 1
ATOM 2324 C CA . LEU A 1 296 ? 0.335 1.960 13.121 1.00 97.06 296 LEU A CA 1
ATOM 2325 C C . LEU A 1 296 ? 0.164 0.535 12.575 1.00 97.06 296 LEU A C 1
ATOM 2327 O O . LEU A 1 296 ? -0.242 -0.362 13.312 1.00 97.06 296 LEU A O 1
ATOM 2331 N N . TRP A 1 297 ? 0.538 0.302 11.314 1.00 96.75 297 TRP A N 1
ATOM 2332 C CA . TRP A 1 297 ? 0.534 -1.030 10.706 1.00 96.75 297 TRP A CA 1
ATOM 2333 C C . TRP A 1 297 ? 1.430 -2.001 11.472 1.00 96.75 297 TRP A C 1
ATOM 2335 O O . TRP A 1 297 ? 1.023 -3.131 11.738 1.00 96.75 297 TRP A O 1
ATOM 2345 N N . LYS A 1 298 ? 2.624 -1.554 11.877 1.00 96.12 298 LYS A N 1
ATOM 2346 C CA . LYS A 1 298 ? 3.546 -2.354 12.683 1.00 96.12 298 LYS A CA 1
ATOM 2347 C C . LYS A 1 298 ? 2.938 -2.731 14.027 1.00 96.12 298 LYS A C 1
ATOM 2349 O O . LYS A 1 298 ? 3.004 -3.898 14.406 1.00 96.12 298 LYS A O 1
ATOM 2354 N N . LEU A 1 299 ? 2.342 -1.772 14.731 1.00 95.69 299 LEU A N 1
ATOM 2355 C CA . LEU A 1 299 ? 1.692 -2.020 16.017 1.00 95.69 299 LEU A CA 1
ATOM 2356 C C . LEU A 1 299 ? 0.525 -3.008 15.871 1.00 95.69 299 LEU A C 1
ATOM 2358 O O . LEU A 1 299 ? 0.456 -3.973 16.626 1.00 95.69 299 LEU A O 1
ATOM 2362 N N . CYS A 1 300 ? -0.324 -2.834 14.853 1.00 94.81 300 CYS A N 1
ATOM 2363 C CA . CYS A 1 300 ? -1.432 -3.751 14.568 1.00 94.81 300 CYS A CA 1
ATOM 2364 C C . CYS A 1 300 ? -0.938 -5.164 14.214 1.00 94.81 300 CYS A C 1
ATOM 2366 O O . CYS A 1 300 ? -1.511 -6.149 14.674 1.00 94.81 300 CYS A O 1
ATOM 2368 N N . ALA A 1 301 ? 0.138 -5.286 13.430 1.00 94.00 301 ALA A N 1
ATOM 2369 C CA . ALA A 1 301 ? 0.728 -6.579 13.084 1.00 94.00 301 ALA A CA 1
ATOM 2370 C C . ALA A 1 301 ? 1.299 -7.297 14.318 1.00 94.00 301 ALA A C 1
ATOM 2372 O O . ALA A 1 301 ? 1.017 -8.474 14.525 1.00 94.00 301 ALA A O 1
ATOM 2373 N N . VAL A 1 302 ? 2.045 -6.578 15.165 1.00 93.50 302 VAL A N 1
ATOM 2374 C CA . VAL A 1 302 ? 2.590 -7.107 16.428 1.00 93.50 302 VAL A CA 1
ATOM 2375 C C . VAL A 1 302 ? 1.472 -7.523 17.377 1.00 93.50 302 VAL A C 1
ATOM 2377 O O . VAL A 1 302 ? 1.568 -8.562 18.019 1.00 93.50 302 VAL A O 1
ATOM 2380 N N . PHE A 1 303 ? 0.396 -6.745 17.453 1.00 92.38 303 PHE A N 1
ATOM 2381 C CA . PHE A 1 303 ? -0.760 -7.089 18.268 1.00 92.38 303 PHE A CA 1
ATOM 2382 C C . PHE A 1 303 ? -1.456 -8.356 17.770 1.00 92.38 303 PHE A C 1
ATOM 2384 O O . PHE A 1 303 ? -1.728 -9.253 18.558 1.00 92.38 303 PHE A O 1
ATOM 2391 N N . ARG A 1 304 ? -1.661 -8.493 16.456 1.00 91.00 304 ARG A N 1
ATOM 2392 C CA . ARG A 1 304 ? -2.214 -9.720 15.866 1.00 91.00 304 ARG A CA 1
ATOM 2393 C C . ARG A 1 304 ? -1.314 -10.938 16.081 1.00 91.00 304 ARG A C 1
ATOM 2395 O O . ARG A 1 304 ? -1.837 -12.020 16.326 1.00 91.00 304 ARG A O 1
ATOM 2402 N N . GLU A 1 305 ? 0.010 -10.771 16.025 1.00 90.56 305 GLU A N 1
ATOM 2403 C CA . GLU A 1 305 ? 0.974 -11.809 16.428 1.00 90.56 305 GLU A CA 1
ATOM 2404 C C . GLU A 1 305 ? 0.802 -12.158 17.914 1.00 90.56 305 GLU A C 1
ATOM 2406 O O . GLU A 1 305 ? 0.711 -13.335 18.244 1.00 90.56 305 GLU A O 1
ATOM 2411 N N . ALA A 1 306 ? 0.657 -11.155 18.789 1.00 90.75 306 ALA A N 1
ATOM 2412 C CA . ALA A 1 306 ? 0.451 -11.342 20.225 1.00 90.75 306 ALA A CA 1
ATOM 2413 C C . ALA A 1 306 ? -0.774 -12.212 20.539 1.00 90.75 306 ALA A C 1
ATOM 2415 O O . ALA A 1 306 ? -0.677 -13.145 21.336 1.00 90.75 306 ALA A O 1
ATOM 2416 N N . LEU A 1 307 ? -1.908 -11.891 19.904 1.00 89.31 307 LEU A N 1
ATOM 2417 C CA . LEU A 1 307 ? -3.168 -12.604 20.095 1.00 89.31 307 LEU A CA 1
ATOM 2418 C C . LEU A 1 307 ? -3.078 -14.036 19.551 1.00 89.31 307 LEU A C 1
ATOM 2420 O O . LEU A 1 307 ? -3.383 -14.991 20.261 1.00 89.31 307 LEU A O 1
ATOM 2424 N N . ARG A 1 308 ? -2.578 -14.197 18.319 1.00 87.75 308 ARG A N 1
ATOM 2425 C CA . ARG A 1 308 ? -2.454 -15.509 17.668 1.00 87.75 308 ARG A CA 1
ATOM 2426 C C . ARG A 1 308 ? -1.528 -16.455 18.430 1.00 87.75 308 ARG A C 1
ATOM 2428 O O . ARG A 1 308 ? -1.830 -17.639 18.544 1.00 87.75 308 ARG A O 1
ATOM 2435 N N . ASP A 1 309 ? -0.396 -15.946 18.907 1.00 89.38 309 ASP A N 1
ATOM 2436 C CA . ASP A 1 309 ? 0.636 -16.757 19.553 1.00 89.38 309 ASP A CA 1
ATOM 2437 C C . ASP A 1 309 ? 0.349 -16.958 21.061 1.00 89.38 309 ASP A C 1
ATOM 2439 O O . ASP A 1 309 ? 1.110 -17.640 21.747 1.00 89.38 309 ASP A O 1
ATOM 2443 N N . GLY A 1 310 ? -0.757 -16.403 21.580 1.00 87.69 310 GLY A N 1
ATOM 2444 C CA . GLY A 1 310 ? -1.224 -16.623 22.952 1.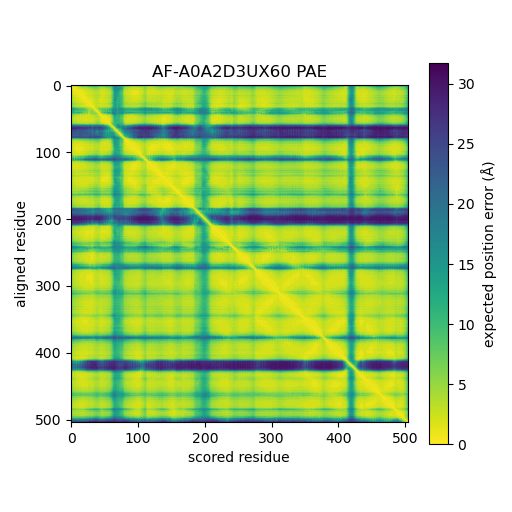00 87.69 310 GLY A CA 1
ATOM 2445 C C . GLY A 1 310 ? -0.341 -15.974 24.019 1.00 87.69 310 GLY A C 1
ATOM 2446 O O . GLY A 1 310 ? -0.076 -16.580 25.059 1.00 87.69 310 GLY A O 1
ATOM 2447 N N . HIS A 1 311 ? 0.158 -14.763 23.760 1.00 90.38 311 HIS A N 1
ATOM 2448 C CA . HIS A 1 311 ? 0.957 -14.020 24.735 1.00 90.38 311 HIS A CA 1
ATOM 2449 C C . HIS A 1 311 ? 0.142 -13.611 25.978 1.00 90.38 311 HIS A C 1
ATOM 2451 O O . HIS A 1 311 ? -1.075 -13.464 25.923 1.00 90.38 311 HIS A O 1
ATOM 2457 N N . ASP A 1 312 ? 0.840 -13.385 27.098 1.00 90.69 312 ASP A N 1
ATOM 2458 C CA . ASP A 1 312 ? 0.256 -12.949 28.376 1.00 90.69 312 ASP A CA 1
ATOM 2459 C C . ASP A 1 312 ? -0.623 -11.692 28.218 1.00 90.69 312 ASP A C 1
ATOM 2461 O O . ASP A 1 312 ? -0.251 -10.745 27.513 1.00 90.69 312 ASP A O 1
ATOM 2465 N N . GLU A 1 313 ? -1.760 -11.656 28.922 1.00 89.31 313 GLU A N 1
ATOM 2466 C CA . GLU A 1 313 ? -2.690 -10.524 28.935 1.00 89.31 313 GLU A CA 1
ATOM 2467 C C . GLU A 1 313 ? -2.002 -9.187 29.241 1.00 89.31 313 GLU A C 1
ATOM 2469 O O . GLU A 1 313 ? -2.358 -8.170 28.652 1.00 89.31 313 GLU A O 1
ATOM 2474 N N . ALA A 1 314 ? -0.990 -9.148 30.111 1.00 91.50 314 ALA A N 1
ATOM 2475 C CA . ALA A 1 314 ? -0.238 -7.931 30.409 1.00 91.50 314 ALA A CA 1
ATOM 2476 C C . ALA A 1 314 ? 0.511 -7.394 29.177 1.00 91.50 314 ALA A C 1
ATOM 2478 O O . ALA A 1 314 ? 0.573 -6.181 28.955 1.00 91.50 314 ALA A O 1
ATOM 2479 N N . VAL A 1 315 ? 1.061 -8.289 28.350 1.00 91.44 315 VAL A N 1
ATOM 2480 C CA . VAL A 1 315 ? 1.749 -7.933 27.101 1.00 91.44 315 VAL A CA 1
ATOM 2481 C C . VAL A 1 315 ? 0.737 -7.459 26.065 1.00 91.44 315 VAL A C 1
ATOM 2483 O O . VAL A 1 315 ? 0.930 -6.400 25.466 1.00 91.44 315 VAL A O 1
ATOM 2486 N N . VAL A 1 316 ? -0.362 -8.198 25.903 1.00 91.88 316 VAL A N 1
ATOM 2487 C CA . VAL A 1 316 ? -1.458 -7.849 24.989 1.00 91.88 316 VAL A CA 1
ATOM 2488 C C . VAL A 1 316 ? -2.045 -6.479 25.345 1.00 91.88 316 VAL A C 1
ATOM 2490 O O . VAL A 1 316 ? -2.125 -5.607 24.481 1.00 91.88 316 VAL A O 1
ATOM 2493 N N . ASN A 1 317 ? -2.353 -6.235 26.622 1.00 91.38 317 ASN A N 1
ATOM 2494 C CA . ASN A 1 317 ? -2.885 -4.962 27.115 1.00 91.38 317 ASN A CA 1
ATOM 2495 C C . ASN A 1 317 ? -1.906 -3.798 26.919 1.00 91.38 317 ASN A C 1
ATOM 2497 O O . ASN A 1 317 ? -2.321 -2.694 26.567 1.00 91.38 317 ASN A O 1
ATOM 2501 N N . LYS A 1 318 ? -0.598 -4.027 27.094 1.00 93.69 318 LYS A N 1
ATOM 2502 C CA . LYS A 1 318 ? 0.425 -3.001 26.843 1.00 93.69 318 LYS A CA 1
ATOM 2503 C C . LYS A 1 318 ? 0.475 -2.593 25.369 1.00 93.69 318 LYS A C 1
ATOM 2505 O O . LYS A 1 318 ? 0.556 -1.401 25.063 1.00 93.69 318 LYS A O 1
ATOM 2510 N N . ILE A 1 319 ? 0.450 -3.565 24.456 1.00 93.75 319 ILE A N 1
ATOM 2511 C CA . ILE A 1 319 ? 0.457 -3.293 23.011 1.00 93.75 319 ILE A CA 1
ATOM 2512 C C . ILE A 1 319 ? -0.842 -2.592 22.616 1.00 93.75 319 ILE A C 1
ATOM 2514 O O . ILE A 1 319 ? -0.800 -1.593 21.904 1.00 93.75 319 ILE A O 1
ATOM 2518 N N . HIS A 1 320 ? -1.973 -3.063 23.139 1.00 93.88 320 HIS A N 1
ATOM 2519 C CA . HIS A 1 320 ? -3.282 -2.456 22.932 1.00 93.88 320 HIS A CA 1
ATOM 2520 C C . HIS A 1 320 ? -3.312 -0.977 23.356 1.00 93.88 320 HIS A C 1
ATOM 2522 O O . HIS A 1 320 ? -3.686 -0.123 22.556 1.00 93.88 320 HIS A O 1
ATOM 2528 N N . GLY A 1 321 ? -2.817 -0.645 24.556 1.00 94.69 321 GLY A N 1
ATOM 2529 C CA . GLY A 1 321 ? -2.672 0.748 24.998 1.00 94.69 321 GLY A CA 1
ATOM 2530 C C . GLY A 1 321 ? -1.766 1.572 24.077 1.00 94.69 321 GLY A C 1
ATOM 2531 O O . GLY A 1 321 ? -2.124 2.674 23.679 1.00 94.69 321 GLY A O 1
ATOM 2532 N N . THR A 1 322 ? -0.646 0.992 23.631 1.00 95.88 322 THR A N 1
ATOM 2533 C CA . THR A 1 322 ? 0.271 1.654 22.682 1.00 95.88 322 THR A CA 1
ATOM 2534 C C . THR A 1 322 ? -0.403 1.950 21.333 1.00 95.88 322 THR A C 1
ATOM 2536 O O . THR A 1 322 ? -0.070 2.940 20.682 1.00 95.88 322 THR A O 1
ATOM 2539 N N . ILE A 1 323 ? -1.337 1.103 20.887 1.00 96.19 323 ILE A N 1
ATOM 2540 C CA . ILE A 1 323 ? -2.109 1.340 19.662 1.00 96.19 323 ILE A CA 1
ATOM 2541 C C . ILE A 1 323 ? -3.085 2.500 19.849 1.00 96.19 323 ILE A C 1
ATOM 2543 O O . ILE A 1 323 ? -3.147 3.366 18.979 1.00 96.19 323 ILE A O 1
ATOM 2547 N N . LEU A 1 324 ? -3.812 2.541 20.967 1.00 96.12 324 LEU A N 1
ATOM 2548 C CA . LEU A 1 324 ? -4.720 3.648 21.276 1.00 96.12 324 LEU A CA 1
ATOM 2549 C C . LEU A 1 324 ? -3.967 4.984 21.301 1.00 96.12 324 LEU A C 1
ATOM 2551 O O . LEU A 1 324 ? -4.391 5.933 20.642 1.00 96.12 324 LEU A O 1
ATOM 2555 N N . ASP A 1 325 ? -2.800 5.020 21.949 1.00 96.69 325 ASP A N 1
ATOM 2556 C CA . ASP A 1 325 ? -1.926 6.197 21.971 1.00 96.69 325 ASP A CA 1
ATOM 2557 C C . ASP A 1 325 ? -1.469 6.603 20.560 1.00 96.69 325 ASP A C 1
ATOM 2559 O O . ASP A 1 325 ? -1.418 7.786 20.224 1.00 96.69 325 ASP A O 1
ATOM 2563 N N . ALA A 1 326 ? -1.143 5.629 19.703 1.00 97.06 326 ALA A N 1
ATOM 2564 C CA . ALA A 1 326 ? -0.744 5.898 18.324 1.00 97.06 326 ALA A CA 1
ATOM 2565 C C . ALA A 1 326 ? -1.910 6.436 17.476 1.00 97.06 326 ALA A C 1
ATOM 2567 O O . ALA A 1 326 ? -1.701 7.335 16.662 1.00 97.06 326 ALA A O 1
ATOM 2568 N N . ILE A 1 327 ? -3.130 5.926 17.666 1.00 97.25 327 ILE A N 1
ATOM 2569 C CA . ILE A 1 327 ? -4.335 6.431 16.991 1.00 97.25 327 ILE A CA 1
ATOM 2570 C C . ILE A 1 327 ? -4.616 7.875 17.424 1.00 97.25 327 ILE A C 1
ATOM 2572 O O . ILE A 1 327 ? -4.847 8.732 16.568 1.00 97.25 327 ILE A O 1
ATOM 2576 N N . ASP A 1 328 ? -4.542 8.169 18.724 1.00 96.25 328 ASP A N 1
ATOM 2577 C CA . ASP A 1 328 ? -4.697 9.531 19.245 1.00 96.25 328 ASP A CA 1
ATOM 2578 C C . ASP A 1 328 ? -3.626 10.476 18.680 1.00 96.25 328 ASP A C 1
ATOM 2580 O O . ASP A 1 328 ? -3.940 11.541 18.140 1.00 96.25 328 ASP A O 1
ATOM 2584 N N . GLN A 1 329 ? -2.360 10.046 18.688 1.00 96.44 329 GLN A N 1
ATOM 2585 C CA . GLN A 1 329 ? -1.262 10.820 18.118 1.00 96.44 329 GLN A CA 1
ATOM 2586 C C . GLN A 1 329 ? -1.464 11.083 16.620 1.00 96.44 329 GLN A C 1
ATOM 2588 O O . GLN A 1 329 ? -1.242 12.212 16.178 1.00 96.44 329 GLN A O 1
ATOM 2593 N N . PHE A 1 330 ? -1.914 10.092 15.841 1.00 96.88 330 PHE A N 1
ATOM 2594 C CA . PHE A 1 330 ? -2.217 10.295 14.425 1.00 96.88 330 PHE A CA 1
ATOM 2595 C C . PHE A 1 330 ? -3.311 11.348 14.238 1.00 96.88 330 PHE A C 1
ATOM 2597 O O . PHE A 1 330 ? -3.149 12.271 13.439 1.00 96.88 330 PHE A O 1
ATOM 2604 N N . ASN A 1 331 ? -4.404 11.243 14.996 1.00 95.38 331 ASN A N 1
ATOM 2605 C CA . ASN A 1 331 ? -5.522 12.175 14.896 1.00 95.38 331 ASN A CA 1
ATOM 2606 C C . ASN A 1 331 ? -5.100 13.604 15.250 1.00 95.38 331 ASN A C 1
ATOM 2608 O O . ASN A 1 331 ? -5.377 14.533 14.490 1.00 95.38 331 ASN A O 1
ATOM 2612 N N . ARG A 1 332 ? -4.361 13.780 16.349 1.00 94.56 332 ARG A N 1
ATOM 2613 C CA . ARG A 1 332 ? -3.842 15.085 16.777 1.00 94.56 332 ARG A CA 1
ATOM 2614 C C . ARG A 1 332 ? -2.883 15.703 15.759 1.00 94.56 332 ARG A C 1
ATOM 2616 O O . ARG A 1 332 ? -2.918 16.915 15.550 1.00 94.56 332 ARG A O 1
ATOM 2623 N N . THR A 1 333 ? -2.015 14.898 15.149 1.00 95.94 333 THR A N 1
ATOM 2624 C CA . THR A 1 333 ? -0.979 15.404 14.241 1.00 95.94 333 THR A CA 1
ATOM 2625 C C . THR A 1 333 ? -1.496 15.629 12.822 1.00 95.94 333 THR A C 1
ATOM 2627 O O . THR A 1 333 ? -1.164 16.644 12.215 1.00 95.94 333 THR A O 1
ATOM 2630 N N . TYR A 1 334 ? -2.300 14.711 12.282 1.00 96.12 334 TYR A N 1
ATOM 2631 C CA . TYR A 1 334 ? -2.592 14.665 10.846 1.00 96.12 334 TYR A CA 1
ATOM 2632 C C . TYR A 1 334 ? -4.047 14.942 10.482 1.00 96.12 334 TYR A C 1
ATOM 2634 O O . TYR A 1 334 ? -4.284 15.373 9.356 1.00 96.12 334 TYR A O 1
ATOM 2642 N N . ARG A 1 335 ? -5.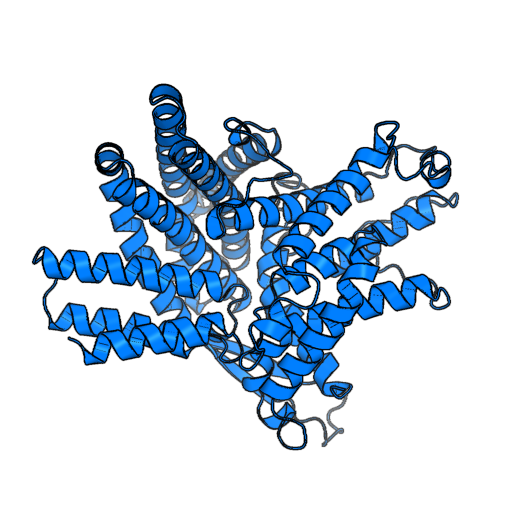028 14.758 11.381 1.00 93.75 335 ARG A N 1
ATOM 2643 C CA . ARG A 1 335 ? -6.447 14.871 10.990 1.00 93.75 335 ARG A CA 1
ATOM 2644 C C . ARG A 1 335 ? -6.802 16.265 10.477 1.00 93.75 335 ARG A C 1
ATOM 2646 O O . ARG A 1 335 ? -7.342 16.386 9.382 1.00 93.75 335 ARG A O 1
ATOM 2653 N N . THR A 1 336 ? -6.418 17.313 11.205 1.00 92.44 336 THR A N 1
ATOM 2654 C CA . THR A 1 336 ? -6.672 18.701 10.787 1.00 92.44 336 THR A CA 1
ATOM 2655 C C . THR A 1 336 ? -5.978 19.049 9.456 1.00 92.44 336 THR A C 1
ATOM 2657 O O . THR A 1 336 ? -6.659 19.553 8.556 1.00 92.44 336 THR A O 1
ATOM 2660 N N . PRO A 1 337 ? -4.675 18.752 9.250 1.00 93.75 337 PRO A N 1
ATOM 2661 C CA . PRO A 1 337 ? -4.047 18.901 7.935 1.00 93.75 337 PRO A CA 1
ATOM 2662 C C . PRO A 1 337 ? -4.721 18.101 6.810 1.00 93.75 337 PRO A C 1
ATOM 2664 O O . PRO A 1 337 ? -4.887 18.629 5.711 1.00 93.75 337 PRO A O 1
ATOM 2667 N N . LEU A 1 338 ? -5.140 16.857 7.060 1.00 95.06 338 LEU A N 1
ATOM 2668 C CA . LEU A 1 338 ? -5.814 16.008 6.069 1.00 95.06 338 LEU A CA 1
ATOM 2669 C C . LEU A 1 338 ? -7.196 16.556 5.691 1.00 95.06 338 LEU A C 1
ATOM 2671 O O . LEU A 1 338 ? -7.540 16.586 4.510 1.00 95.06 338 LEU A O 1
ATOM 2675 N N . ASP A 1 339 ? -7.957 17.079 6.651 1.00 92.69 339 ASP A N 1
ATOM 2676 C CA . ASP A 1 339 ? -9.235 17.742 6.378 1.00 92.69 339 ASP A CA 1
ATOM 2677 C C . ASP A 1 339 ? -9.035 19.042 5.575 1.00 92.69 339 ASP A C 1
ATOM 2679 O O . ASP A 1 339 ? -9.824 19.359 4.680 1.00 92.69 339 ASP A O 1
ATOM 2683 N N . ALA A 1 340 ? -7.958 19.790 5.843 1.00 92.62 340 ALA A N 1
ATOM 2684 C CA . ALA A 1 340 ? -7.586 20.960 5.047 1.00 92.62 340 ALA A CA 1
ATOM 2685 C C . ALA A 1 340 ? -7.181 20.581 3.610 1.00 92.62 340 ALA A C 1
ATOM 2687 O O . ALA A 1 340 ? -7.521 21.306 2.671 1.00 92.62 340 ALA A O 1
ATOM 2688 N N . CYS A 1 341 ? -6.518 19.433 3.429 1.00 94.50 341 CYS A N 1
ATOM 2689 C CA . CYS A 1 341 ? -6.247 18.861 2.111 1.00 94.50 341 CYS A CA 1
ATOM 2690 C C . CYS A 1 341 ? -7.557 18.531 1.382 1.00 94.50 341 CYS A C 1
ATOM 2692 O O . CYS A 1 341 ? -7.767 18.989 0.259 1.00 94.50 341 CYS A O 1
ATOM 2694 N N . TYR A 1 342 ? -8.478 17.820 2.040 1.00 93.31 342 TYR A N 1
ATOM 2695 C CA . TYR A 1 342 ? -9.765 17.435 1.457 1.00 93.31 342 TYR A CA 1
ATOM 2696 C C . TYR A 1 342 ? -10.575 18.637 0.951 1.00 93.31 342 TYR A C 1
ATOM 2698 O O . TYR A 1 342 ? -11.074 18.635 -0.174 1.00 93.31 342 TYR A O 1
ATOM 2706 N N . ARG A 1 343 ? -10.633 19.725 1.730 1.00 92.81 343 ARG A N 1
ATOM 2707 C CA . ARG A 1 343 ? -11.347 20.958 1.340 1.00 92.81 343 ARG A CA 1
ATOM 2708 C C . ARG A 1 343 ? -10.797 21.621 0.076 1.00 92.81 343 ARG A C 1
ATOM 2710 O O . ARG A 1 343 ? -11.523 22.367 -0.576 1.00 92.81 343 ARG A O 1
ATOM 2717 N N . ARG A 1 344 ? -9.527 21.388 -0.264 1.00 92.50 344 ARG A N 1
ATOM 2718 C CA . ARG A 1 344 ? -8.857 21.967 -1.439 1.00 92.50 344 ARG A CA 1
ATOM 2719 C C . ARG A 1 344 ? -8.568 20.949 -2.536 1.00 92.50 344 ARG A C 1
ATOM 2721 O O . ARG A 1 344 ? -7.866 21.281 -3.488 1.00 92.50 344 ARG A O 1
ATOM 2728 N N . MET A 1 345 ? -9.148 19.753 -2.449 1.00 92.81 345 MET A N 1
ATOM 2729 C CA . MET A 1 345 ? -8.788 18.633 -3.313 1.00 92.81 345 MET A CA 1
ATOM 2730 C C . MET A 1 345 ? -8.899 18.951 -4.808 1.00 92.81 345 MET A C 1
ATOM 2732 O O . MET A 1 345 ? -8.061 18.517 -5.589 1.00 92.81 345 MET A O 1
ATOM 2736 N N . SER A 1 346 ? -9.878 19.760 -5.229 1.00 91.56 346 SER A N 1
ATOM 2737 C CA . SER A 1 346 ? -10.039 20.156 -6.636 1.00 91.56 346 SER A CA 1
ATOM 2738 C C . SER A 1 346 ? -8.819 20.886 -7.215 1.00 91.56 346 SER A C 1
ATOM 2740 O O . SER A 1 346 ? -8.550 20.741 -8.405 1.00 91.56 346 SER A O 1
ATOM 2742 N N . ALA A 1 347 ? -8.057 21.605 -6.384 1.00 92.00 347 ALA A N 1
ATOM 2743 C CA . ALA A 1 347 ? -6.879 22.376 -6.780 1.00 92.00 347 ALA A CA 1
ATOM 2744 C C . ALA A 1 347 ? -5.576 21.558 -6.811 1.00 92.00 347 ALA A C 1
ATOM 2746 O O . ALA A 1 347 ? -4.550 22.076 -7.250 1.00 92.00 347 ALA A O 1
ATOM 2747 N N . PHE A 1 348 ? -5.595 20.317 -6.325 1.00 95.19 348 PHE A N 1
ATOM 2748 C CA . PHE A 1 348 ? -4.408 19.471 -6.248 1.00 95.19 348 PHE A CA 1
ATOM 2749 C C . PHE A 1 348 ? -4.142 18.697 -7.533 1.00 95.19 348 PHE A C 1
ATOM 2751 O O . PHE A 1 348 ? -5.054 18.394 -8.318 1.00 95.19 348 PHE A O 1
ATOM 2758 N N . SER A 1 349 ? -2.869 18.353 -7.710 1.00 95.50 349 SER A N 1
ATOM 2759 C CA . SER A 1 349 ? -2.415 17.462 -8.769 1.00 95.50 349 SER A CA 1
ATOM 2760 C C . SER A 1 349 ? -3.042 16.072 -8.612 1.00 95.50 349 SER A C 1
ATOM 2762 O O . SER A 1 349 ? -3.491 15.675 -7.531 1.00 95.50 349 SER A O 1
ATOM 2764 N N . GLN A 1 350 ? -3.124 15.322 -9.709 1.00 95.75 350 GLN A N 1
ATOM 2765 C CA . GLN A 1 350 ? -3.675 13.964 -9.677 1.00 95.75 350 GLN A CA 1
ATOM 2766 C C . GLN A 1 350 ? -2.795 13.017 -8.846 1.00 95.75 350 GLN A C 1
ATOM 2768 O O . GLN A 1 350 ? -3.305 12.115 -8.186 1.00 95.75 350 GLN A O 1
ATOM 2773 N N . GLU A 1 351 ? -1.487 13.269 -8.806 1.00 95.12 351 GLU A N 1
ATOM 2774 C CA . GLU A 1 351 ? -0.511 12.545 -8.000 1.00 95.12 351 GLU A CA 1
ATOM 2775 C C . GLU A 1 351 ? -0.761 12.761 -6.502 1.00 95.12 351 GLU A C 1
ATOM 2777 O O . GLU A 1 351 ? -0.797 11.794 -5.740 1.00 95.12 351 GLU A O 1
ATOM 2782 N N . THR A 1 352 ? -1.002 14.006 -6.072 1.00 96.00 352 THR A N 1
ATOM 2783 C CA . THR A 1 352 ? -1.382 14.312 -4.682 1.00 96.00 352 THR A CA 1
ATOM 2784 C C . THR A 1 352 ? -2.715 13.658 -4.313 1.00 96.00 352 THR A C 1
ATOM 2786 O O . THR A 1 352 ? -2.827 13.072 -3.236 1.00 96.00 352 THR A O 1
ATOM 2789 N N . LYS A 1 353 ? -3.711 13.693 -5.210 1.00 97.25 353 LYS A N 1
ATOM 2790 C CA . LYS A 1 353 ? -5.013 13.028 -5.006 1.00 97.25 353 LYS A CA 1
ATOM 2791 C C . LYS A 1 353 ? -4.862 11.518 -4.810 1.00 97.25 353 LYS A C 1
ATOM 2793 O O . LYS A 1 353 ? -5.456 10.966 -3.887 1.00 97.25 353 LYS A O 1
ATOM 2798 N N . LEU A 1 354 ? -4.035 10.869 -5.633 1.00 96.75 354 LEU A N 1
ATOM 2799 C CA . LEU A 1 354 ? -3.744 9.438 -5.528 1.00 96.75 354 LEU A CA 1
ATOM 2800 C C . LEU A 1 354 ? -3.058 9.095 -4.195 1.00 96.75 354 LEU A C 1
ATOM 2802 O O . LEU A 1 354 ? -3.487 8.177 -3.503 1.00 96.75 354 LEU A O 1
ATOM 2806 N N . ARG A 1 355 ? -2.041 9.866 -3.789 1.00 96.62 355 ARG A N 1
ATOM 2807 C CA . ARG A 1 355 ? -1.332 9.675 -2.506 1.00 96.62 355 ARG A CA 1
ATOM 2808 C C . ARG A 1 355 ? -2.237 9.887 -1.293 1.00 96.62 355 ARG A C 1
ATOM 2810 O O . ARG A 1 355 ? -2.103 9.178 -0.299 1.00 96.62 355 ARG A O 1
ATOM 2817 N N . TYR A 1 356 ? -3.140 10.864 -1.368 1.00 97.12 356 TYR A N 1
ATOM 2818 C CA . TYR A 1 356 ? -4.131 11.118 -0.326 1.00 97.12 356 TYR A CA 1
ATOM 2819 C C . TYR A 1 356 ? -5.116 9.952 -0.193 1.00 97.12 356 TYR A C 1
ATOM 2821 O O . TYR A 1 356 ? -5.336 9.468 0.915 1.00 97.12 356 TYR A O 1
ATOM 2829 N N . HIS A 1 357 ? -5.667 9.481 -1.318 1.00 97.12 357 HIS A N 1
ATOM 2830 C CA . HIS A 1 357 ? -6.570 8.329 -1.348 1.00 97.12 357 HIS A CA 1
ATOM 2831 C C . HIS A 1 357 ? -5.926 7.091 -0.714 1.00 97.12 357 HIS A C 1
ATOM 2833 O O . HIS A 1 357 ? -6.515 6.482 0.178 1.00 97.12 357 HIS A O 1
ATOM 2839 N N . ASP A 1 358 ? -4.695 6.777 -1.124 1.00 95.88 358 ASP A N 1
ATOM 2840 C CA . ASP A 1 358 ? -3.929 5.645 -0.606 1.00 95.88 358 ASP A CA 1
ATOM 2841 C C . ASP A 1 358 ? -3.709 5.743 0.917 1.00 95.88 358 ASP A C 1
ATOM 2843 O O . ASP A 1 358 ? -3.919 4.770 1.641 1.00 95.88 358 ASP A O 1
ATOM 2847 N N . LEU A 1 359 ? -3.367 6.930 1.436 1.00 97.38 359 LEU A N 1
ATOM 2848 C CA . LEU A 1 359 ? -3.182 7.137 2.875 1.00 97.38 359 LEU A CA 1
ATOM 2849 C C . LEU A 1 359 ? -4.480 6.927 3.674 1.00 97.38 359 LEU A C 1
ATOM 2851 O O . LEU A 1 359 ? -4.460 6.198 4.669 1.00 97.38 359 LEU A O 1
ATOM 2855 N N . GLU A 1 360 ? -5.592 7.546 3.261 1.00 96.88 360 GLU A N 1
ATOM 2856 C CA . GLU A 1 360 ? -6.885 7.409 3.956 1.00 96.88 360 GLU A CA 1
ATOM 2857 C C . GLU A 1 360 ? -7.394 5.955 3.910 1.00 96.88 360 GLU A C 1
ATOM 2859 O O . GLU A 1 360 ? -7.893 5.433 4.912 1.00 96.88 360 GLU A O 1
ATOM 2864 N N . LEU A 1 361 ? -7.208 5.252 2.788 1.00 97.19 361 LEU A N 1
ATOM 2865 C CA . LEU A 1 361 ? -7.559 3.835 2.683 1.00 97.19 361 LEU A CA 1
ATOM 2866 C C . LEU A 1 361 ? -6.678 2.967 3.596 1.00 97.19 361 LEU A C 1
ATOM 2868 O O . LEU A 1 361 ? -7.169 2.086 4.298 1.00 97.19 361 LEU A O 1
ATOM 2872 N N . HIS A 1 362 ? -5.370 3.219 3.629 1.00 97.12 362 HIS A N 1
ATOM 2873 C CA . HIS A 1 362 ? -4.429 2.404 4.391 1.00 97.12 362 HIS A CA 1
ATOM 2874 C C . HIS A 1 362 ? -4.519 2.598 5.907 1.00 97.12 362 HIS A C 1
ATOM 2876 O O . HIS A 1 362 ? -4.337 1.630 6.653 1.00 97.12 362 HIS A O 1
ATOM 2882 N N . ILE A 1 363 ? -4.783 3.815 6.390 1.00 96.50 363 ILE A N 1
ATOM 2883 C CA . ILE A 1 363 ? -4.930 4.052 7.833 1.00 96.50 363 ILE A CA 1
ATOM 2884 C C . ILE A 1 363 ? -6.202 3.382 8.370 1.00 96.50 363 ILE A C 1
ATOM 2886 O O . ILE A 1 363 ? -6.171 2.752 9.427 1.00 96.50 363 ILE A O 1
ATOM 2890 N N . THR A 1 364 ? -7.295 3.444 7.605 1.00 96.94 364 THR A N 1
ATOM 2891 C CA . THR A 1 364 ? -8.576 2.832 7.975 1.00 96.94 364 THR A CA 1
ATOM 2892 C C . THR A 1 364 ? -8.488 1.311 7.929 1.00 96.94 364 THR A C 1
ATOM 2894 O O . THR A 1 364 ? -8.885 0.654 8.890 1.00 96.94 364 THR A O 1
ATOM 2897 N N . LEU A 1 365 ? -7.848 0.745 6.899 1.00 97.00 365 LEU A N 1
ATOM 2898 C CA . LEU A 1 365 ? -7.617 -0.696 6.782 1.00 97.00 365 LEU A CA 1
ATOM 2899 C C . LEU A 1 365 ? -6.891 -1.291 8.000 1.00 97.00 365 LEU A C 1
ATOM 2901 O O . LEU A 1 365 ? -7.262 -2.368 8.462 1.00 97.00 365 LEU A O 1
ATOM 2905 N N . ALA A 1 366 ? -5.881 -0.611 8.551 1.00 96.19 366 ALA A N 1
ATOM 2906 C CA . ALA A 1 366 ? -5.163 -1.120 9.723 1.00 96.19 366 ALA A CA 1
ATOM 2907 C C . ALA A 1 366 ? -6.045 -1.227 10.966 1.00 96.19 366 ALA A C 1
ATOM 2909 O O . ALA A 1 366 ? -6.002 -2.246 11.657 1.00 96.19 366 ALA A O 1
ATOM 2910 N N . ILE A 1 367 ? -6.854 -0.197 11.222 1.00 96.12 367 ILE A N 1
ATOM 2911 C CA . ILE A 1 367 ? -7.779 -0.183 12.355 1.00 96.12 367 ILE A CA 1
ATOM 2912 C C . ILE A 1 367 ? -8.824 -1.286 12.174 1.00 96.12 367 ILE A C 1
ATOM 2914 O O . ILE A 1 367 ? -9.027 -2.069 13.097 1.00 96.12 367 ILE A O 1
ATOM 2918 N N . LEU A 1 368 ? -9.406 -1.409 10.976 1.00 95.94 368 LEU A N 1
ATOM 2919 C CA . LEU A 1 368 ? -10.418 -2.425 10.674 1.00 95.94 368 LEU A CA 1
ATOM 2920 C C . LEU A 1 368 ? -9.874 -3.859 10.799 1.00 95.94 368 LEU A C 1
ATOM 2922 O O . LEU A 1 368 ? -10.525 -4.712 11.397 1.00 95.94 368 LEU A O 1
ATOM 2926 N N . LEU A 1 369 ? -8.663 -4.133 10.294 1.00 94.06 369 LEU A N 1
ATOM 2927 C CA . LEU A 1 369 ? -8.017 -5.448 10.423 1.00 94.06 369 LEU A CA 1
ATOM 2928 C C . LEU A 1 369 ? -7.728 -5.817 11.879 1.00 94.06 369 LEU A C 1
ATOM 2930 O O . LEU A 1 369 ? -7.838 -6.980 12.265 1.00 94.06 369 LEU A O 1
ATOM 2934 N N . MET A 1 370 ? -7.307 -4.845 12.685 1.00 92.12 370 MET A N 1
ATOM 2935 C CA . MET A 1 370 ? -7.098 -5.061 14.110 1.00 92.12 370 MET A CA 1
ATOM 2936 C C . MET A 1 370 ? -8.424 -5.345 14.816 1.00 92.12 370 MET A C 1
ATOM 2938 O O . MET A 1 370 ? -8.496 -6.297 15.587 1.00 92.12 370 MET A O 1
ATOM 2942 N N . THR A 1 371 ? -9.461 -4.540 14.578 1.00 92.56 371 THR A N 1
ATOM 2943 C CA . THR A 1 371 ? -10.750 -4.709 15.262 1.00 92.56 371 THR A CA 1
ATOM 2944 C C . THR A 1 371 ? -11.407 -6.034 14.897 1.00 92.56 371 THR A C 1
ATOM 2946 O O . THR A 1 371 ? -11.946 -6.689 15.780 1.00 92.56 371 THR A O 1
ATOM 2949 N N . ASP A 1 372 ? -11.267 -6.487 13.647 1.00 89.88 372 ASP A N 1
ATOM 2950 C CA . ASP A 1 372 ? -11.706 -7.819 13.205 1.00 89.88 372 ASP A CA 1
ATOM 2951 C C . ASP A 1 372 ? -10.966 -8.948 13.951 1.00 89.88 372 ASP A C 1
ATOM 2953 O O . ASP A 1 372 ? -11.569 -9.915 14.422 1.00 89.88 372 ASP A O 1
ATOM 2957 N N . ALA A 1 373 ? -9.652 -8.802 14.154 1.00 87.00 373 ALA A N 1
ATOM 2958 C CA . ALA A 1 373 ? -8.869 -9.763 14.933 1.00 87.00 373 ALA A CA 1
ATOM 2959 C C . ALA A 1 373 ? -9.276 -9.797 16.419 1.00 87.00 373 ALA A C 1
ATOM 2961 O O . ALA A 1 373 ? -9.279 -10.860 17.036 1.00 87.00 373 ALA A O 1
ATOM 2962 N N . VAL A 1 374 ? -9.645 -8.650 16.996 1.00 87.62 374 VAL A N 1
ATOM 2963 C CA . VAL A 1 374 ? -10.143 -8.565 18.378 1.00 87.62 374 VAL A CA 1
ATOM 2964 C C . VAL A 1 374 ? -11.529 -9.185 18.506 1.00 87.62 374 VAL A C 1
ATOM 2966 O O . VAL A 1 374 ? -11.757 -9.974 19.418 1.00 87.62 374 VAL A O 1
ATOM 2969 N N . GLU A 1 375 ? -12.443 -8.865 17.592 1.00 84.38 375 GLU A N 1
ATOM 2970 C CA . GLU A 1 375 ? -13.810 -9.399 17.581 1.00 84.38 375 GLU A CA 1
ATOM 2971 C C . GLU A 1 375 ? -13.833 -10.927 17.523 1.00 84.38 375 GLU A C 1
ATOM 2973 O O . GLU A 1 375 ? -14.662 -11.560 18.175 1.00 84.38 375 GLU A O 1
ATOM 2978 N N . THR A 1 376 ? -12.895 -11.520 16.786 1.00 77.88 376 THR A N 1
ATOM 2979 C CA . THR A 1 376 ? -12.803 -12.974 16.618 1.00 77.88 376 THR A CA 1
ATOM 2980 C C . THR A 1 376 ? -12.134 -13.699 17.788 1.00 77.88 376 THR A C 1
ATOM 2982 O O . THR A 1 376 ? -12.406 -14.884 17.975 1.00 77.88 376 THR A O 1
ATOM 2985 N N . GLN A 1 377 ? -11.277 -13.032 18.573 1.00 74.62 377 GLN A N 1
ATOM 2986 C CA . GLN A 1 377 ? -10.425 -13.698 19.576 1.00 74.62 377 GLN A CA 1
ATOM 2987 C C . GLN A 1 377 ? -10.666 -13.228 21.022 1.00 74.62 377 GLN A C 1
ATOM 2989 O O . GLN A 1 377 ? -10.639 -14.051 21.933 1.00 74.62 377 GLN A O 1
ATOM 2994 N N . HIS A 1 378 ? -10.918 -11.934 21.256 1.00 72.31 378 HIS A N 1
ATOM 2995 C CA . HIS A 1 378 ? -10.972 -11.320 22.593 1.00 72.31 378 HIS A CA 1
ATOM 2996 C C . HIS A 1 378 ? -11.935 -10.119 22.650 1.00 72.31 378 HIS A C 1
ATOM 2998 O O . HIS A 1 378 ? -11.520 -8.959 22.652 1.00 72.31 378 HIS A O 1
ATOM 3004 N N . SER A 1 379 ? -13.242 -10.374 22.742 1.00 73.50 379 SER A N 1
ATOM 3005 C CA . SER A 1 379 ? -14.277 -9.326 22.666 1.00 73.50 379 SER A CA 1
ATOM 3006 C C . SER A 1 379 ? -14.185 -8.234 23.747 1.00 73.50 379 SER A C 1
ATOM 3008 O O . SER A 1 379 ? -14.653 -7.118 23.532 1.00 73.50 379 SER A O 1
ATOM 3010 N N . ASN A 1 380 ? -13.547 -8.504 24.890 1.00 79.62 380 ASN A N 1
ATOM 3011 C CA . ASN A 1 380 ? -13.323 -7.529 25.963 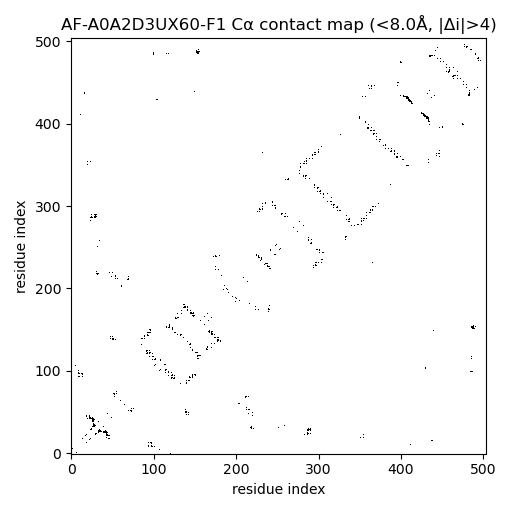1.00 79.62 380 ASN A CA 1
ATOM 3012 C C . ASN A 1 380 ? -12.366 -6.388 25.571 1.00 79.62 380 ASN A C 1
ATOM 3014 O O . ASN A 1 380 ? -12.514 -5.275 26.076 1.00 79.62 380 ASN A O 1
ATOM 3018 N N . LEU A 1 381 ? -11.418 -6.635 24.661 1.00 83.56 381 LEU A N 1
ATOM 3019 C CA . LEU A 1 381 ? -10.487 -5.614 24.164 1.00 83.56 381 LEU A CA 1
ATOM 3020 C C . LEU A 1 381 ? -11.131 -4.687 23.123 1.00 83.56 381 LEU A C 1
ATOM 3022 O O . LEU A 1 381 ? -10.535 -3.688 22.736 1.00 83.56 381 LEU A O 1
ATOM 3026 N N . LEU A 1 382 ? -12.353 -4.988 22.674 1.00 85.56 382 LEU A N 1
ATOM 3027 C CA . LEU A 1 382 ? -13.033 -4.209 21.644 1.00 85.56 382 LEU A CA 1
ATOM 3028 C C . LEU A 1 382 ? -13.583 -2.885 22.174 1.00 85.56 382 LEU A C 1
ATOM 3030 O O . LEU A 1 382 ? -13.598 -1.900 21.443 1.00 85.56 382 LEU A O 1
ATOM 3034 N N . THR A 1 383 ? -14.033 -2.848 23.431 1.00 89.12 383 THR A N 1
ATOM 3035 C CA . THR A 1 383 ? -14.719 -1.681 24.008 1.00 89.12 383 THR A CA 1
ATOM 3036 C C . THR A 1 383 ? -13.910 -0.384 23.873 1.00 89.12 383 THR A C 1
ATOM 3038 O O . THR A 1 383 ? -14.474 0.597 23.390 1.00 89.12 383 THR A O 1
ATOM 3041 N N . PRO A 1 384 ? -12.599 -0.348 24.192 1.00 89.56 384 PRO A N 1
ATOM 3042 C CA . PRO A 1 384 ? -11.791 0.864 24.023 1.00 89.56 384 PRO A CA 1
ATOM 3043 C C . PRO A 1 384 ? -11.523 1.246 22.557 1.00 89.56 384 PRO A C 1
ATOM 3045 O O . PRO A 1 384 ? -11.078 2.357 22.292 1.00 89.56 384 PRO A O 1
ATOM 3048 N N . LEU A 1 385 ? -11.784 0.345 21.603 1.00 91.56 385 LEU A N 1
ATOM 3049 C CA . LEU A 1 385 ? -11.570 0.557 20.169 1.00 91.56 385 LEU A CA 1
ATOM 3050 C C . LEU A 1 385 ? -12.842 0.966 19.416 1.00 91.56 385 LEU A C 1
ATOM 3052 O O . LEU A 1 385 ? -12.746 1.262 18.228 1.00 91.56 385 LEU A O 1
ATOM 3056 N N . ILE A 1 386 ? -14.018 0.997 20.054 1.00 91.94 386 ILE A N 1
ATOM 3057 C CA . ILE A 1 386 ? -15.301 1.247 19.367 1.00 91.94 386 ILE A CA 1
ATOM 3058 C C . ILE A 1 386 ? -15.286 2.571 18.592 1.00 91.94 386 ILE A C 1
ATOM 3060 O O . ILE A 1 386 ? -15.702 2.602 17.431 1.00 91.94 386 ILE A O 1
ATOM 3064 N N . ASP A 1 387 ? -14.774 3.642 19.197 1.00 93.00 387 ASP A N 1
ATOM 3065 C CA . ASP A 1 387 ? -14.723 4.959 18.555 1.00 93.00 387 ASP A CA 1
ATOM 3066 C C . ASP A 1 387 ? -13.748 4.960 17.373 1.00 93.00 387 ASP A C 1
ATOM 3068 O O . ASP A 1 387 ? -14.067 5.450 16.288 1.00 93.00 387 ASP A O 1
ATOM 3072 N N . ALA A 1 388 ? -12.572 4.348 17.550 1.00 94.81 388 ALA A N 1
ATOM 3073 C CA . ALA A 1 388 ? -11.590 4.196 16.483 1.00 94.81 388 ALA A CA 1
ATOM 3074 C C . ALA A 1 388 ? -12.147 3.362 15.320 1.00 94.81 388 ALA A C 1
ATOM 3076 O O . ALA A 1 388 ? -11.993 3.754 14.164 1.00 94.81 388 ALA A O 1
ATOM 3077 N N . ARG A 1 389 ? -12.843 2.258 15.621 1.00 95.56 389 ARG A N 1
ATOM 3078 C CA . ARG A 1 389 ? -13.506 1.390 14.641 1.00 95.56 389 ARG A CA 1
ATOM 3079 C C . ARG A 1 389 ? -14.560 2.161 13.857 1.00 95.56 389 ARG A C 1
ATOM 3081 O O . ARG A 1 389 ? -14.505 2.178 12.638 1.00 95.56 389 ARG A O 1
ATOM 3088 N N . THR A 1 390 ? -15.470 2.845 14.547 1.00 94.81 390 THR A N 1
ATOM 3089 C CA . THR A 1 390 ? -16.568 3.600 13.919 1.00 94.81 390 THR A CA 1
ATOM 3090 C C . THR A 1 390 ? -16.028 4.704 13.004 1.00 94.81 390 THR A C 1
ATOM 3092 O O . THR A 1 390 ? -16.485 4.872 11.873 1.00 94.81 390 THR A O 1
ATOM 3095 N N . ASN A 1 391 ? -14.996 5.426 13.452 1.00 95.00 391 ASN A N 1
ATOM 3096 C CA . ASN A 1 391 ? -14.325 6.427 12.625 1.00 95.00 391 ASN A CA 1
ATOM 3097 C C . ASN A 1 391 ? -13.622 5.797 11.414 1.00 95.00 391 ASN A C 1
ATOM 3099 O O . ASN A 1 391 ? -13.676 6.357 10.318 1.00 95.00 391 ASN A O 1
ATOM 3103 N N . ALA A 1 392 ? -12.985 4.636 11.587 1.00 97.12 392 ALA A N 1
ATOM 3104 C CA . ALA A 1 392 ? -12.340 3.913 10.497 1.00 97.12 392 ALA A CA 1
ATOM 3105 C C . ALA A 1 392 ? -13.348 3.370 9.473 1.00 97.12 392 ALA A C 1
ATOM 3107 O O . ALA A 1 392 ? -13.083 3.458 8.279 1.00 97.12 392 ALA A O 1
ATOM 3108 N N . GLU A 1 393 ? -14.509 2.877 9.910 1.00 97.06 393 GLU A N 1
ATOM 3109 C CA . GLU A 1 393 ? -15.613 2.452 9.039 1.00 97.06 393 GLU A CA 1
ATOM 3110 C C . GLU A 1 393 ? -16.111 3.637 8.189 1.00 97.06 393 GLU A C 1
ATOM 3112 O O . GLU A 1 393 ? -16.169 3.552 6.959 1.00 97.06 393 GLU A O 1
ATOM 3117 N N . LEU A 1 394 ? -16.364 4.791 8.822 1.00 95.44 394 LEU A N 1
ATOM 3118 C CA . LEU A 1 394 ? -16.800 6.012 8.139 1.00 95.44 394 LEU A CA 1
ATOM 3119 C C . LEU A 1 394 ? -15.758 6.536 7.140 1.00 95.44 394 LEU A C 1
ATOM 3121 O O . LEU A 1 394 ? -16.091 6.871 6.000 1.00 95.44 394 LEU A O 1
ATOM 3125 N N . HIS A 1 395 ? -14.500 6.667 7.564 1.00 95.81 395 HIS A N 1
ATOM 3126 C CA . HIS A 1 395 ? -13.433 7.183 6.705 1.00 95.81 395 HIS A CA 1
ATOM 3127 C C . HIS A 1 395 ? -13.047 6.189 5.613 1.00 95.81 395 HIS A C 1
ATOM 3129 O O . HIS A 1 395 ? -12.774 6.617 4.496 1.00 95.81 395 HIS A O 1
ATOM 3135 N N . GLY A 1 396 ? -13.099 4.884 5.888 1.00 96.94 396 GLY A N 1
ATOM 3136 C CA . GLY A 1 396 ? -12.855 3.841 4.898 1.00 96.94 396 GLY A CA 1
ATOM 3137 C C . GLY A 1 396 ? -13.881 3.913 3.773 1.00 96.94 396 GLY A C 1
ATOM 3138 O O . GLY A 1 396 ? -13.512 3.944 2.600 1.00 96.94 396 GLY A O 1
ATOM 3139 N N . PHE A 1 397 ? -15.164 4.065 4.115 1.00 96.75 397 PHE A N 1
ATOM 3140 C CA . PHE A 1 397 ? -16.216 4.251 3.118 1.00 96.75 397 PHE A CA 1
ATOM 3141 C C . PHE A 1 397 ? -16.024 5.538 2.299 1.00 96.75 397 PHE A C 1
ATOM 3143 O O . PHE A 1 397 ? -16.090 5.509 1.070 1.00 96.75 397 PHE A O 1
ATOM 3150 N N . LYS A 1 398 ? -15.710 6.667 2.955 1.00 96.56 398 LYS A N 1
ATOM 3151 C CA . LYS A 1 398 ? -15.401 7.933 2.262 1.00 96.56 398 LYS A CA 1
ATOM 3152 C C . LYS A 1 398 ? -14.192 7.810 1.334 1.00 96.56 398 LYS A C 1
ATOM 3154 O O . LYS A 1 398 ? -14.227 8.364 0.240 1.00 96.56 398 LYS A O 1
ATOM 3159 N N . ALA A 1 399 ? -13.149 7.089 1.743 1.00 97.38 399 ALA A N 1
ATOM 3160 C CA . ALA A 1 399 ? -11.965 6.857 0.925 1.00 97.38 399 ALA A CA 1
ATOM 3161 C C . ALA A 1 399 ? -12.308 6.054 -0.338 1.00 97.38 399 ALA A C 1
ATOM 3163 O O . ALA A 1 399 ? -11.835 6.409 -1.417 1.00 97.38 399 ALA A O 1
ATOM 3164 N N . LEU A 1 400 ? -13.172 5.034 -0.228 1.00 98.06 400 LEU A N 1
ATOM 3165 C CA . LEU A 1 400 ? -13.667 4.285 -1.386 1.00 98.06 400 LEU A CA 1
ATOM 3166 C C . LEU A 1 400 ? -14.468 5.179 -2.334 1.00 98.06 400 LEU A C 1
ATOM 3168 O O . LEU A 1 400 ? -14.130 5.243 -3.511 1.00 98.06 400 LEU A O 1
ATOM 3172 N N . VAL A 1 401 ? -15.463 5.921 -1.835 1.00 97.88 401 VAL A N 1
ATOM 3173 C CA . VAL A 1 401 ? -16.256 6.859 -2.657 1.00 97.88 401 VAL A CA 1
ATOM 3174 C C . VAL A 1 401 ? -15.349 7.875 -3.354 1.00 97.88 401 VAL A C 1
ATOM 3176 O O . VAL A 1 401 ? -15.427 8.047 -4.569 1.00 97.88 401 VAL A O 1
ATOM 3179 N N . PHE A 1 402 ? -14.411 8.470 -2.615 1.00 97.38 402 PHE A N 1
ATOM 3180 C CA . PHE A 1 402 ? -13.428 9.393 -3.171 1.00 97.38 402 PHE A CA 1
ATOM 3181 C C . PHE A 1 402 ? -12.615 8.760 -4.310 1.00 97.38 402 PHE A C 1
ATOM 3183 O O . PHE A 1 402 ? -12.400 9.400 -5.340 1.00 97.38 402 PHE A O 1
ATOM 3190 N N . GLY A 1 403 ? -12.198 7.500 -4.156 1.00 97.44 403 GLY A N 1
ATOM 3191 C CA . GLY A 1 403 ? -11.470 6.756 -5.183 1.00 97.44 403 GLY A CA 1
ATOM 3192 C C . GLY A 1 403 ? -12.308 6.379 -6.413 1.00 97.44 403 GLY A C 1
ATOM 3193 O O . GLY A 1 403 ? -11.743 6.214 -7.493 1.00 97.44 403 GLY A O 1
ATOM 3194 N N . GLN A 1 404 ? -13.635 6.272 -6.277 1.00 97.69 404 GLN A N 1
ATOM 3195 C CA . GLN A 1 404 ? -14.565 6.036 -7.394 1.00 97.69 404 GLN A CA 1
ATOM 3196 C C . GLN A 1 404 ? -14.849 7.301 -8.205 1.00 97.69 404 GLN A C 1
ATOM 3198 O O . GLN A 1 404 ? -15.070 7.226 -9.412 1.00 97.69 404 GLN A O 1
ATOM 3203 N N . GLU A 1 405 ? -14.906 8.449 -7.533 1.00 96.62 405 GLU A N 1
ATOM 3204 C CA . GLU A 1 405 ? -15.323 9.722 -8.129 1.00 96.62 405 GLU A CA 1
ATOM 3205 C C . GLU A 1 405 ? -14.143 10.550 -8.645 1.00 96.62 405 GLU A C 1
ATOM 3207 O O . GLU A 1 405 ? -14.297 11.370 -9.552 1.00 96.62 405 GLU A O 1
ATOM 3212 N N . THR A 1 406 ? -12.951 10.342 -8.085 1.00 97.00 406 THR A N 1
ATOM 3213 C CA . THR A 1 406 ? -11.758 11.092 -8.477 1.00 97.00 406 THR A CA 1
ATOM 3214 C C . THR A 1 406 ? -11.100 10.458 -9.690 1.00 97.00 406 THR A C 1
ATOM 3216 O O . THR A 1 406 ? -10.666 9.309 -9.649 1.00 97.00 406 THR A O 1
ATOM 3219 N N . MET A 1 407 ? -10.982 11.240 -10.761 1.00 96.75 407 MET A N 1
ATOM 3220 C CA . MET A 1 407 ? -10.394 10.798 -12.021 1.00 96.75 407 MET A CA 1
ATOM 3221 C C . MET A 1 407 ? -8.885 11.065 -12.077 1.00 96.75 407 MET A C 1
ATOM 3223 O O . MET A 1 407 ? -8.400 12.099 -11.611 1.00 96.75 407 MET A O 1
ATOM 3227 N N . TYR A 1 408 ? -8.160 10.156 -12.719 1.00 96.06 408 TYR A N 1
ATOM 3228 C CA . TYR A 1 408 ? -6.733 10.209 -13.005 1.00 96.06 408 TYR A CA 1
ATOM 3229 C C . TYR A 1 408 ? -6.508 10.017 -14.500 1.00 96.06 408 TYR A C 1
ATOM 3231 O O . TYR A 1 408 ? -7.099 9.132 -15.117 1.00 96.06 408 TYR A O 1
ATOM 3239 N N . SER A 1 409 ? -5.661 10.854 -15.090 1.00 94.69 409 SER A N 1
ATOM 3240 C CA . SER A 1 409 ? -5.361 10.817 -16.519 1.00 94.69 409 SER A CA 1
ATOM 3241 C C . SER A 1 409 ? -4.029 10.120 -16.766 1.00 94.69 409 SER A C 1
ATOM 3243 O O . SER A 1 409 ? -2.970 10.615 -16.373 1.00 94.69 409 SER A O 1
ATOM 3245 N N . LEU A 1 410 ? -4.089 8.989 -17.460 1.00 91.38 410 LEU A N 1
ATOM 3246 C CA . LEU A 1 410 ? -2.937 8.255 -17.962 1.00 91.38 410 LEU A CA 1
ATOM 3247 C C . LEU A 1 410 ? -2.706 8.620 -19.432 1.00 91.38 410 LEU A C 1
ATOM 3249 O O . LEU A 1 410 ? -3.655 8.842 -20.184 1.00 91.38 410 LEU A O 1
ATOM 3253 N N . ARG A 1 411 ? -1.441 8.697 -19.846 1.00 85.25 411 ARG A N 1
ATOM 3254 C CA . ARG A 1 411 ? -1.055 9.054 -21.218 1.00 85.25 411 ARG A CA 1
ATOM 3255 C C . ARG A 1 411 ? -0.270 7.917 -21.856 1.00 85.25 411 ARG A C 1
ATOM 3257 O O . ARG A 1 411 ? 0.637 7.383 -21.224 1.00 85.25 411 ARG A O 1
ATOM 3264 N N . HIS A 1 412 ? -0.588 7.615 -23.106 1.00 77.31 412 HIS A N 1
ATOM 3265 C CA . HIS A 1 412 ? 0.156 6.711 -23.968 1.00 77.31 412 HIS A CA 1
ATOM 3266 C C . HIS A 1 412 ? 0.723 7.504 -25.151 1.00 77.31 412 HIS A C 1
ATOM 3268 O O . HIS A 1 412 ? -0.036 8.087 -25.920 1.00 77.31 412 HIS A O 1
ATOM 3274 N N . GLY A 1 413 ? 2.056 7.560 -25.252 1.00 63.69 413 GLY A N 1
ATOM 3275 C CA . GLY A 1 413 ? 2.785 8.232 -26.336 1.00 63.69 413 GLY A CA 1
ATOM 3276 C C . GLY A 1 413 ? 4.123 8.847 -25.893 1.00 63.69 413 GLY A C 1
ATOM 3277 O O . GLY A 1 413 ? 4.419 8.948 -24.694 1.00 63.69 413 GLY A O 1
ATOM 3278 N N . SER A 1 414 ? 4.986 9.187 -26.854 1.00 44.66 414 SER A N 1
ATOM 3279 C CA . SER A 1 414 ? 6.362 9.648 -26.616 1.00 44.66 414 SER A CA 1
ATOM 3280 C C . SER A 1 414 ? 6.431 11.147 -26.302 1.00 44.66 414 SER A C 1
ATOM 3282 O O . SER A 1 414 ? 6.358 11.974 -27.200 1.00 44.66 414 SER A O 1
ATOM 3284 N N . GLY A 1 415 ? 6.693 11.508 -25.042 1.00 45.53 415 GLY A N 1
ATOM 3285 C CA . GLY A 1 415 ? 7.282 12.807 -24.675 1.00 45.53 415 GLY A CA 1
ATOM 3286 C C . GLY A 1 415 ? 6.477 14.084 -25.010 1.00 45.53 415 GLY A C 1
ATOM 3287 O O . GLY A 1 415 ? 5.344 14.030 -25.482 1.00 45.53 415 GLY A O 1
ATOM 3288 N N . PRO A 1 416 ? 7.024 15.276 -24.690 1.00 41.16 416 PRO A N 1
ATOM 3289 C CA . PRO A 1 416 ? 6.456 16.545 -25.151 1.00 41.16 416 PRO A CA 1
ATOM 3290 C C . PRO A 1 416 ? 6.479 16.596 -26.689 1.00 41.16 416 PRO A C 1
ATOM 3292 O O . PRO A 1 416 ? 7.345 15.952 -27.277 1.00 41.16 416 PRO A O 1
ATOM 3295 N N . PRO A 1 417 ? 5.583 17.362 -27.343 1.00 43.09 417 PRO A N 1
ATOM 3296 C CA . PRO A 1 417 ? 5.435 17.375 -28.797 1.00 43.09 417 PRO A CA 1
ATOM 3297 C C . PRO A 1 417 ? 6.703 17.923 -29.460 1.00 43.09 417 PRO A C 1
ATOM 3299 O O . PRO A 1 417 ? 6.847 19.122 -29.701 1.00 43.09 417 PRO A O 1
ATOM 3302 N N . SER A 1 418 ? 7.662 17.045 -29.723 1.00 44.03 418 SER A N 1
ATOM 3303 C CA . SER A 1 418 ? 8.823 17.331 -30.543 1.00 44.03 418 SER A CA 1
ATOM 3304 C C . SER A 1 418 ? 8.422 17.082 -31.989 1.00 44.03 418 SER A C 1
ATOM 3306 O O . SER A 1 418 ? 8.497 15.954 -32.461 1.00 44.03 418 SER A O 1
ATOM 3308 N N . ASP A 1 419 ? 8.016 18.175 -32.635 1.00 48.38 419 ASP A N 1
ATOM 3309 C CA . ASP A 1 419 ? 7.742 18.359 -34.067 1.00 48.38 419 ASP A CA 1
ATOM 3310 C C . ASP A 1 419 ? 6.241 18.413 -34.452 1.00 48.38 419 ASP A C 1
ATOM 3312 O O . ASP A 1 419 ? 5.567 17.389 -34.499 1.00 48.38 419 ASP A O 1
ATOM 3316 N N . PRO A 1 420 ? 5.685 19.597 -34.789 1.00 49.00 420 PRO A N 1
ATOM 3317 C CA . PRO A 1 420 ? 4.300 19.748 -35.257 1.00 49.00 420 PRO A CA 1
ATOM 3318 C C . PRO A 1 420 ? 4.043 19.176 -36.669 1.00 49.00 420 PRO A C 1
ATOM 3320 O O . PRO A 1 420 ? 3.014 19.480 -37.273 1.00 49.00 420 PRO A O 1
ATOM 3323 N N . ARG A 1 421 ? 4.977 18.395 -37.229 1.00 48.53 421 ARG A N 1
ATOM 3324 C CA . ARG A 1 421 ? 4.893 17.798 -38.571 1.00 48.53 421 ARG A CA 1
ATOM 3325 C C . ARG A 1 421 ? 4.836 16.268 -38.591 1.00 48.53 421 ARG A C 1
ATOM 3327 O O . ARG A 1 421 ? 4.682 15.717 -39.679 1.00 48.53 421 ARG A O 1
ATOM 3334 N N . SER A 1 422 ? 4.926 15.577 -37.453 1.00 46.03 422 SER A N 1
ATOM 3335 C CA . SER A 1 422 ? 4.675 14.132 -37.395 1.00 46.03 422 SER A CA 1
ATOM 3336 C C . SER A 1 422 ? 3.176 13.872 -37.207 1.00 46.03 422 SER A C 1
ATOM 3338 O O . SER A 1 422 ? 2.587 14.179 -36.176 1.00 46.03 422 SER A O 1
ATOM 3340 N N . THR A 1 423 ? 2.528 13.333 -38.235 1.00 44.31 423 THR A N 1
ATOM 3341 C CA . THR A 1 423 ? 1.082 13.054 -38.244 1.00 44.31 423 THR A CA 1
ATOM 3342 C C . THR A 1 423 ? 0.697 11.675 -37.696 1.00 44.31 423 THR A C 1
ATOM 3344 O O . THR A 1 423 ? -0.488 11.362 -37.702 1.00 44.31 423 THR A O 1
ATOM 3347 N N . ASP A 1 424 ? 1.644 10.877 -37.188 1.00 45.81 424 ASP A N 1
ATOM 3348 C CA . ASP A 1 424 ? 1.415 9.434 -36.977 1.00 45.81 424 ASP A CA 1
ATOM 3349 C C . ASP A 1 424 ? 1.520 8.924 -35.522 1.00 45.81 424 ASP A C 1
ATOM 3351 O O . ASP A 1 424 ? 1.303 7.737 -35.295 1.00 45.81 424 ASP A O 1
ATOM 3355 N N . GLU A 1 425 ? 1.774 9.763 -34.510 1.00 52.75 425 GLU A N 1
ATOM 3356 C CA . GLU A 1 425 ? 1.713 9.318 -33.101 1.00 52.75 425 GLU A CA 1
ATOM 3357 C C . GLU A 1 425 ? 0.415 9.791 -32.430 1.00 52.75 425 GLU A C 1
ATOM 3359 O O . GLU A 1 425 ? 0.286 10.932 -31.981 1.00 52.75 425 GLU A O 1
ATOM 3364 N N . VAL A 1 426 ? -0.577 8.897 -32.364 1.00 54.72 426 VAL A N 1
ATOM 3365 C CA . VAL A 1 426 ? -1.807 9.119 -31.593 1.00 54.72 426 VAL A CA 1
ATOM 3366 C C . VAL A 1 426 ? -1.455 9.080 -30.105 1.00 54.72 426 VAL A C 1
ATOM 3368 O O . VAL A 1 426 ? -1.303 8.012 -29.520 1.00 54.72 426 VAL A O 1
ATOM 3371 N N . ASN A 1 427 ? -1.329 10.254 -29.485 1.00 67.31 427 ASN A N 1
ATOM 3372 C CA . ASN A 1 427 ? -1.270 10.368 -28.029 1.00 67.31 427 ASN A CA 1
ATOM 3373 C C . ASN A 1 427 ? -2.649 10.017 -27.444 1.00 67.31 427 ASN A C 1
ATOM 3375 O O . ASN A 1 427 ? -3.542 10.866 -27.404 1.00 67.31 427 ASN A O 1
ATOM 3379 N N . GLU A 1 428 ? -2.838 8.774 -27.000 1.00 82.31 428 GLU A N 1
ATOM 3380 C CA . GLU A 1 428 ? -4.061 8.360 -26.309 1.00 82.31 428 GLU A CA 1
ATOM 3381 C C . GLU A 1 428 ? -4.002 8.827 -24.847 1.00 82.31 428 GLU A C 1
ATOM 3383 O O . GLU A 1 428 ? -3.044 8.559 -24.117 1.00 82.31 428 GLU A O 1
ATOM 3388 N N . VAL A 1 429 ? -5.033 9.550 -24.407 1.00 87.88 429 VAL A N 1
ATOM 3389 C CA . VAL A 1 429 ? -5.200 9.953 -23.008 1.00 87.88 429 VAL A CA 1
ATOM 3390 C C . VAL A 1 429 ? -6.446 9.275 -22.470 1.00 87.88 429 VAL A C 1
ATOM 3392 O O . VAL A 1 429 ? -7.545 9.516 -22.966 1.00 87.88 429 VAL A O 1
ATOM 3395 N N . VAL A 1 430 ? -6.272 8.455 -21.438 1.00 91.81 430 VAL A N 1
ATOM 3396 C CA . VAL A 1 430 ? -7.363 7.726 -20.789 1.00 91.81 430 VAL A CA 1
ATOM 3397 C C . VAL A 1 430 ? -7.570 8.310 -19.400 1.00 91.81 430 VAL A C 1
ATOM 3399 O O . VAL A 1 430 ? -6.620 8.446 -18.629 1.00 91.81 430 VAL A O 1
ATOM 3402 N N . SER A 1 431 ? -8.812 8.667 -19.079 1.00 94.69 431 SER A N 1
ATOM 3403 C CA . SER A 1 431 ? -9.196 9.138 -17.749 1.00 94.69 431 SER A CA 1
ATOM 3404 C C . SER A 1 431 ? -9.978 8.050 -17.025 1.00 94.69 431 SER A C 1
ATOM 3406 O O . SER A 1 431 ? -10.998 7.585 -17.532 1.00 94.69 431 SER A O 1
ATOM 3408 N N . VAL A 1 432 ? -9.502 7.643 -15.850 1.00 95.88 432 VAL A N 1
ATOM 3409 C CA . VAL A 1 432 ? -10.063 6.534 -15.061 1.00 95.88 432 VAL A CA 1
ATOM 3410 C C . VAL A 1 432 ? -10.178 6.906 -13.583 1.00 95.88 432 VAL A C 1
ATOM 3412 O O . VAL A 1 432 ? -9.414 7.755 -13.127 1.00 95.88 432 VAL A O 1
ATOM 3415 N N . PRO A 1 433 ? -11.083 6.292 -12.805 1.00 97.50 433 PRO A N 1
ATOM 3416 C CA . PRO A 1 433 ? -11.110 6.464 -11.353 1.00 97.50 433 PRO A CA 1
ATOM 3417 C C . PRO A 1 433 ? -9.798 6.031 -10.678 1.00 97.50 433 PRO A C 1
ATOM 3419 O O . PRO A 1 433 ? -9.127 5.119 -11.167 1.00 97.50 433 PRO A O 1
ATOM 3422 N N . LEU A 1 434 ? -9.454 6.619 -9.523 1.00 97.06 434 LEU A N 1
ATOM 3423 C CA . LEU A 1 434 ? -8.248 6.244 -8.760 1.00 97.06 434 LEU A CA 1
ATOM 3424 C C . LEU A 1 434 ? -8.204 4.745 -8.435 1.00 97.06 434 LEU A C 1
ATOM 3426 O O . LEU A 1 434 ? -7.145 4.133 -8.545 1.00 97.06 434 LEU A O 1
ATOM 3430 N N . LEU A 1 435 ? -9.347 4.138 -8.103 1.00 96.25 435 LEU A N 1
ATOM 3431 C CA . LEU A 1 435 ? -9.425 2.704 -7.790 1.00 96.25 435 LEU A CA 1
ATOM 3432 C C . LEU A 1 435 ? -8.970 1.806 -8.951 1.00 96.25 435 LEU A C 1
ATOM 3434 O O . LEU A 1 435 ? -8.416 0.733 -8.722 1.00 96.25 435 LEU A O 1
ATOM 3438 N N . SER A 1 436 ? -9.149 2.246 -10.198 1.00 95.56 436 SER A N 1
ATOM 3439 C CA . SER A 1 436 ? -8.723 1.483 -11.377 1.00 95.56 436 SER A CA 1
ATOM 3440 C C . SER A 1 436 ? -7.210 1.447 -11.559 1.00 95.56 436 SER A C 1
ATOM 3442 O O . SER A 1 436 ? -6.693 0.570 -12.251 1.00 95.56 436 SER A O 1
ATOM 3444 N N . ILE A 1 437 ? -6.494 2.366 -10.912 1.00 94.94 437 ILE A N 1
ATOM 3445 C CA . ILE A 1 437 ? -5.033 2.467 -10.956 1.00 94.94 437 ILE A CA 1
ATOM 3446 C C . ILE A 1 437 ? -4.374 2.204 -9.600 1.00 94.94 437 ILE A C 1
ATOM 3448 O O . ILE A 1 437 ? -3.180 2.457 -9.439 1.00 94.94 437 ILE A O 1
ATOM 3452 N N . ASP A 1 438 ? -5.136 1.690 -8.633 1.00 92.69 438 ASP A N 1
ATOM 3453 C CA . ASP A 1 438 ? -4.637 1.421 -7.291 1.00 92.69 438 ASP A CA 1
ATOM 3454 C C . ASP A 1 438 ? -3.453 0.423 -7.348 1.00 92.69 438 ASP A C 1
ATOM 3456 O O . ASP A 1 438 ? -3.572 -0.662 -7.940 1.00 92.69 438 ASP A O 1
ATOM 3460 N N . PRO A 1 439 ? -2.283 0.768 -6.773 1.00 91.38 439 PRO A N 1
ATOM 3461 C CA . PRO A 1 439 ? -1.110 -0.107 -6.778 1.00 91.38 439 PRO A CA 1
ATOM 3462 C C . PRO A 1 439 ? -1.289 -1.381 -5.927 1.00 91.38 439 PRO A C 1
ATOM 3464 O O . PRO A 1 439 ? -0.617 -2.399 -6.145 1.00 91.38 439 PRO A O 1
ATOM 3467 N N . TYR A 1 440 ? -2.217 -1.370 -4.978 1.00 90.94 440 TYR A N 1
ATOM 3468 C CA . TYR A 1 440 ? -2.488 -2.432 -4.021 1.00 90.94 440 TYR A CA 1
ATOM 3469 C C . TYR A 1 440 ? -3.974 -2.840 -4.041 1.00 90.94 440 TYR A C 1
ATOM 3471 O O . TYR A 1 440 ? -4.656 -2.767 -3.018 1.00 90.94 440 TYR A O 1
ATOM 3479 N N . PRO A 1 441 ? -4.489 -3.404 -5.152 1.00 91.06 441 PRO A N 1
ATOM 3480 C CA . PRO A 1 441 ? -5.912 -3.738 -5.275 1.00 91.06 441 PRO A CA 1
ATOM 3481 C C . PRO A 1 441 ? -6.404 -4.729 -4.206 1.00 91.06 441 PRO A C 1
ATOM 3483 O O . PRO A 1 441 ? -7.580 -4.752 -3.859 1.00 91.06 441 PRO A O 1
ATOM 3486 N N . HIS A 1 442 ? -5.504 -5.535 -3.637 1.00 90.62 442 HIS A N 1
ATOM 3487 C CA . HIS A 1 442 ? -5.820 -6.436 -2.530 1.00 90.62 442 HIS A CA 1
ATOM 3488 C C . HIS A 1 442 ? -6.138 -5.698 -1.217 1.00 90.62 442 HIS A C 1
ATOM 3490 O O . HIS A 1 442 ? -6.927 -6.210 -0.426 1.00 90.62 442 HIS A O 1
ATOM 3496 N N . HIS A 1 443 ? -5.587 -4.501 -0.986 1.00 94.25 443 HIS A N 1
ATOM 3497 C CA . HIS A 1 443 ? -5.975 -3.654 0.143 1.00 94.25 443 HIS A CA 1
ATOM 3498 C C . HIS A 1 443 ? -7.406 -3.136 -0.033 1.00 94.25 443 HIS A C 1
ATOM 3500 O O . HIS A 1 443 ? -8.193 -3.221 0.905 1.00 94.25 443 HIS A O 1
ATOM 3506 N N . ALA A 1 444 ? -7.782 -2.698 -1.240 1.00 95.25 444 ALA A N 1
ATOM 3507 C CA . ALA A 1 444 ? -9.157 -2.296 -1.538 1.00 95.25 444 ALA A CA 1
ATOM 3508 C C . ALA A 1 444 ? -10.152 -3.461 -1.372 1.00 95.25 444 ALA A C 1
ATOM 3510 O O . ALA A 1 444 ? -11.204 -3.281 -0.760 1.00 95.25 444 ALA A O 1
ATOM 3511 N N . VAL A 1 445 ? -9.803 -4.672 -1.835 1.00 95.25 445 VAL A N 1
ATOM 3512 C CA . VAL A 1 445 ? -10.614 -5.886 -1.604 1.00 95.25 445 VAL A CA 1
ATOM 3513 C C . VAL A 1 445 ? -10.799 -6.158 -0.109 1.00 95.25 445 VAL A C 1
ATOM 3515 O O . VAL A 1 445 ? -11.925 -6.390 0.331 1.00 95.25 445 VAL A O 1
ATOM 3518 N N . ALA A 1 446 ? -9.725 -6.101 0.684 1.00 95.00 446 ALA A N 1
ATOM 3519 C CA . ALA A 1 446 ? -9.803 -6.314 2.130 1.00 95.00 446 ALA A CA 1
ATOM 3520 C C . ALA A 1 446 ? -10.684 -5.255 2.817 1.00 95.00 446 ALA A C 1
ATOM 3522 O O . ALA A 1 446 ? -11.543 -5.605 3.626 1.00 95.00 446 ALA A O 1
ATOM 3523 N N . SER A 1 447 ? -10.537 -3.980 2.445 1.00 96.75 447 SER A N 1
ATOM 3524 C CA . SER A 1 447 ? -11.391 -2.897 2.942 1.00 96.75 447 SER A CA 1
ATOM 3525 C C . SER A 1 447 ? -12.864 -3.129 2.605 1.00 96.75 447 SER A C 1
ATOM 3527 O O . SER A 1 447 ? -13.710 -2.979 3.480 1.00 96.75 447 SER A O 1
ATOM 3529 N N . VAL A 1 448 ? -13.184 -3.552 1.376 1.00 96.94 448 VAL A N 1
ATOM 3530 C CA . VAL A 1 448 ? -14.560 -3.895 0.976 1.00 96.94 448 VAL A CA 1
ATOM 3531 C C . VAL A 1 448 ? -15.129 -5.016 1.848 1.00 96.94 448 VAL A C 1
ATOM 3533 O O . VAL A 1 448 ? -16.258 -4.905 2.321 1.00 96.94 448 VAL A O 1
ATOM 3536 N N . GLN A 1 449 ? -14.360 -6.076 2.101 1.00 95.31 449 GLN A N 1
ATOM 3537 C CA . GLN A 1 449 ? -14.812 -7.197 2.930 1.00 95.31 449 GLN A CA 1
ATOM 3538 C C . GLN A 1 449 ? -15.071 -6.780 4.384 1.00 95.31 449 GLN A C 1
ATOM 3540 O O . GLN A 1 449 ? -16.091 -7.161 4.958 1.00 95.31 449 GLN A O 1
ATOM 3545 N N . LEU A 1 450 ? -14.177 -5.982 4.972 1.00 95.62 450 LEU A N 1
ATOM 3546 C CA . LEU A 1 450 ? -14.307 -5.499 6.350 1.00 95.62 450 LEU A CA 1
ATOM 3547 C C . LEU A 1 450 ? -15.478 -4.518 6.498 1.00 95.62 450 LEU A C 1
ATOM 3549 O O . LEU A 1 450 ? -16.273 -4.643 7.427 1.00 95.62 450 LEU A O 1
ATOM 3553 N N . LEU A 1 451 ? -15.634 -3.586 5.554 1.00 96.94 451 LEU A N 1
ATOM 3554 C CA . LEU A 1 451 ? -16.754 -2.643 5.548 1.00 96.94 451 LEU A CA 1
ATOM 3555 C C . LEU A 1 451 ? -18.091 -3.351 5.322 1.00 96.94 451 LEU A C 1
ATOM 3557 O O . LEU A 1 451 ? -19.070 -2.989 5.965 1.00 96.94 451 LEU A O 1
ATOM 3561 N N . ARG A 1 452 ? -18.141 -4.388 4.473 1.00 95.50 452 ARG A N 1
ATOM 3562 C CA . ARG A 1 452 ? -19.354 -5.200 4.299 1.00 95.50 452 ARG A CA 1
ATOM 3563 C C . ARG A 1 452 ? -19.795 -5.819 5.622 1.00 95.50 452 ARG A C 1
ATOM 3565 O O . ARG A 1 452 ? -20.950 -5.663 5.995 1.00 95.50 452 ARG A O 1
ATOM 3572 N N . ARG A 1 453 ? -18.871 -6.433 6.374 1.00 93.69 453 ARG A N 1
ATOM 3573 C CA . ARG A 1 453 ? -19.172 -6.987 7.708 1.00 93.69 453 ARG A CA 1
ATOM 3574 C C . ARG A 1 453 ? -19.728 -5.926 8.660 1.00 93.69 453 ARG A C 1
ATOM 3576 O O . ARG A 1 453 ? -20.675 -6.207 9.387 1.00 93.69 453 ARG A O 1
ATOM 3583 N N . ALA A 1 454 ? -19.164 -4.718 8.647 1.00 93.62 454 ALA A N 1
ATOM 3584 C CA . ALA A 1 454 ? -19.658 -3.610 9.461 1.00 93.62 454 ALA A CA 1
ATOM 3585 C C . ALA A 1 454 ? -21.078 -3.170 9.057 1.00 93.62 454 ALA A C 1
ATOM 3587 O O . ALA A 1 454 ? -21.929 -2.986 9.923 1.00 93.62 454 ALA A O 1
ATOM 3588 N N . ILE A 1 455 ? -21.350 -3.066 7.753 1.00 95.00 455 ILE A N 1
ATOM 3589 C CA . ILE A 1 455 ? -22.666 -2.709 7.202 1.00 95.00 455 ILE A CA 1
ATOM 3590 C C . ILE A 1 455 ? -23.718 -3.768 7.554 1.00 95.00 455 ILE A C 1
ATOM 3592 O O . ILE A 1 455 ? -24.795 -3.426 8.041 1.00 95.00 455 ILE A O 1
ATOM 3596 N N . ASP A 1 456 ? -23.394 -5.050 7.377 1.00 94.12 456 ASP A N 1
ATOM 3597 C CA . ASP A 1 456 ? -24.292 -6.164 7.696 1.00 94.12 456 ASP A CA 1
ATOM 3598 C C . ASP A 1 456 ? -24.578 -6.234 9.207 1.00 94.12 456 ASP A C 1
ATOM 3600 O O . ASP A 1 456 ? -25.714 -6.458 9.630 1.00 94.12 456 ASP A O 1
ATOM 3604 N N . ARG A 1 457 ? -23.567 -5.967 10.046 1.00 92.88 457 ARG A N 1
ATOM 3605 C CA . ARG A 1 457 ? -23.721 -5.835 11.505 1.00 92.88 457 ARG A CA 1
ATOM 3606 C C . ARG A 1 457 ? -24.652 -4.678 11.874 1.00 92.88 457 ARG A C 1
ATOM 3608 O O . ARG A 1 457 ? -25.468 -4.808 12.790 1.00 92.88 457 ARG A O 1
ATOM 3615 N N . ASP A 1 458 ? -24.524 -3.538 11.209 1.00 93.62 458 ASP A N 1
ATOM 3616 C CA . ASP A 1 458 ? -25.334 -2.358 11.507 1.00 93.62 458 ASP A CA 1
ATOM 3617 C C . ASP A 1 458 ? -26.795 -2.536 11.052 1.00 93.62 458 ASP A C 1
ATOM 3619 O O . ASP A 1 458 ? -27.700 -2.103 11.771 1.00 93.62 458 ASP A O 1
ATOM 3623 N N . LEU A 1 459 ? -27.045 -3.275 9.962 1.00 94.25 459 LEU A N 1
ATOM 3624 C CA . LEU A 1 459 ? -28.388 -3.743 9.593 1.00 94.25 459 LEU A CA 1
ATOM 3625 C C . LEU A 1 459 ? -28.951 -4.702 10.655 1.00 94.25 459 LEU A C 1
ATOM 3627 O O . LEU A 1 459 ? -30.026 -4.463 11.202 1.00 94.25 459 LEU A O 1
ATOM 3631 N N . ALA A 1 460 ? -28.192 -5.736 11.036 1.00 93.62 460 ALA A N 1
ATOM 3632 C CA . ALA A 1 460 ? -28.623 -6.727 12.029 1.00 93.62 460 ALA A CA 1
ATOM 3633 C C . ALA A 1 460 ? -28.913 -6.121 13.418 1.00 93.62 460 ALA A C 1
ATOM 3635 O O . ALA A 1 460 ? -29.683 -6.679 14.201 1.00 93.62 460 ALA A O 1
ATOM 3636 N N . THR A 1 461 ? -28.303 -4.975 13.737 1.00 92.69 461 THR A N 1
ATOM 3637 C CA . THR A 1 461 ? -28.518 -4.240 14.995 1.00 92.69 461 THR A CA 1
ATOM 3638 C C . THR A 1 461 ? -29.528 -3.093 14.876 1.00 92.69 461 THR A C 1
ATOM 3640 O O . THR A 1 461 ? -29.669 -2.320 15.824 1.00 92.69 461 THR A O 1
ATOM 3643 N N . ASN A 1 462 ? -30.263 -2.997 13.760 1.00 92.25 462 ASN A N 1
ATOM 3644 C CA . ASN A 1 462 ? -31.256 -1.953 13.468 1.00 92.25 462 ASN A CA 1
ATOM 3645 C C . ASN A 1 462 ? -30.699 -0.518 13.539 1.00 92.25 462 ASN A C 1
ATOM 3647 O O . ASN A 1 462 ? -31.421 0.424 13.870 1.00 92.25 462 ASN A O 1
ATOM 3651 N N . LYS A 1 463 ? -29.404 -0.338 13.257 1.00 92.00 463 LYS A N 1
ATOM 3652 C CA . LYS A 1 463 ? -28.775 0.987 13.116 1.00 92.00 463 LYS A CA 1
ATOM 3653 C C . LYS A 1 463 ? -28.869 1.526 11.691 1.00 92.00 463 LYS A C 1
ATOM 3655 O O . LYS A 1 463 ? -28.657 2.717 11.478 1.00 92.00 463 LYS A O 1
ATOM 3660 N N . LEU A 1 464 ? -29.156 0.643 10.740 1.00 93.44 464 LEU A N 1
ATOM 3661 C CA . LEU A 1 464 ? -29.257 0.915 9.317 1.00 93.44 464 LEU A CA 1
ATOM 3662 C C . LEU A 1 464 ? -30.587 0.362 8.798 1.00 93.44 464 LEU A C 1
ATOM 3664 O O . LEU A 1 464 ? -30.992 -0.723 9.210 1.00 93.44 464 LEU A O 1
ATOM 3668 N N . ASP A 1 465 ? -31.259 1.102 7.919 1.00 94.94 465 ASP A N 1
ATOM 3669 C CA . ASP A 1 465 ? -32.426 0.597 7.192 1.00 94.94 465 ASP A CA 1
ATOM 3670 C C . ASP A 1 465 ? -32.013 -0.143 5.905 1.00 94.94 465 ASP A C 1
ATOM 3672 O O . ASP A 1 465 ? -30.881 -0.028 5.431 1.00 94.94 465 ASP A O 1
ATOM 3676 N N . GLU A 1 466 ? -32.942 -0.914 5.336 1.00 93.12 466 GLU A N 1
ATOM 3677 C CA . GLU A 1 466 ? -32.711 -1.724 4.128 1.00 93.12 466 GLU A CA 1
ATOM 3678 C C . GLU A 1 466 ? -32.302 -0.874 2.909 1.00 93.12 466 GLU A C 1
ATOM 3680 O O . GLU A 1 466 ? -31.489 -1.289 2.082 1.00 93.12 466 GLU A O 1
ATOM 3685 N N . GLU A 1 467 ? -32.829 0.350 2.788 1.00 94.56 467 GLU A N 1
ATOM 3686 C CA . GLU A 1 467 ? -32.513 1.231 1.660 1.00 94.56 467 GLU A CA 1
ATOM 3687 C C . GLU A 1 467 ? -31.068 1.743 1.746 1.00 94.56 467 GLU A C 1
ATOM 3689 O O . GLU A 1 467 ? -30.335 1.767 0.751 1.00 94.56 467 GLU A O 1
ATOM 3694 N N . ALA A 1 468 ? -30.641 2.157 2.935 1.00 93.56 468 ALA A N 1
ATOM 3695 C CA . ALA A 1 468 ? -29.283 2.582 3.204 1.00 93.56 468 ALA A CA 1
ATOM 3696 C C . ALA A 1 468 ? -28.310 1.402 3.086 1.00 93.56 468 ALA A C 1
ATOM 3698 O O . ALA A 1 468 ? -27.252 1.566 2.479 1.00 93.56 468 ALA A O 1
ATOM 3699 N N . HIS A 1 469 ? -28.681 0.209 3.560 1.00 94.69 469 HIS A N 1
ATOM 3700 C CA . HIS A 1 469 ? -27.905 -1.022 3.366 1.00 94.69 469 HIS A CA 1
ATOM 3701 C C . HIS A 1 469 ? -27.640 -1.304 1.885 1.00 94.69 469 HIS A C 1
ATOM 3703 O O . HIS A 1 469 ? -26.476 -1.378 1.477 1.00 94.69 469 HIS A O 1
ATOM 3709 N N . ALA A 1 470 ? -28.684 -1.313 1.052 1.00 94.00 470 ALA A N 1
ATOM 3710 C CA . ALA A 1 470 ? -28.552 -1.524 -0.388 1.00 94.00 470 ALA A CA 1
ATOM 3711 C C . ALA A 1 470 ? -27.648 -0.472 -1.063 1.00 94.00 470 ALA A C 1
ATOM 3713 O O . ALA A 1 470 ? -26.806 -0.811 -1.901 1.00 94.00 470 ALA A O 1
ATOM 3714 N N . LYS A 1 471 ? -27.765 0.808 -0.676 1.00 94.69 471 LYS A N 1
ATOM 3715 C CA . LYS A 1 471 ? -26.906 1.890 -1.196 1.00 94.69 471 LYS A CA 1
ATOM 3716 C C . LYS A 1 471 ? -25.438 1.696 -0.824 1.00 94.69 471 LYS A C 1
ATOM 3718 O O . LYS A 1 471 ? -24.567 1.884 -1.675 1.00 94.69 471 LYS A O 1
ATOM 3723 N N . LEU A 1 472 ? -25.147 1.327 0.424 1.00 95.69 472 LEU A N 1
ATOM 3724 C CA . LEU A 1 472 ? -23.773 1.094 0.870 1.00 95.69 472 LEU A CA 1
ATOM 3725 C C . LEU A 1 472 ? -23.169 -0.131 0.165 1.00 95.69 472 LEU A C 1
ATOM 3727 O O . LEU A 1 472 ? -22.033 -0.058 -0.309 1.00 95.69 472 LEU A O 1
ATOM 3731 N N . LEU A 1 473 ? -23.933 -1.217 0.002 1.00 95.50 473 LEU A N 1
ATOM 3732 C CA . LEU A 1 473 ? -23.488 -2.390 -0.756 1.00 95.50 473 LEU A CA 1
ATOM 3733 C C . LEU A 1 473 ? -23.233 -2.080 -2.236 1.00 95.50 473 LEU A C 1
ATOM 3735 O O . LEU A 1 473 ? -22.269 -2.598 -2.801 1.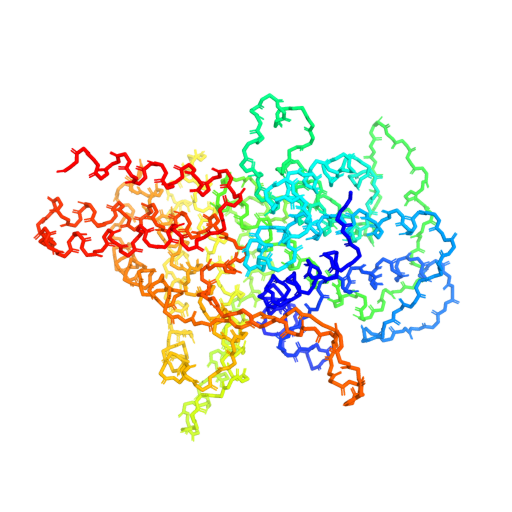00 95.50 473 LEU A O 1
ATOM 3739 N N . ALA A 1 474 ? -24.022 -1.202 -2.860 1.00 95.62 474 ALA A N 1
ATOM 3740 C CA . ALA A 1 474 ? -23.787 -0.772 -4.238 1.00 95.62 474 ALA A CA 1
ATOM 3741 C C . ALA A 1 474 ? -22.433 -0.054 -4.399 1.00 95.62 474 ALA A C 1
ATOM 3743 O O . ALA A 1 474 ? -21.716 -0.291 -5.374 1.00 95.62 474 ALA A O 1
ATOM 3744 N N . VAL A 1 475 ? -22.030 0.767 -3.421 1.00 96.81 475 VAL A N 1
ATOM 3745 C CA . VAL A 1 475 ? -20.695 1.391 -3.409 1.00 96.81 475 VAL A CA 1
ATOM 3746 C C . VAL A 1 475 ? -19.598 0.332 -3.285 1.00 96.81 475 VAL A C 1
ATOM 3748 O O . VAL A 1 475 ? -18.590 0.405 -3.992 1.00 96.81 475 VAL A O 1
ATOM 3751 N N . LEU A 1 476 ? -19.779 -0.680 -2.435 1.00 97.12 476 LEU A N 1
ATOM 3752 C CA . LEU A 1 476 ? -18.810 -1.771 -2.299 1.00 97.12 476 LEU A CA 1
ATOM 3753 C C . LEU A 1 476 ? -18.688 -2.606 -3.583 1.00 97.12 476 LEU A C 1
ATOM 3755 O O . LEU A 1 476 ? -17.575 -2.898 -4.019 1.00 97.12 476 LEU A O 1
ATOM 3759 N N . ALA A 1 477 ? -19.809 -2.934 -4.228 1.00 96.12 477 ALA A N 1
ATOM 3760 C CA . ALA A 1 477 ? -19.825 -3.655 -5.499 1.00 96.12 477 ALA A CA 1
ATOM 3761 C C . ALA A 1 477 ? -19.114 -2.861 -6.606 1.00 96.12 477 ALA A C 1
ATOM 3763 O O . ALA A 1 477 ? -18.194 -3.379 -7.241 1.00 96.12 477 ALA A O 1
ATOM 3764 N N . ARG A 1 478 ? -19.439 -1.569 -6.749 1.00 96.69 478 ARG A N 1
ATOM 3765 C CA . ARG A 1 478 ? -18.782 -0.674 -7.711 1.00 96.69 478 ARG A CA 1
ATOM 3766 C C . ARG A 1 478 ? -17.282 -0.536 -7.454 1.00 96.69 478 ARG A C 1
ATOM 3768 O O . ARG A 1 478 ? -16.502 -0.448 -8.397 1.00 96.69 478 ARG A O 1
ATOM 3775 N N . THR A 1 479 ? -16.856 -0.553 -6.189 1.00 97.12 479 THR A N 1
ATOM 3776 C CA . THR A 1 479 ? -15.424 -0.576 -5.848 1.00 97.12 479 THR A CA 1
ATOM 3777 C C . THR A 1 479 ? -14.752 -1.785 -6.479 1.00 97.12 479 THR A C 1
ATOM 3779 O O . THR A 1 479 ? -13.745 -1.630 -7.161 1.00 97.12 479 THR A O 1
ATOM 3782 N N . LEU A 1 480 ? -15.322 -2.980 -6.293 1.00 96.44 480 LEU A N 1
ATOM 3783 C CA . LEU A 1 480 ? -14.764 -4.208 -6.852 1.00 96.44 480 LEU A CA 1
ATOM 3784 C C . LEU A 1 480 ? -14.748 -4.181 -8.383 1.00 96.44 480 LEU A C 1
ATOM 3786 O O . LEU A 1 480 ? -13.765 -4.635 -8.964 1.00 96.44 480 LEU A O 1
ATOM 3790 N N . GLU A 1 481 ? -15.786 -3.648 -9.031 1.00 94.94 481 GLU A N 1
ATOM 3791 C CA . GLU A 1 481 ? -15.874 -3.499 -10.495 1.00 94.94 481 GLU A CA 1
ATOM 3792 C C . GLU A 1 481 ? -14.778 -2.603 -11.080 1.00 94.94 481 GLU A C 1
ATOM 3794 O O . GLU A 1 481 ? -14.297 -2.869 -12.175 1.00 94.94 481 GLU A O 1
ATOM 3799 N N . LEU A 1 482 ? -14.351 -1.570 -10.352 1.00 95.81 482 LEU A N 1
ATOM 3800 C CA . LEU A 1 482 ? -13.318 -0.649 -10.828 1.00 95.81 482 LEU A CA 1
ATOM 3801 C C . LEU A 1 482 ? -11.896 -1.194 -10.698 1.00 95.81 482 LEU A C 1
ATOM 3803 O O . LEU A 1 482 ? -11.015 -0.704 -11.403 1.00 95.81 482 LEU A O 1
ATOM 3807 N N . LEU A 1 483 ? -11.654 -2.162 -9.806 1.00 94.81 483 LEU A N 1
ATOM 3808 C CA . LEU A 1 483 ? -10.327 -2.755 -9.608 1.00 94.81 483 LEU A CA 1
ATOM 3809 C C . LEU A 1 483 ? -9.842 -3.514 -10.860 1.00 94.81 483 LEU A C 1
ATOM 3811 O O . LEU A 1 483 ? -10.658 -3.965 -11.656 1.00 94.81 483 LEU A O 1
ATOM 3815 N N . PRO A 1 484 ? -8.525 -3.732 -11.036 1.00 90.00 484 PRO A N 1
ATOM 3816 C CA . PRO A 1 484 ? -8.002 -4.429 -12.208 1.00 90.00 484 PRO A CA 1
ATOM 3817 C C . PRO A 1 484 ? -8.543 -5.858 -12.387 1.00 90.00 484 PRO A C 1
ATOM 3819 O O . PRO A 1 484 ? -8.292 -6.750 -11.569 1.00 90.00 484 PRO A O 1
ATOM 3822 N N . ASP A 1 485 ? -9.206 -6.091 -13.521 1.00 84.19 485 ASP A N 1
ATOM 3823 C CA . ASP A 1 485 ? -9.859 -7.357 -13.879 1.00 84.19 485 ASP A CA 1
ATOM 3824 C C . ASP A 1 485 ? -8.901 -8.538 -14.013 1.00 84.19 485 ASP A C 1
ATOM 3826 O O . ASP A 1 485 ? -9.311 -9.688 -13.881 1.00 84.19 485 ASP A O 1
ATOM 3830 N N . SER A 1 486 ? -7.623 -8.280 -14.285 1.00 84.25 486 SER A N 1
ATOM 3831 C CA . SER A 1 486 ? -6.646 -9.346 -14.485 1.00 84.25 486 SER A CA 1
ATOM 3832 C C . SER A 1 486 ? -6.318 -10.122 -13.216 1.00 84.25 486 SER A C 1
ATOM 3834 O O . SER A 1 486 ? -5.682 -11.157 -13.314 1.00 84.25 486 SER A O 1
ATOM 3836 N N . SER A 1 487 ? -6.687 -9.643 -12.027 1.00 87.12 487 SER A N 1
ATOM 3837 C CA . SER A 1 487 ? -6.321 -10.292 -10.766 1.00 87.12 487 SER A CA 1
ATOM 3838 C C . SER A 1 487 ? -7.284 -11.421 -10.388 1.00 87.12 487 SER A C 1
ATOM 3840 O O . SER A 1 487 ? -8.464 -11.172 -10.130 1.00 87.12 487 SER A O 1
ATOM 3842 N N . LYS A 1 488 ? -6.764 -12.646 -10.220 1.00 89.25 488 LYS A N 1
ATOM 3843 C CA . LYS A 1 488 ? -7.530 -13.809 -9.733 1.00 89.25 488 LYS A CA 1
ATOM 3844 C C . LYS A 1 488 ? -8.234 -13.535 -8.393 1.00 89.25 488 LYS A C 1
ATOM 3846 O O . LYS A 1 488 ? -9.381 -13.936 -8.210 1.00 89.25 488 LYS A O 1
ATOM 3851 N N . SER A 1 489 ? -7.601 -12.797 -7.472 1.00 87.88 489 SER A N 1
ATOM 3852 C CA . SER A 1 489 ? -8.198 -12.465 -6.164 1.00 87.88 489 SER A CA 1
ATOM 3853 C C . SER A 1 489 ? -9.335 -11.444 -6.257 1.00 87.88 489 SER A C 1
ATOM 3855 O O . SER A 1 489 ? -10.326 -11.563 -5.539 1.00 87.88 489 SER A O 1
ATOM 3857 N N . VAL A 1 490 ? -9.234 -10.474 -7.172 1.00 90.81 490 VAL A N 1
ATOM 3858 C CA . VAL A 1 490 ? -10.312 -9.507 -7.438 1.00 90.81 490 VAL A CA 1
ATOM 3859 C C . VAL A 1 490 ? -11.504 -10.227 -8.064 1.00 90.81 490 VAL A C 1
ATOM 3861 O O . VAL A 1 490 ? -12.636 -10.028 -7.625 1.00 90.81 490 VAL A O 1
ATOM 3864 N N . GLN A 1 491 ? -11.261 -11.126 -9.022 1.00 91.06 491 GLN A N 1
ATOM 3865 C CA . GLN A 1 491 ? -12.317 -11.941 -9.629 1.00 91.06 491 GLN A CA 1
ATOM 3866 C C . GLN A 1 491 ? -13.022 -12.834 -8.603 1.00 91.06 491 GLN A C 1
ATOM 3868 O O . GLN A 1 491 ? -14.249 -12.936 -8.612 1.00 91.06 491 GLN A O 1
ATOM 3873 N N . ALA A 1 492 ? -12.273 -13.445 -7.682 1.00 90.44 492 ALA A N 1
ATOM 3874 C CA . ALA A 1 492 ? -12.853 -14.214 -6.585 1.00 90.44 492 ALA A CA 1
ATOM 3875 C C . ALA A 1 492 ? -13.746 -13.342 -5.683 1.00 90.44 492 ALA A C 1
ATOM 3877 O O . ALA A 1 492 ? -14.883 -13.721 -5.403 1.00 90.44 492 ALA A O 1
ATOM 3878 N N . ALA A 1 493 ? -13.278 -12.149 -5.298 1.00 91.12 493 ALA A N 1
ATOM 3879 C CA . ALA A 1 493 ? -14.051 -11.215 -4.479 1.00 91.12 493 ALA A CA 1
ATOM 3880 C C . ALA A 1 493 ? -15.336 -10.738 -5.178 1.00 91.12 493 ALA A C 1
ATOM 3882 O O . ALA A 1 493 ? -16.390 -10.677 -4.548 1.00 91.12 493 ALA A O 1
ATOM 3883 N N . ARG A 1 494 ? -15.285 -10.461 -6.488 1.00 92.69 494 ARG A N 1
ATOM 3884 C CA . ARG A 1 494 ? -16.475 -10.117 -7.287 1.00 92.69 494 ARG A CA 1
ATOM 3885 C C . ARG A 1 494 ? -17.491 -11.251 -7.323 1.00 92.69 494 ARG A C 1
ATOM 3887 O O . ARG A 1 494 ? -18.670 -11.017 -7.083 1.00 92.69 494 ARG A O 1
ATOM 3894 N N . LYS A 1 495 ? -17.041 -12.484 -7.584 1.00 90.50 495 LYS A N 1
ATOM 3895 C CA . LYS A 1 495 ? -17.914 -13.670 -7.599 1.00 90.50 495 LYS A CA 1
ATOM 3896 C C . LYS A 1 495 ? -18.590 -13.881 -6.247 1.00 90.50 495 LYS A C 1
ATOM 3898 O O . LYS A 1 495 ? -19.793 -14.110 -6.212 1.00 90.50 495 LYS A O 1
ATOM 3903 N N . GLN A 1 496 ? -17.837 -13.740 -5.155 1.00 88.12 496 GLN A N 1
ATOM 3904 C CA . GLN A 1 496 ? -18.378 -13.815 -3.799 1.00 88.12 496 GLN A CA 1
ATOM 3905 C C . GLN A 1 496 ? -19.413 -12.713 -3.532 1.00 88.12 496 GLN A C 1
ATOM 3907 O O . GLN A 1 496 ? -20.460 -12.977 -2.947 1.00 88.12 496 GLN A O 1
ATOM 3912 N N . ALA A 1 497 ? -19.146 -11.480 -3.972 1.00 85.06 497 ALA A N 1
ATOM 3913 C CA . ALA A 1 497 ? -20.083 -10.379 -3.791 1.00 85.06 497 ALA A CA 1
ATOM 3914 C C . ALA A 1 497 ? -21.399 -10.616 -4.549 1.00 85.06 497 ALA A C 1
ATOM 3916 O O . ALA A 1 497 ? -22.466 -10.355 -3.999 1.00 85.06 497 ALA A O 1
ATOM 3917 N N . LEU A 1 498 ? -21.321 -11.158 -5.770 1.00 81.56 498 LEU A N 1
ATOM 3918 C CA . LEU A 1 498 ? -22.479 -11.496 -6.600 1.00 81.56 498 LEU A CA 1
ATOM 3919 C C . LEU A 1 498 ? -23.296 -12.661 -6.033 1.00 81.56 498 LEU A C 1
ATOM 3921 O O . LEU A 1 498 ? -24.519 -12.573 -6.012 1.00 81.56 498 LEU A O 1
ATOM 3925 N N . SER A 1 499 ? -22.650 -13.732 -5.554 1.00 79.56 499 SER A N 1
ATOM 3926 C CA . SER A 1 499 ? -23.368 -14.878 -4.977 1.00 79.56 499 SER A CA 1
ATOM 3927 C C . SER A 1 499 ? -24.148 -14.481 -3.725 1.00 79.56 499 SER A C 1
ATOM 3929 O O . SER A 1 499 ? -25.284 -14.896 -3.547 1.00 79.56 499 SER A O 1
ATOM 3931 N N . GLN A 1 500 ? -23.567 -13.615 -2.895 1.00 68.12 500 GLN A N 1
ATOM 3932 C CA . GLN A 1 500 ? -24.197 -13.144 -1.661 1.00 68.12 500 GLN A CA 1
ATOM 3933 C C . GLN A 1 500 ? -25.332 -12.138 -1.902 1.00 68.12 500 GLN A C 1
ATOM 3935 O O . GLN A 1 500 ? -26.189 -11.990 -1.042 1.00 68.12 500 GLN A O 1
ATOM 3940 N N . ASN A 1 501 ? -25.368 -11.467 -3.058 1.00 61.78 501 ASN A N 1
ATOM 3941 C CA . ASN A 1 501 ? -26.488 -10.601 -3.448 1.00 61.78 501 ASN A CA 1
ATOM 3942 C C . ASN A 1 501 ? -27.661 -11.382 -4.069 1.00 61.78 501 ASN A C 1
ATOM 3944 O O . ASN A 1 501 ? -28.709 -10.797 -4.308 1.00 61.78 501 ASN A O 1
ATOM 3948 N N . ALA A 1 502 ? -27.474 -12.667 -4.388 1.00 57.03 502 ALA A N 1
ATOM 3949 C CA . ALA A 1 502 ? -28.528 -13.539 -4.910 1.00 57.03 502 ALA A CA 1
ATOM 3950 C C . ALA A 1 502 ? -29.230 -14.362 -3.809 1.00 57.03 502 ALA A C 1
ATOM 3952 O O . ALA A 1 502 ? -30.259 -14.977 -4.078 1.00 57.03 502 ALA A O 1
ATOM 3953 N N . GLU A 1 503 ? -28.661 -14.400 -2.598 1.00 48.06 503 GLU A N 1
ATOM 3954 C CA . GLU A 1 503 ? -29.172 -15.150 -1.438 1.00 48.06 503 GLU A CA 1
ATOM 3955 C C . GLU A 1 503 ? -29.899 -14.274 -0.397 1.00 48.06 503 GLU A C 1
ATOM 3957 O O . GLU A 1 503 ? -30.514 -14.823 0.518 1.00 48.06 503 GLU A O 1
ATOM 3962 N N . GLY A 1 504 ? -29.839 -12.944 -0.532 1.00 43.75 504 GLY A N 1
ATOM 3963 C CA . GLY A 1 504 ? -30.633 -11.971 0.232 1.00 43.75 504 GLY A CA 1
ATOM 3964 C C . GLY A 1 504 ? -31.695 -11.341 -0.650 1.00 43.75 504 GLY A C 1
ATOM 3965 O O . GLY A 1 504 ? -32.798 -11.077 -0.124 1.00 43.75 504 GLY A O 1
#

Solvent-accessible surface area (backbone atoms only — not comparable to full-atom values): 27869 Å² total; per-residue (Å²): 127,81,51,75,66,51,54,51,45,23,50,50,50,33,49,73,34,43,45,54,44,54,8,18,42,49,5,16,47,11,25,57,94,35,57,87,44,85,91,40,54,69,70,49,37,62,63,70,61,47,22,54,49,52,46,47,47,69,56,42,69,77,45,99,68,80,93,72,71,79,86,61,88,77,83,72,77,87,82,43,70,67,59,55,51,56,51,50,50,33,52,34,14,46,37,27,43,29,28,50,52,44,70,74,41,59,77,83,29,71,92,53,69,52,44,60,58,50,27,44,50,34,42,53,58,32,50,73,41,45,69,60,39,66,74,46,75,46,51,48,33,26,51,24,26,39,40,44,35,66,32,67,58,39,57,91,67,51,71,69,59,62,67,66,63,82,46,42,67,58,30,38,54,47,22,54,51,36,54,52,50,66,60,45,67,78,75,63,93,83,86,51,100,91,48,90,59,74,78,79,76,74,71,78,67,88,58,83,80,52,70,54,55,54,53,54,50,50,44,51,50,50,54,50,51,50,52,40,35,48,42,17,47,79,67,67,43,82,41,82,89,58,53,64,87,66,34,75,68,38,68,73,46,50,36,34,53,53,49,47,54,54,48,35,61,57,52,52,51,50,63,73,71,65,63,78,75,44,58,68,55,45,44,41,51,40,13,36,49,42,36,46,40,50,51,52,32,39,48,41,24,42,45,52,50,34,63,75,72,65,56,57,66,70,59,48,52,50,49,52,51,53,46,55,52,49,54,51,50,45,47,75,51,42,45,65,60,50,54,47,37,60,77,44,48,89,80,39,53,60,66,48,51,49,38,43,41,53,44,46,38,51,51,18,41,41,48,49,56,39,52,52,55,28,65,76,75,40,62,83,69,38,69,89,40,48,66,60,42,53,50,23,52,55,44,31,52,51,27,50,54,49,24,64,71,38,66,36,78,48,78,42,72,83,77,75,91,82,58,102,80,70,91,78,78,77,68,47,73,42,75,41,33,41,46,45,56,47,77,55,56,66,58,56,52,50,43,44,55,55,48,47,54,51,51,54,50,32,42,78,67,70,75,41,54,72,69,59,48,54,54,53,50,50,53,47,52,52,52,57,70,44,31,45,77,38,22,39,68,54,50,51,53,46,53,53,54,53,56,59,64,73,76,109

Sequence (504 aa):
MPTKEQCSLLHQLYLSTWETVFGNWMSRYGCPFMFGDENVPELSVSISALCVQLDSWMITATETSSPKPYTRVVKLASDDERESKIRQSLDLAIWSYAARWLPLFPSATANGPDAQAIARKLWREARVDMLRVINRPCYRSMLTLYLFGFTPIPDGITDEEELDGVTAQVCIQAALQQVYSLRVRQKSIQFSGSKFSPTVMTRTFTSSPDRSFIIAENIVHWATLTFDTSASLTLSSRPMLSSGILSYTDLSWSLVKSCAELFHAMTQEWHAIGLPMTDAQASQVTASGNAFKLLLWKLCAVFREALRDGHDEAVVNKIHGTILDAIDQFNRTYRTPLDACYRRMSAFSQETKLRYHDLELHITLAILLMTDAVETQHSNLLTPLIDARTNAELHGFKALVFGQETMYSLRHGSGPPSDPRSTDEVNEVVSVPLLSIDPYPHHAVASVQLLRRAIDRDLATNKLDEEAHAKLLAVLARTLELLPDSSKSVQAARKQALSQNAEG

Organism: NCBI:txid112498

Radius of gyration: 23.28 Å; Cα contacts (8 Å, |Δi|>4): 595; chains: 1; bounding box: 72×59×69 Å

Nearest PDB structures (foldseek):
  6xns-assembly2_D  TM=2.521E-01  e=5.276E-03  synthetic construct
  4w8j-assembly1_A-2  TM=2.847E-01  e=4.749E-01  Bacillus thuringiensis serovar kurstaki str. HD73
  4arx-assembly4_D  TM=2.673E-01  e=5.895E-01  Bacillus thuringiensis serovar kurstaki
  6fi5-assembly1_A  TM=3.140E-01  e=4.314E+00  Homo sapiens

Mean predicted aligned error: 7.86 Å

Foldseek 3Di:
DQDPLLLVQLLLLLCQFVQLQLQLCLFCQNFLVNPPPPLTHHQGDRLLQLQVVLQVCLVCLQPDDDDDALPDRDDDDPPDPVVVLLVVLLSLLSSLLSLLLVVLCCVSPVPHDDSLVSNQVSLVVSQVCLVVLLVDQGSSSLNSLQSNLLRFNFPPQDPVNQVPGDHSVNSLVSSLVSLVCVVCLQPDDDDDPVDPDCVSVPSDSPDDDDPSSVSSSSSSVSSNLLSQLVCLQPVVDARDPQGDLCSCVDPSNVSLLVSLVVLQVVVVVVVVVVDQQDQSNLSSLLSSLNNLLSSLSNLLSSLLVCQVVVHDPVSNVVSLVVNLVSLVSSCSRRVVVLVSCVVCVVVYDLSSLLSSLVSLLSSLLSLLSSLVSCVVGPVVSNVSSVVVNVVSLVSNLVSLVSQQPDKDKRWRWDDDPPDPPDPPTPTDIGIAGSLLSHSNVVSLLSSLVSSLVVLVVCVVVVVDDPVRSVVSLVSSLVSLVSYRPRHPVSVVSNVVSVVVVVVD